Protein AF-A0AAN2TU15-F1 (afdb_monomer_lite)

Foldseek 3Di:
DDDDPDPDPDFPDDLLRVLVLLQQLLVCVVVVDDSLVSLVVVLVVDDPVCNVLSVVLSVCVVVVHDNLVSCVVSVHDNLLSVLQVVCSVVVNNSQSSNLSSVLSNVVVVLVVVVVVLVVVVVVLVVVLLVVLLCCLPPPLVVLVVVCVVVVDPDDPLNVVSVVCSVVNVCVVVVVVVVVVVVVCCCVPPLVPDQLLVSLVVQLPDPPRNVLQQLVLLLVCLSQLLSSVSSVDDNLVSLVVQLPDPVCRNSVVLSVVVNVCVVVVDAPLVSVCPRPSHDNCVSVLSVVCVVVVNSSVSSNVVSVVSSVVSSVSSVVVCVVVVVVSVVVVLVVVVSSVCSVVVVVVVVVVVVVVVCVVVVPVVPPDDDPDVVVVVVVVVVVVVVPPPDCPPVNVVVVVVSVVVVCVSVVVVVVVVVVVCQVVQQVVVQVLVLVLQVVCCVVVVDGDPWVVSCCVVPSDVDQAGSVGWGWTADPVRHIDTDD

InterPro domains:
  IPR000983 General secretion pathway protein G-type pilin [PR00813] (386-411)
  IPR000983 General secretion pathway protein G-type pilin [PR00813] (422-440)
  IPR003004 GspF/PilC family [PTHR30012] (10-349)
  IPR012902 Prokaryotic N-terminal methylation site [PF07963] (382-406)
  IPR012902 Prokaryotic N-terminal methylation site [PS00409] (385-405)
  IPR012902 Prokaryotic N-terminal methylation site [TIGR02532] (385-406)
  IPR016940 Competence protein ComGC [NF040999] (385-467)
  IPR018076 Type II secretion system protein GspF domain [PF00482] (21-141)
  IPR018076 Type II secretion system protein GspF domain [PF00482] (220-342)
  IPR042094 Type II secretion system GspF domain superfamily [G3DSA:1.20.81.30] (8-121)
  IPR042094 Type II secretion system GspF domain superfamily [G3DSA:1.20.81.30] (204-315)
  IPR045584 Pilin-like [SSF54523] (387-451)
  IPR047692 Competence type IV pilus assembly protein ComGB [NF041012] (16-347)
  IPR060070 Competence protein ComGC, C-terminal domain [PF26697] (408-474)

Secondary structure (DSSP, 8-state):
-------PPPPSS-HHHHHHHHHHHHHHHHTT--HHHHHHHHHTTS-GGGHHHHHHHHHHHHTT--HHHHHHHTT--HHHHHHHHHHHHTT-HHHHHHHHHHHHHHHHHHHHHHHHHHHHHHHHHHHHHHHHHHIIIIIHHHHHHHHHHHTPPPPHHHHHHHHHTTTSTHHHHHHHHHHHHHHHHHHHTGGGS-HHHHHHHHHTSTTHHHHHHHHHHHHHHHHHHHHHHTT--HHHHHHHHHH-TT-HHHHHHHHHHHHHHHTT--HHHHHHH-TTS-TTHHHHHHHHHHTT-HHHHHHHHHHHHHHHHHHHHHHHHHHHHHHHHHHHHHHHHHHHHHHHHHHHHHHHHHHHHHHHHHHHGGGSS--SSHHHHHHHHHHHHTT-----HHHHHHHHHHHHHHHHHHHHHHHHHHHHHHHHHHHHHHHHHHHHHHHHHHHHSS--SSHHHHHHTTS-S-SB-TTSPEEEE-TTS-EEEE-

Sequence (479 aa):
MNGWYTMKPKSKWKVKEQAVFISKLGELLYHGYPLAEALHFLEFQESKKKAEDFTQAIADLRNGYPLHMVLTHLNFHPQLVSYIFYGEQYGDLERSLKEGGLYWKRRIEDMDKVKKLMMYPVFLVFFVSIVFYILQSVLLPKFQTIYFTMDVEQHILLRLMSASTFILPALPFLLLGLLLFLYALKRFWFNGLCPLRQRRILMGIPIFGTFIKLYETYFFASQFSGLLSGGLSINDSIKLFSINQQQPFYQKLCNIIKDDLIEGRSLEMIFRELPYFDGNLPVVAANGQKYGRLDAELLHYSRFILEKIEERMNAILKIIQPLMFSLIGLLIVSIYLAVLLPMFSLLEGFRISFLYSGGENARRSSGIQMLQEHDDMLKKVMNERGFTLIEMLIVLLVISILLIITIPNITKNQSTIQSKGCEAFVKMAQAQVQAYEIDNAKLPGSIDELESQGYLKQTSCPNGDEISLDSKGKITVVE

pLDDT: mean 79.23, std 14.16, range [23.95, 97.56]

Structure (mmCIF, N/CA/C/O backbone):
data_AF-A0AAN2TU15-F1
#
_entry.id   AF-A0AAN2TU15-F1
#
loop_
_atom_site.group_PDB
_atom_site.id
_atom_site.type_symbol
_atom_site.label_atom_id
_atom_site.label_alt_id
_atom_site.label_comp_id
_atom_site.label_asym_id
_atom_site.label_entity_id
_atom_site.label_seq_id
_atom_site.pdbx_PDB_ins_code
_atom_site.Cartn_x
_atom_site.Cartn_y
_atom_site.Cartn_z
_atom_site.occupancy
_atom_site.B_iso_or_equiv
_atom_site.auth_seq_id
_atom_site.auth_comp_id
_atom_site.auth_asym_id
_atom_site.auth_atom_id
_atom_site.pdbx_PDB_model_num
ATOM 1 N N . MET A 1 1 ? 29.436 -17.479 0.627 1.00 28.81 1 MET A N 1
ATOM 2 C CA . MET A 1 1 ? 30.297 -16.691 1.535 1.00 28.81 1 MET A CA 1
ATOM 3 C C . MET A 1 1 ? 29.421 -15.732 2.320 1.00 28.81 1 MET A C 1
ATOM 5 O O . MET A 1 1 ? 28.648 -14.995 1.722 1.00 28.81 1 MET A O 1
ATOM 9 N N . ASN A 1 2 ? 29.488 -15.833 3.648 1.00 34.59 2 ASN A N 1
ATOM 10 C CA . ASN A 1 2 ? 28.757 -15.010 4.611 1.00 34.59 2 ASN A CA 1
ATOM 11 C C . ASN A 1 2 ? 29.274 -13.566 4.565 1.00 34.59 2 ASN A C 1
ATOM 13 O O . ASN A 1 2 ? 30.485 -13.366 4.575 1.00 34.59 2 ASN A O 1
ATOM 17 N N . GLY A 1 3 ? 28.380 -12.575 4.522 1.00 23.95 3 GLY A N 1
ATOM 18 C CA . GLY A 1 3 ? 28.786 -11.200 4.222 1.00 23.95 3 GLY A CA 1
ATOM 19 C C . GLY A 1 3 ? 27.724 -10.135 4.490 1.00 23.95 3 GLY A C 1
ATOM 20 O O . GLY A 1 3 ? 27.368 -9.396 3.589 1.00 23.95 3 GLY A O 1
ATOM 21 N N . TRP A 1 4 ? 27.251 -10.066 5.735 1.00 26.06 4 TRP A N 1
ATOM 22 C CA . TRP A 1 4 ? 26.885 -8.821 6.421 1.00 26.06 4 TRP A CA 1
ATOM 23 C C . TRP A 1 4 ? 25.542 -8.170 6.047 1.00 26.06 4 TRP A C 1
ATOM 25 O O . TRP A 1 4 ? 25.374 -7.474 5.051 1.00 26.06 4 TRP A O 1
ATOM 35 N N . TYR A 1 5 ? 24.614 -8.296 6.998 1.00 35.00 5 TYR A N 1
ATOM 36 C CA . TYR A 1 5 ? 23.562 -7.329 7.297 1.00 35.00 5 TYR A CA 1
ATOM 37 C C . TYR A 1 5 ? 24.175 -5.961 7.653 1.00 35.00 5 TYR A C 1
ATOM 39 O O . TYR A 1 5 ? 24.158 -5.547 8.812 1.00 35.00 5 TYR A O 1
ATOM 47 N N . THR A 1 6 ? 24.726 -5.232 6.685 1.00 29.09 6 THR A N 1
ATOM 48 C CA . THR A 1 6 ? 24.953 -3.802 6.888 1.00 29.09 6 THR A CA 1
ATOM 49 C C . THR A 1 6 ? 23.613 -3.104 6.701 1.00 29.09 6 THR A C 1
ATOM 51 O O . THR A 1 6 ? 23.023 -3.089 5.619 1.00 29.09 6 THR A O 1
ATOM 54 N N . MET A 1 7 ? 23.084 -2.551 7.793 1.00 37.09 7 MET A N 1
ATOM 55 C CA . MET A 1 7 ? 22.101 -1.481 7.699 1.00 37.09 7 MET A CA 1
ATOM 56 C C . MET A 1 7 ? 22.752 -0.381 6.859 1.00 37.09 7 MET A C 1
ATOM 58 O O . MET A 1 7 ? 23.584 0.367 7.370 1.00 37.09 7 MET A O 1
ATOM 62 N N . LYS A 1 8 ? 22.437 -0.336 5.556 1.00 44.38 8 LYS A N 1
ATOM 63 C CA . LYS A 1 8 ? 22.871 0.757 4.686 1.00 44.38 8 LYS A CA 1
ATOM 64 C C . LYS A 1 8 ? 22.485 2.074 5.372 1.00 44.38 8 LYS A C 1
ATOM 66 O O . LYS A 1 8 ? 21.372 2.153 5.910 1.00 44.38 8 LYS A O 1
ATOM 71 N N . PRO A 1 9 ? 23.373 3.081 5.398 1.00 44.75 9 PRO A N 1
ATOM 72 C CA . PRO A 1 9 ? 23.046 4.375 5.981 1.00 44.75 9 PRO A CA 1
ATOM 73 C C . PRO A 1 9 ? 21.740 4.879 5.359 1.00 44.75 9 PRO A C 1
ATOM 75 O O . PRO A 1 9 ? 21.530 4.752 4.151 1.00 44.75 9 PRO A O 1
ATOM 78 N N . LYS A 1 10 ? 20.823 5.393 6.192 1.00 57.72 10 LYS A N 1
ATOM 79 C CA . LYS A 1 10 ? 19.579 5.997 5.696 1.00 57.72 10 LYS A CA 1
ATOM 80 C C . LYS A 1 10 ? 19.967 7.068 4.677 1.00 57.72 10 LYS A C 1
ATOM 82 O O . LYS A 1 10 ? 20.644 8.024 5.043 1.00 57.72 10 LYS A O 1
ATOM 87 N N . SER A 1 11 ? 19.558 6.880 3.422 1.00 67.31 11 SER A N 1
ATOM 88 C CA . SER A 1 11 ? 19.797 7.850 2.352 1.00 67.31 11 SER A CA 1
ATOM 89 C C . SER A 1 11 ? 19.354 9.244 2.800 1.00 67.31 11 SER A C 1
ATOM 91 O O . SER A 1 11 ? 18.306 9.386 3.440 1.00 67.31 11 SER A O 1
ATOM 93 N N . LYS A 1 12 ? 20.133 10.274 2.437 1.00 78.44 12 LYS A N 1
ATOM 94 C CA . LYS A 1 12 ? 19.739 11.684 2.599 1.00 78.44 12 LYS A CA 1
ATOM 95 C C . LYS A 1 12 ? 18.416 11.983 1.872 1.00 78.44 12 LYS A C 1
ATOM 97 O O . LYS A 1 12 ? 17.712 12.920 2.237 1.00 78.44 12 LYS A O 1
ATOM 102 N N . TRP A 1 13 ? 18.072 11.171 0.872 1.00 85.62 13 TRP A N 1
ATOM 103 C CA . TRP A 1 13 ? 16.880 11.292 0.048 1.00 85.62 13 TRP A CA 1
ATOM 104 C C . TRP A 1 13 ? 15.753 10.410 0.576 1.00 85.62 13 TRP A C 1
ATOM 106 O O . TRP A 1 13 ? 15.896 9.189 0.691 1.00 85.62 13 TRP A O 1
ATOM 116 N N . LYS A 1 14 ? 14.578 11.001 0.815 1.00 88.31 14 LYS A N 1
ATOM 117 C CA . LYS A 1 14 ? 13.362 10.202 1.032 1.00 88.31 14 LYS A CA 1
ATOM 118 C C . LYS A 1 14 ? 13.004 9.471 -0.261 1.00 88.31 14 LYS A C 1
ATOM 120 O O . LYS A 1 14 ? 13.164 10.019 -1.343 1.00 88.31 14 LYS A O 1
ATOM 125 N N . VAL A 1 15 ? 12.411 8.281 -0.166 1.00 85.56 15 VAL A N 1
ATOM 126 C CA . VAL A 1 15 ? 12.019 7.478 -1.347 1.00 85.56 15 VAL A CA 1
ATOM 127 C C . VAL A 1 15 ? 11.106 8.260 -2.310 1.00 85.56 15 VAL A C 1
ATOM 129 O O . VAL A 1 15 ? 11.214 8.114 -3.523 1.00 85.56 15 VAL A O 1
ATOM 132 N N . LYS A 1 16 ? 10.259 9.159 -1.784 1.00 87.19 16 LYS A N 1
ATOM 133 C CA . LYS A 1 16 ? 9.423 10.066 -2.593 1.00 87.19 16 LYS A CA 1
ATOM 134 C C . LYS A 1 16 ? 10.246 11.062 -3.403 1.00 87.19 16 LYS A C 1
ATOM 136 O O . LYS A 1 16 ? 9.940 11.301 -4.563 1.00 87.19 16 LYS A O 1
ATOM 141 N N . GLU A 1 17 ? 11.290 11.615 -2.798 1.00 90.12 17 GLU A N 1
ATOM 142 C CA . GLU A 1 17 ? 12.208 12.543 -3.458 1.00 90.12 17 GLU A CA 1
ATOM 143 C C . GLU A 1 17 ? 13.036 11.810 -4.516 1.00 90.12 17 GLU A C 1
ATOM 145 O O . GLU A 1 17 ? 13.168 12.316 -5.621 1.00 90.12 17 GLU A O 1
ATOM 150 N N . GLN A 1 18 ? 13.496 10.584 -4.227 1.00 90.88 18 GLN A N 1
ATOM 151 C CA . GLN A 1 18 ? 14.189 9.734 -5.205 1.00 90.88 18 GLN A CA 1
ATOM 152 C C . GLN A 1 18 ? 13.319 9.480 -6.446 1.00 90.88 18 GLN A C 1
ATOM 154 O O . GLN A 1 18 ? 13.784 9.648 -7.568 1.00 90.88 18 GLN A O 1
ATOM 159 N N . ALA A 1 19 ? 12.045 9.120 -6.257 1.00 90.00 19 ALA A N 1
ATOM 160 C CA . ALA A 1 19 ? 11.115 8.865 -7.358 1.00 90.00 19 ALA A CA 1
ATOM 161 C C . ALA A 1 19 ? 10.870 10.109 -8.229 1.00 90.00 19 ALA A C 1
ATOM 163 O O . ALA A 1 19 ? 10.877 10.021 -9.456 1.00 90.00 19 ALA A O 1
ATOM 164 N N . VAL A 1 20 ? 10.684 11.274 -7.596 1.00 90.69 20 VAL A N 1
ATOM 165 C CA . VAL A 1 20 ? 10.500 12.554 -8.299 1.00 90.69 20 VAL A CA 1
ATOM 166 C C . VAL A 1 20 ? 11.764 12.947 -9.056 1.00 90.69 20 VAL A C 1
ATOM 168 O O . VAL A 1 20 ? 11.670 13.332 -10.216 1.00 90.69 20 VAL A O 1
ATOM 171 N N . PHE A 1 21 ? 12.931 12.814 -8.430 1.00 92.50 21 PHE A N 1
ATOM 172 C CA . PHE A 1 21 ? 14.218 13.089 -9.058 1.00 92.50 21 PHE A CA 1
ATOM 173 C C . PHE A 1 21 ? 14.434 12.226 -10.307 1.00 92.50 21 PHE A C 1
ATOM 175 O O . PHE A 1 21 ? 14.697 12.765 -11.375 1.00 92.50 21 PHE A O 1
ATOM 182 N N . ILE A 1 22 ? 14.233 10.908 -10.201 1.00 92.31 22 ILE A N 1
ATOM 183 C CA . ILE A 1 22 ? 14.363 9.980 -11.333 1.00 92.31 22 ILE A CA 1
ATOM 184 C C . ILE A 1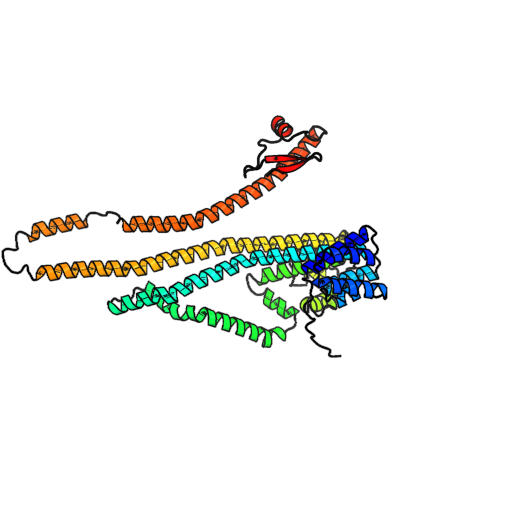 22 ? 13.372 10.310 -12.455 1.00 92.31 22 ILE A C 1
ATOM 186 O O . ILE A 1 22 ? 13.757 10.342 -13.621 1.00 92.31 22 ILE A O 1
ATOM 190 N N . SER A 1 23 ? 12.120 10.621 -12.107 1.00 91.81 23 SER A N 1
ATOM 191 C CA . SER A 1 23 ? 11.104 11.011 -13.089 1.00 91.81 23 SER A CA 1
ATOM 192 C C . SER A 1 23 ? 11.493 12.285 -13.840 1.00 91.81 23 SER A C 1
ATOM 194 O O . SER A 1 23 ? 11.366 12.321 -15.060 1.00 91.81 23 SER A O 1
ATOM 196 N N . LYS A 1 24 ? 11.963 13.319 -13.128 1.00 92.75 24 LYS A N 1
ATOM 197 C CA . LYS A 1 24 ? 12.400 14.583 -13.736 1.00 92.75 24 LYS A CA 1
ATOM 198 C C . LYS A 1 24 ? 13.661 14.402 -14.579 1.00 92.75 24 LYS A C 1
ATOM 200 O O . LYS A 1 24 ? 13.777 15.008 -15.636 1.00 92.75 24 LYS A O 1
ATOM 205 N N . LEU A 1 25 ? 14.593 13.558 -14.133 1.00 94.12 25 LEU A N 1
ATOM 206 C CA . LEU A 1 25 ? 15.793 13.226 -14.898 1.00 94.12 25 LEU A CA 1
ATOM 207 C C . LEU A 1 25 ? 15.424 12.556 -16.226 1.00 94.12 25 LEU A C 1
ATOM 209 O O . LEU A 1 25 ? 15.921 12.966 -17.267 1.00 94.12 25 LEU A O 1
ATOM 213 N N . GLY A 1 26 ? 14.503 11.588 -16.202 1.00 92.69 26 GLY A N 1
ATOM 214 C CA . GLY A 1 26 ? 13.982 10.958 -17.418 1.00 92.69 26 GLY A CA 1
ATOM 215 C C . GLY A 1 26 ? 13.240 11.929 -18.337 1.00 92.69 26 GLY A C 1
ATOM 216 O O . GLY A 1 26 ? 13.368 11.836 -19.550 1.00 92.69 26 GLY A O 1
ATOM 217 N N . GLU A 1 27 ? 12.498 12.887 -17.778 1.00 92.62 27 GLU A N 1
ATOM 218 C CA . GLU A 1 27 ? 11.822 13.940 -18.547 1.00 92.62 27 GLU A CA 1
ATOM 219 C C . GLU A 1 27 ? 12.816 14.869 -19.258 1.00 92.62 27 GLU A C 1
ATOM 221 O O . GLU A 1 27 ? 12.653 15.137 -20.444 1.00 92.62 27 GLU A O 1
ATOM 226 N N . LEU A 1 28 ? 13.884 15.297 -18.579 1.00 94.06 28 LEU A N 1
ATOM 227 C CA . LEU A 1 28 ? 14.947 16.099 -19.194 1.00 94.06 28 LEU A CA 1
ATOM 228 C C . LEU A 1 28 ? 15.671 15.325 -20.300 1.00 94.06 28 LEU A C 1
ATOM 230 O O . LEU A 1 28 ? 15.864 15.858 -21.388 1.00 94.06 28 LEU A O 1
ATOM 234 N N . LEU A 1 29 ? 16.020 14.060 -20.064 1.00 93.38 29 LEU A N 1
ATOM 235 C CA . LEU A 1 29 ? 16.639 13.232 -21.102 1.00 93.38 29 LEU A CA 1
ATOM 236 C C . LEU A 1 29 ? 15.716 13.064 -22.316 1.00 93.38 29 LEU A C 1
ATOM 238 O O . LEU A 1 29 ? 16.160 13.248 -23.440 1.00 93.38 29 LEU A O 1
ATOM 242 N N . TYR A 1 30 ? 14.420 12.828 -22.089 1.00 90.88 30 TYR A N 1
ATOM 243 C CA . TYR A 1 30 ? 13.412 12.745 -23.151 1.00 90.88 30 TYR A CA 1
ATOM 244 C C . TYR A 1 30 ? 13.290 14.048 -23.965 1.00 90.88 30 TYR A C 1
ATOM 246 O O . TYR A 1 30 ? 12.946 14.026 -25.145 1.00 90.88 30 TYR A O 1
ATOM 254 N N . HIS A 1 31 ? 13.578 15.199 -23.351 1.00 92.88 31 HIS A N 1
ATOM 255 C CA . HIS A 1 31 ? 13.661 16.492 -24.037 1.00 92.88 31 HIS A CA 1
ATOM 256 C C . HIS A 1 31 ? 15.006 16.734 -24.747 1.00 92.88 31 HIS A C 1
ATOM 258 O O . HIS A 1 31 ? 15.204 17.805 -25.318 1.00 92.88 31 HIS A O 1
ATOM 264 N N . GLY A 1 32 ? 15.913 15.754 -24.746 1.00 91.19 32 GLY A N 1
ATOM 265 C CA . GLY A 1 32 ? 17.192 15.795 -25.452 1.00 91.19 32 GLY A CA 1
ATOM 266 C C . GLY A 1 32 ? 18.347 16.406 -24.657 1.00 91.19 32 GLY A C 1
ATOM 267 O O . GLY A 1 32 ? 19.414 16.631 -25.227 1.00 91.19 32 GLY A O 1
ATOM 268 N N . TYR A 1 33 ? 18.173 16.681 -23.360 1.00 92.69 33 TYR A N 1
ATOM 269 C CA . TYR A 1 33 ? 19.276 17.165 -22.527 1.00 92.69 33 TYR A CA 1
ATOM 270 C C . TYR A 1 33 ? 20.292 16.037 -22.278 1.00 92.69 33 TYR A C 1
ATOM 272 O O . TYR A 1 33 ? 19.891 14.950 -21.859 1.00 92.69 33 TYR A O 1
ATOM 280 N N . PRO A 1 34 ? 21.607 16.267 -22.439 1.00 91.56 34 PRO A N 1
ATOM 281 C CA . PRO A 1 34 ? 22.630 15.312 -22.020 1.00 91.56 34 PRO A CA 1
ATOM 282 C C . PRO A 1 34 ? 22.548 15.004 -20.517 1.00 91.56 34 PRO A C 1
ATOM 284 O O . PRO A 1 34 ? 22.308 15.897 -19.704 1.00 91.56 34 PRO A O 1
ATOM 287 N N . LEU A 1 35 ? 22.827 13.757 -20.114 1.00 91.06 35 LEU A N 1
ATOM 288 C CA . LEU A 1 35 ? 22.673 13.287 -18.725 1.00 91.06 35 LEU A CA 1
ATOM 289 C C . LEU A 1 35 ? 23.381 14.173 -17.682 1.00 91.06 35 LEU A C 1
ATOM 291 O O . LEU A 1 35 ? 22.813 14.471 -16.631 1.00 91.06 35 LEU A O 1
ATOM 295 N N . ALA A 1 36 ? 24.606 14.617 -17.972 1.00 88.81 36 ALA A N 1
ATOM 296 C CA . ALA A 1 36 ? 25.366 15.482 -17.071 1.00 88.81 36 ALA A CA 1
ATOM 297 C C . ALA A 1 36 ? 24.751 16.890 -16.938 1.00 88.81 36 ALA A C 1
ATOM 299 O O . ALA A 1 36 ? 24.739 17.449 -15.843 1.00 88.81 36 ALA A O 1
ATOM 300 N N . GLU A 1 37 ? 24.211 17.448 -18.026 1.00 89.88 37 GLU A N 1
ATOM 301 C CA . GLU A 1 37 ? 23.526 18.748 -18.017 1.00 89.88 37 GLU A CA 1
ATOM 302 C C . GLU A 1 37 ? 22.181 18.661 -17.297 1.00 89.88 37 GLU A C 1
ATOM 304 O O . GLU A 1 37 ? 21.850 19.532 -16.495 1.00 89.88 37 GLU A O 1
ATOM 309 N N . ALA A 1 38 ? 21.438 17.573 -17.515 1.00 93.12 38 ALA A N 1
ATOM 310 C CA . ALA A 1 38 ? 20.186 17.309 -16.821 1.00 93.12 38 ALA A CA 1
ATOM 311 C C . ALA A 1 38 ? 20.392 17.225 -15.297 1.00 93.12 38 ALA A C 1
ATOM 313 O O . ALA A 1 38 ? 19.620 17.805 -14.534 1.00 93.12 38 ALA A O 1
ATOM 314 N N . LEU A 1 39 ? 21.462 16.568 -14.836 1.00 91.50 39 LEU A N 1
ATOM 315 C CA . LEU A 1 39 ? 21.815 16.536 -13.412 1.00 91.50 39 LEU A CA 1
ATOM 316 C C . LEU A 1 39 ? 22.173 17.914 -12.861 1.00 91.50 39 LEU A C 1
ATOM 318 O O . LEU A 1 39 ? 21.696 18.270 -11.786 1.00 91.50 39 LEU A O 1
ATOM 322 N N . HIS A 1 40 ? 22.951 18.700 -13.602 1.00 89.31 40 HIS A N 1
ATOM 323 C CA . HIS A 1 40 ? 23.288 20.067 -13.209 1.00 89.31 40 HIS A CA 1
ATOM 324 C C . HIS A 1 40 ? 22.034 20.960 -13.129 1.00 89.31 40 HIS A C 1
ATOM 326 O O . HIS A 1 40 ? 21.889 21.761 -12.210 1.00 89.31 40 HIS A O 1
ATOM 332 N N . PHE A 1 41 ? 21.068 20.787 -14.039 1.00 90.50 41 PHE A N 1
ATOM 333 C CA . PHE A 1 41 ? 19.786 21.495 -13.977 1.00 90.50 41 PHE A CA 1
ATOM 334 C C . PHE A 1 41 ? 18.961 21.113 -12.738 1.00 90.50 41 PHE A C 1
ATOM 336 O O . PHE A 1 41 ? 18.356 21.974 -12.094 1.00 90.50 41 PHE A O 1
ATOM 343 N N . LEU A 1 42 ? 18.945 19.827 -12.379 1.00 90.75 42 LEU A N 1
ATOM 344 C CA . LEU A 1 42 ? 18.239 19.339 -11.194 1.00 90.75 42 LEU A CA 1
ATOM 345 C C . LEU A 1 42 ? 18.904 19.766 -9.880 1.00 90.75 42 LEU A C 1
ATOM 347 O O . LEU A 1 42 ? 18.194 19.948 -8.891 1.00 90.75 42 LEU A O 1
ATOM 351 N N . GLU A 1 43 ? 20.221 19.977 -9.868 1.00 89.44 43 GLU A N 1
ATOM 352 C CA . GLU A 1 43 ? 20.957 20.463 -8.696 1.00 89.44 43 GLU A CA 1
ATOM 353 C C . GLU A 1 43 ? 20.401 21.805 -8.195 1.00 89.44 43 GLU A C 1
ATOM 355 O O . GLU A 1 43 ? 20.162 21.968 -6.997 1.00 89.44 43 GLU A O 1
ATOM 360 N N . PHE A 1 44 ? 20.091 22.736 -9.108 1.00 84.00 44 PHE A N 1
ATOM 361 C CA . PHE A 1 44 ? 19.527 24.048 -8.763 1.00 84.00 44 PHE A CA 1
ATOM 362 C C . PHE A 1 44 ? 18.143 23.983 -8.102 1.00 84.00 44 PHE A C 1
ATOM 364 O O . PHE A 1 44 ? 17.747 24.929 -7.420 1.00 84.00 44 PHE A O 1
ATOM 371 N N . GLN A 1 45 ? 17.392 22.896 -8.307 1.00 84.12 45 GLN A N 1
ATOM 372 C CA . GLN A 1 45 ? 16.046 22.722 -7.750 1.00 84.12 45 GLN A CA 1
ATOM 373 C C . GLN A 1 45 ? 16.043 22.058 -6.366 1.00 84.12 45 GLN A C 1
ATOM 375 O O . GLN A 1 45 ? 14.995 21.998 -5.718 1.00 84.12 45 GLN A O 1
ATOM 380 N N . GLU A 1 46 ? 17.180 21.534 -5.910 1.00 84.88 46 GLU A N 1
ATOM 381 C CA . GLU A 1 46 ? 17.287 20.769 -4.671 1.00 84.88 46 GLU A CA 1
ATOM 382 C C . GLU A 1 46 ? 17.928 21.579 -3.532 1.00 84.88 46 GLU A C 1
ATOM 384 O O . GLU A 1 46 ? 18.525 22.640 -3.701 1.00 84.88 46 GLU A O 1
ATOM 389 N N . SER A 1 47 ? 17.779 21.087 -2.300 1.00 79.50 47 SER A N 1
ATOM 390 C CA . SER A 1 47 ? 18.338 21.769 -1.127 1.00 79.50 47 SER A CA 1
ATOM 391 C C . SER A 1 47 ? 19.874 21.723 -1.113 1.00 79.50 47 SER A C 1
ATOM 393 O O . SER A 1 47 ? 20.451 20.683 -1.428 1.00 79.50 47 SER A O 1
ATOM 395 N N . LYS A 1 48 ? 20.537 22.761 -0.572 1.00 80.06 48 LYS A N 1
ATOM 396 C CA . LYS A 1 48 ? 22.011 22.816 -0.406 1.00 80.06 48 LYS A CA 1
ATOM 397 C C . LYS A 1 48 ? 22.630 21.581 0.272 1.00 80.06 48 LYS A C 1
ATOM 399 O O . LYS A 1 48 ? 23.772 21.246 -0.001 1.00 80.06 48 LYS A O 1
ATOM 404 N N . LYS A 1 49 ? 21.875 20.866 1.119 1.00 81.69 49 LYS A N 1
ATOM 405 C CA . LYS A 1 49 ? 22.318 19.623 1.789 1.00 81.69 49 LYS A CA 1
ATOM 406 C C . LYS A 1 49 ? 22.594 18.458 0.826 1.00 81.69 49 LYS A C 1
ATOM 408 O O . LYS A 1 49 ? 23.218 17.481 1.234 1.00 81.69 49 LYS A O 1
ATOM 413 N N . LYS A 1 50 ? 22.075 18.537 -0.402 1.00 84.94 50 LYS A N 1
ATOM 414 C CA . LYS A 1 50 ? 22.185 17.511 -1.445 1.00 84.94 50 LYS A CA 1
ATOM 415 C C . LYS A 1 50 ? 23.148 17.906 -2.568 1.00 84.94 50 LYS A C 1
ATOM 417 O O . LYS A 1 50 ? 23.419 17.067 -3.409 1.00 84.94 50 LYS A O 1
ATOM 422 N N . ALA A 1 51 ? 23.676 19.132 -2.582 1.00 82.31 51 ALA A N 1
ATOM 423 C CA . ALA A 1 51 ? 24.562 19.605 -3.652 1.00 82.31 51 ALA A CA 1
ATOM 424 C C . ALA A 1 51 ? 25.821 18.727 -3.806 1.00 82.31 51 ALA A C 1
ATOM 426 O O . ALA A 1 51 ? 26.205 18.371 -4.914 1.00 82.31 51 ALA A O 1
ATOM 427 N N . GLU A 1 52 ? 26.401 18.272 -2.688 1.00 84.69 52 GLU A N 1
ATOM 428 C CA . GLU A 1 52 ? 27.517 17.311 -2.698 1.00 84.69 52 GLU A CA 1
ATOM 429 C C . GLU A 1 52 ? 27.176 16.006 -3.436 1.00 84.69 52 GLU A C 1
ATOM 431 O O . GLU A 1 52 ? 28.000 15.499 -4.193 1.00 84.69 52 GLU A O 1
ATOM 436 N N . ASP A 1 53 ? 25.953 15.489 -3.258 1.00 87.56 53 ASP A N 1
ATOM 437 C CA . ASP A 1 53 ? 25.490 14.261 -3.913 1.00 87.56 53 ASP A CA 1
ATOM 438 C C . ASP A 1 53 ? 25.420 14.457 -5.443 1.00 87.56 53 ASP A C 1
ATOM 440 O O . ASP A 1 53 ? 25.780 13.555 -6.197 1.00 87.56 53 ASP A O 1
ATOM 444 N N . PHE A 1 54 ? 25.010 15.644 -5.911 1.00 87.38 54 PHE A N 1
ATOM 445 C CA . PHE A 1 54 ? 25.012 16.010 -7.334 1.00 87.38 54 PHE A CA 1
ATOM 446 C C . PHE A 1 54 ? 26.426 16.158 -7.892 1.00 87.38 54 PHE A C 1
ATOM 448 O O . PHE A 1 54 ? 26.727 15.619 -8.957 1.00 87.38 54 PHE A O 1
ATOM 455 N N . THR A 1 55 ? 27.306 16.840 -7.155 1.00 87.06 55 THR A N 1
ATOM 456 C CA . THR A 1 55 ? 28.700 17.049 -7.567 1.00 87.06 55 THR A CA 1
ATOM 457 C C . THR A 1 55 ? 29.415 15.702 -7.717 1.00 87.06 55 THR A C 1
ATOM 459 O O . THR A 1 55 ? 30.086 15.463 -8.722 1.00 87.06 55 THR A O 1
ATOM 462 N N . GLN A 1 56 ? 29.216 14.788 -6.759 1.00 88.75 56 GLN A N 1
ATOM 463 C CA . GLN A 1 56 ? 29.744 13.426 -6.820 1.00 88.75 56 GLN A CA 1
ATOM 464 C C . GLN A 1 56 ? 29.117 12.615 -7.961 1.00 88.75 56 GLN A C 1
ATOM 466 O O . GLN A 1 56 ? 29.841 11.954 -8.699 1.00 88.75 56 GLN A O 1
ATOM 471 N N . ALA A 1 57 ? 27.798 12.694 -8.157 1.00 90.31 57 ALA A N 1
ATOM 472 C CA . ALA A 1 57 ? 27.120 11.979 -9.236 1.00 90.31 57 ALA A CA 1
ATOM 473 C C . ALA A 1 57 ? 27.615 12.396 -10.630 1.00 90.31 57 ALA A C 1
ATOM 475 O O . ALA A 1 57 ? 27.855 11.545 -11.485 1.00 90.31 57 ALA A O 1
ATOM 476 N N . ILE A 1 58 ? 27.813 13.698 -10.855 1.00 90.38 58 ILE A N 1
ATOM 477 C CA . ILE A 1 58 ? 28.358 14.225 -12.112 1.00 90.38 58 ILE A CA 1
ATOM 478 C C . ILE A 1 58 ? 29.814 13.772 -12.298 1.00 90.38 58 ILE A C 1
ATOM 480 O O . ILE A 1 58 ? 30.198 13.412 -13.412 1.00 90.38 58 ILE A O 1
ATOM 484 N N . ALA A 1 59 ? 30.622 13.761 -11.233 1.00 91.19 59 ALA A N 1
ATOM 485 C CA . ALA A 1 59 ? 31.999 13.270 -11.286 1.00 91.19 59 ALA A CA 1
ATOM 486 C C . ALA A 1 59 ? 32.067 11.770 -11.627 1.00 91.19 59 ALA A C 1
ATOM 488 O O . ALA A 1 59 ? 32.828 11.386 -12.513 1.00 91.19 59 ALA A O 1
ATOM 489 N N . ASP A 1 60 ? 31.237 10.936 -10.995 1.00 92.00 60 ASP A N 1
ATOM 490 C CA . ASP A 1 60 ? 31.172 9.496 -11.268 1.00 92.00 60 ASP A CA 1
ATOM 491 C C . ASP A 1 60 ? 30.758 9.223 -12.727 1.00 92.00 60 ASP A C 1
ATOM 493 O O . ASP A 1 60 ? 31.396 8.423 -13.413 1.00 92.00 60 ASP A O 1
ATOM 497 N N . LEU A 1 61 ? 29.762 9.941 -13.256 1.00 90.75 61 LEU A N 1
ATOM 498 C CA . LEU A 1 61 ? 29.370 9.807 -14.666 1.00 90.75 61 LEU A CA 1
ATOM 499 C C . LEU A 1 61 ? 30.485 10.228 -15.631 1.00 90.75 61 LEU A C 1
ATOM 501 O O . LEU A 1 61 ? 30.715 9.556 -16.634 1.00 90.75 61 LEU A O 1
ATOM 505 N N . ARG A 1 62 ? 31.214 11.311 -15.327 1.00 89.69 62 ARG A N 1
ATOM 506 C CA . ARG A 1 62 ? 32.376 11.747 -16.127 1.00 89.69 62 ARG A CA 1
ATOM 507 C C . ARG A 1 62 ? 33.509 10.722 -16.120 1.00 89.69 62 ARG A C 1
ATOM 509 O O . ARG A 1 62 ? 34.231 10.620 -17.105 1.00 89.69 62 ARG A O 1
ATOM 516 N N . ASN A 1 63 ? 33.635 9.950 -15.041 1.00 91.81 63 ASN A N 1
ATOM 517 C CA . ASN A 1 63 ? 34.585 8.843 -14.924 1.00 91.81 63 ASN A CA 1
ATOM 518 C C . ASN A 1 63 ? 34.115 7.560 -15.640 1.00 91.81 63 ASN A C 1
ATOM 520 O O . ASN A 1 63 ? 34.815 6.551 -15.597 1.00 91.81 63 ASN A O 1
ATOM 524 N N . GLY A 1 64 ? 32.948 7.581 -16.294 1.00 89.50 64 GLY A N 1
ATOM 525 C CA . GLY A 1 64 ? 32.414 6.451 -17.054 1.00 89.50 64 GLY A CA 1
ATOM 526 C C . GLY A 1 64 ? 31.657 5.423 -16.213 1.00 89.50 64 GLY A C 1
ATOM 527 O O . GLY A 1 64 ? 31.364 4.337 -16.712 1.00 89.50 64 GLY A O 1
ATOM 528 N N . TYR A 1 65 ? 31.323 5.732 -14.954 1.00 92.00 65 TYR A N 1
ATOM 529 C CA . TYR A 1 65 ? 30.429 4.867 -14.191 1.00 92.00 65 TYR A CA 1
ATOM 530 C C . TYR A 1 65 ? 29.014 4.924 -14.779 1.00 92.00 65 TYR A C 1
ATOM 532 O O . TYR A 1 65 ? 28.520 6.013 -15.073 1.00 92.00 65 TYR A O 1
ATOM 540 N N . PRO A 1 66 ? 28.328 3.778 -14.914 1.00 91.50 66 PRO A N 1
ATOM 541 C CA . PRO A 1 66 ? 26.949 3.756 -15.376 1.00 91.50 66 PRO A CA 1
ATOM 542 C C . PRO A 1 66 ? 26.006 4.334 -14.311 1.00 91.50 66 PRO A C 1
ATOM 544 O O . PRO A 1 66 ? 26.257 4.235 -13.102 1.00 91.50 66 PRO A O 1
ATOM 547 N N . LEU A 1 67 ? 24.889 4.916 -14.747 1.00 93.25 67 LEU A N 1
ATOM 548 C CA . LEU A 1 67 ? 23.968 5.668 -13.895 1.00 93.25 67 LEU A CA 1
ATOM 549 C C . LEU A 1 67 ? 23.426 4.819 -12.739 1.00 93.25 67 LEU A C 1
ATOM 551 O O . LEU A 1 67 ? 23.320 5.307 -11.612 1.00 93.25 67 LEU A O 1
ATOM 555 N N . HIS A 1 68 ? 23.122 3.539 -12.963 1.00 90.19 68 HIS A N 1
ATOM 556 C CA . HIS A 1 68 ? 22.648 2.666 -11.883 1.00 90.19 68 HIS A CA 1
ATOM 557 C C . HIS A 1 68 ? 23.665 2.513 -10.732 1.00 90.19 68 HIS A C 1
ATOM 559 O O . HIS A 1 68 ? 23.264 2.403 -9.567 1.00 90.19 68 HIS A O 1
ATOM 565 N N . MET A 1 69 ? 24.975 2.534 -11.014 1.00 89.44 69 MET A N 1
ATOM 566 C CA . MET A 1 69 ? 26.006 2.497 -9.968 1.00 89.44 69 MET A CA 1
ATOM 567 C C . MET A 1 69 ? 26.048 3.812 -9.196 1.00 89.44 69 MET A C 1
ATOM 569 O O . MET A 1 69 ? 26.053 3.791 -7.965 1.00 89.44 69 MET A O 1
ATOM 573 N N . VAL A 1 70 ? 25.960 4.943 -9.901 1.00 92.69 70 VAL A N 1
ATOM 574 C CA . VAL A 1 70 ? 25.903 6.278 -9.287 1.00 92.69 70 VAL A CA 1
ATOM 575 C C . VAL A 1 70 ? 24.734 6.376 -8.306 1.00 92.69 70 VAL A C 1
ATOM 577 O O . VAL A 1 70 ? 24.903 6.729 -7.140 1.00 92.69 70 VAL A O 1
ATOM 580 N N . LEU A 1 71 ? 23.541 5.952 -8.723 1.00 91.12 71 LEU A N 1
ATOM 581 C CA . LEU A 1 71 ? 22.360 5.942 -7.856 1.00 91.12 71 LEU A CA 1
ATOM 582 C C . LEU A 1 71 ? 22.504 4.972 -6.674 1.00 91.12 71 LEU A C 1
ATOM 584 O O . LEU A 1 71 ? 21.996 5.233 -5.579 1.00 91.12 71 LEU A O 1
ATOM 588 N N . THR A 1 72 ? 23.225 3.864 -6.863 1.00 89.12 72 THR A N 1
ATOM 589 C CA . THR A 1 72 ? 23.556 2.940 -5.770 1.00 89.12 72 THR A CA 1
ATOM 590 C C . THR A 1 72 ? 24.460 3.605 -4.732 1.00 89.12 72 THR A C 1
ATOM 592 O O . THR A 1 72 ? 24.201 3.444 -3.535 1.00 89.12 72 THR A O 1
ATOM 595 N N . HIS A 1 73 ? 25.469 4.375 -5.157 1.00 88.50 73 HIS A N 1
ATOM 596 C CA . HIS A 1 73 ? 26.341 5.150 -4.266 1.00 88.50 73 HIS A CA 1
ATOM 597 C C . HIS A 1 73 ? 25.557 6.205 -3.472 1.00 88.50 73 HIS A C 1
ATOM 599 O O . HIS A 1 73 ? 25.777 6.365 -2.271 1.00 88.50 73 HIS A O 1
ATOM 605 N N . LEU A 1 74 ? 24.544 6.826 -4.087 1.00 87.12 74 LEU A N 1
ATOM 606 C CA . LEU A 1 74 ? 23.612 7.751 -3.420 1.00 87.12 74 LEU A CA 1
ATOM 607 C C . LEU A 1 74 ? 22.604 7.064 -2.472 1.00 87.12 74 LEU A C 1
ATOM 609 O O . LEU A 1 74 ? 21.729 7.709 -1.882 1.00 87.12 74 LEU A O 1
ATOM 613 N N . ASN A 1 75 ? 22.719 5.745 -2.287 1.00 87.62 75 ASN A N 1
ATOM 614 C CA . ASN A 1 75 ? 21.828 4.928 -1.465 1.00 87.62 75 ASN A CA 1
ATOM 615 C C . ASN A 1 75 ? 20.358 4.992 -1.913 1.00 87.62 75 ASN A C 1
ATOM 617 O O . ASN A 1 75 ? 19.441 4.967 -1.084 1.00 87.62 75 ASN A O 1
ATOM 621 N N . PHE A 1 76 ? 20.111 5.068 -3.222 1.00 88.25 76 PHE A N 1
ATOM 622 C CA . PHE A 1 76 ? 18.752 4.991 -3.750 1.00 88.25 76 PHE A CA 1
ATOM 623 C C . PHE A 1 76 ? 18.146 3.609 -3.493 1.00 88.25 76 PHE A C 1
ATOM 625 O O . PHE A 1 76 ? 18.845 2.610 -3.286 1.00 88.25 76 PHE A O 1
ATOM 632 N N . HIS A 1 77 ? 16.815 3.548 -3.471 1.00 84.44 77 HIS A N 1
ATOM 633 C CA . HIS A 1 77 ? 16.101 2.315 -3.183 1.00 84.44 77 HIS A CA 1
ATOM 634 C C . HIS A 1 77 ? 16.495 1.212 -4.194 1.00 84.44 77 HIS A C 1
ATOM 636 O O . HIS A 1 77 ? 16.322 1.421 -5.395 1.00 84.44 77 HIS A O 1
ATOM 642 N N . PRO A 1 78 ? 16.948 0.013 -3.764 1.00 77.12 78 PRO A N 1
ATOM 643 C CA . PRO A 1 78 ? 17.528 -0.991 -4.668 1.00 77.12 78 PRO A CA 1
ATOM 644 C C . PRO A 1 78 ? 16.638 -1.370 -5.856 1.00 77.12 78 PRO A C 1
ATOM 646 O O . PRO A 1 78 ? 17.107 -1.470 -6.976 1.00 77.12 78 PRO A O 1
ATOM 649 N N . GLN A 1 79 ? 15.335 -1.520 -5.622 1.00 74.19 79 GLN A N 1
ATOM 650 C CA . GLN A 1 79 ? 14.349 -1.835 -6.665 1.00 74.19 79 GLN A CA 1
ATOM 651 C C . GLN A 1 79 ? 14.162 -0.706 -7.702 1.00 74.19 79 GLN A C 1
ATOM 653 O O . GLN A 1 79 ? 13.917 -0.998 -8.866 1.00 74.19 79 GLN A O 1
ATOM 658 N N . LEU A 1 80 ? 14.270 0.567 -7.296 1.00 80.06 80 LEU A N 1
ATOM 659 C CA . LEU A 1 80 ? 14.239 1.713 -8.217 1.00 80.06 80 LEU A CA 1
ATOM 660 C C . LEU A 1 80 ? 15.497 1.699 -9.094 1.00 80.06 80 LEU A C 1
ATOM 662 O O . LEU A 1 80 ? 15.409 1.862 -10.303 1.00 80.06 80 LEU A O 1
ATOM 666 N N . VAL A 1 81 ? 16.657 1.430 -8.488 1.00 85.19 81 VAL A N 1
ATOM 667 C CA . VAL A 1 81 ? 17.932 1.318 -9.208 1.00 85.19 81 VAL A CA 1
ATOM 668 C C . VAL A 1 81 ? 17.932 0.140 -10.181 1.00 85.19 81 VAL A C 1
ATOM 670 O O . VAL A 1 81 ? 18.390 0.290 -11.307 1.00 85.19 81 VAL A O 1
ATOM 673 N N . SER A 1 82 ? 17.386 -1.015 -9.787 1.00 76.81 82 SER A N 1
ATOM 674 C CA . SER A 1 82 ? 17.272 -2.178 -10.673 1.00 76.81 82 SER A CA 1
ATOM 675 C C . SER A 1 82 ? 16.491 -1.860 -11.944 1.00 76.81 82 SER A C 1
ATOM 677 O O . SER A 1 82 ? 16.879 -2.311 -13.011 1.00 76.81 82 SER A O 1
ATOM 679 N N . TYR A 1 83 ? 15.429 -1.058 -11.848 1.00 76.62 83 TYR A N 1
ATOM 680 C CA . TYR A 1 83 ? 14.665 -0.623 -13.017 1.00 76.62 83 TYR A CA 1
ATOM 681 C C . TYR A 1 83 ? 15.538 0.148 -14.016 1.00 76.62 83 TYR A C 1
ATOM 683 O O . TYR A 1 83 ? 15.514 -0.105 -15.216 1.00 76.62 83 TYR A O 1
ATOM 691 N N . ILE A 1 84 ? 16.365 1.052 -13.493 1.00 86.69 84 ILE A N 1
ATOM 692 C CA . ILE A 1 84 ? 17.266 1.897 -14.281 1.00 86.69 84 ILE A CA 1
ATOM 693 C C . ILE A 1 84 ? 18.402 1.068 -14.878 1.00 86.69 84 ILE A C 1
ATOM 695 O O . ILE A 1 84 ? 18.740 1.270 -16.035 1.00 86.69 84 ILE A O 1
ATOM 699 N N . PHE A 1 85 ? 18.936 0.099 -14.129 1.00 85.19 85 PHE A N 1
ATOM 700 C CA . PHE A 1 85 ? 19.950 -0.838 -14.617 1.00 85.19 85 PHE A CA 1
ATOM 701 C C . PHE A 1 85 ? 19.510 -1.546 -15.905 1.00 85.19 85 PHE A C 1
ATOM 703 O O . PHE A 1 85 ? 20.283 -1.603 -16.855 1.00 85.19 85 PHE A O 1
ATOM 710 N N . TYR A 1 86 ? 18.271 -2.047 -15.969 1.00 77.00 86 TYR A N 1
ATOM 711 C CA . TYR A 1 86 ? 17.778 -2.702 -17.184 1.00 77.00 86 TYR A CA 1
ATOM 712 C C . TYR A 1 86 ? 17.543 -1.719 -18.326 1.00 77.00 86 TYR A C 1
ATOM 714 O O . TYR A 1 86 ? 17.904 -2.022 -19.459 1.00 77.00 86 TYR A O 1
ATOM 722 N N . GLY A 1 87 ? 17.008 -0.532 -18.034 1.00 81.94 87 GLY A N 1
ATOM 723 C CA . GLY A 1 87 ? 16.892 0.530 -19.033 1.00 81.94 87 GLY A CA 1
ATOM 724 C C . GLY A 1 87 ? 18.236 0.909 -19.647 1.00 81.94 87 GLY A C 1
ATOM 725 O O . GLY A 1 87 ? 18.359 1.046 -20.858 1.00 81.94 87 GLY A O 1
ATOM 726 N N . GLU A 1 88 ? 19.264 1.010 -18.810 1.00 86.31 88 GLU A N 1
ATOM 727 C CA . GLU A 1 88 ? 20.634 1.291 -19.223 1.00 86.31 88 GLU A CA 1
ATOM 728 C C . GLU A 1 88 ? 21.249 0.130 -20.019 1.00 86.31 88 GLU A C 1
ATOM 730 O O . GLU A 1 88 ? 21.889 0.359 -21.040 1.00 86.31 88 GLU A O 1
ATOM 735 N N . GLN A 1 89 ? 21.007 -1.118 -19.606 1.00 81.50 89 GLN A N 1
ATOM 736 C CA . GLN A 1 89 ? 21.516 -2.312 -20.286 1.00 81.50 89 GLN A CA 1
ATOM 737 C C . GLN A 1 89 ? 20.903 -2.515 -21.682 1.00 81.50 89 GLN A C 1
ATOM 739 O O . GLN A 1 89 ? 21.590 -2.997 -22.582 1.00 81.50 89 GLN A O 1
ATOM 744 N N . TYR A 1 90 ? 19.629 -2.157 -21.861 1.00 80.31 90 TYR A N 1
ATOM 745 C CA . TYR A 1 90 ? 18.896 -2.325 -23.120 1.00 80.31 90 TYR A CA 1
ATOM 746 C C . TYR A 1 90 ? 18.811 -1.047 -23.969 1.00 80.31 90 TYR A C 1
ATOM 748 O O . TYR A 1 90 ? 18.177 -1.061 -25.021 1.00 80.31 90 TYR A O 1
ATOM 756 N N . GLY A 1 91 ? 19.462 0.043 -23.547 1.00 82.69 91 GLY A N 1
ATOM 757 C CA . GLY A 1 91 ? 19.532 1.289 -24.317 1.00 82.69 91 GLY A CA 1
ATOM 758 C C . GLY A 1 91 ? 18.246 2.123 -24.326 1.00 82.69 91 GLY A C 1
ATOM 759 O O . GLY A 1 91 ? 18.119 3.016 -25.155 1.00 82.69 91 GLY A O 1
ATOM 760 N N . ASP A 1 92 ? 17.314 1.873 -23.403 1.00 84.44 92 ASP A N 1
ATOM 761 C CA . ASP A 1 92 ? 16.056 2.619 -23.242 1.00 84.44 92 ASP A CA 1
ATOM 762 C C . ASP A 1 92 ? 16.033 3.373 -21.898 1.00 84.44 92 ASP A C 1
ATOM 764 O O . ASP A 1 92 ? 15.116 3.267 -21.072 1.00 84.44 92 ASP A O 1
ATOM 768 N N . LEU A 1 93 ? 17.128 4.090 -21.627 1.00 87.94 93 LEU A N 1
ATOM 769 C CA . LEU A 1 93 ? 17.373 4.755 -20.348 1.00 87.94 93 LEU A CA 1
ATOM 770 C C . LEU A 1 93 ? 16.354 5.869 -20.071 1.00 87.94 93 LEU A C 1
ATOM 772 O O . LEU A 1 93 ? 15.873 5.997 -18.945 1.00 87.94 93 LEU A O 1
ATOM 776 N N . GLU A 1 94 ? 16.002 6.653 -21.090 1.00 88.62 94 GLU A N 1
ATOM 777 C CA . GLU A 1 94 ? 15.110 7.814 -20.975 1.00 88.62 94 GLU A CA 1
ATOM 778 C C . GLU A 1 94 ? 13.712 7.395 -20.513 1.00 88.62 94 GLU A C 1
ATOM 780 O O . GLU A 1 94 ? 13.203 7.877 -19.491 1.00 88.62 94 GLU A O 1
ATOM 785 N N . ARG A 1 95 ? 13.117 6.422 -21.216 1.00 84.00 95 ARG A N 1
ATOM 786 C CA . ARG A 1 95 ? 11.822 5.846 -20.852 1.00 84.00 95 ARG A CA 1
ATOM 787 C C . ARG A 1 95 ? 11.897 5.170 -19.493 1.00 84.00 95 ARG A C 1
ATOM 789 O O . ARG A 1 95 ? 10.983 5.335 -18.687 1.00 84.00 95 ARG A O 1
ATOM 796 N N . SER A 1 96 ? 12.977 4.445 -19.210 1.00 85.38 96 SER A N 1
ATOM 797 C CA . SER A 1 96 ? 13.122 3.725 -17.945 1.00 85.38 96 SER A CA 1
ATOM 798 C C . SER A 1 96 ? 13.215 4.669 -16.742 1.00 85.38 96 SER A C 1
ATOM 800 O O . SER A 1 96 ? 12.614 4.426 -15.696 1.00 85.38 96 SER A O 1
ATOM 802 N N . LEU A 1 97 ? 13.899 5.803 -16.875 1.00 89.31 97 LEU A N 1
ATOM 803 C CA . LEU A 1 97 ? 13.922 6.826 -15.831 1.00 89.31 97 LEU A CA 1
ATOM 804 C C . LEU A 1 97 ? 12.542 7.469 -15.654 1.00 89.31 97 LEU A C 1
ATOM 806 O O . LEU A 1 97 ? 12.033 7.547 -14.533 1.00 89.31 97 LEU A O 1
ATOM 810 N N . LYS A 1 98 ? 11.892 7.864 -16.752 1.00 87.38 98 LYS A N 1
ATOM 811 C CA . LYS A 1 98 ? 10.575 8.510 -16.707 1.00 87.38 98 LYS A CA 1
ATOM 812 C C . LYS A 1 98 ? 9.503 7.585 -16.122 1.00 87.38 98 LYS A C 1
ATOM 814 O O . LYS A 1 98 ? 8.885 7.918 -15.110 1.00 87.38 98 LYS A O 1
ATOM 819 N N . GLU A 1 99 ? 9.313 6.402 -16.702 1.00 82.75 99 GLU A N 1
ATOM 820 C CA . GLU A 1 99 ? 8.291 5.444 -16.266 1.00 82.75 99 GLU A CA 1
ATOM 821 C C . GLU A 1 99 ? 8.607 4.848 -14.893 1.00 82.75 99 GLU A C 1
ATOM 823 O O . GLU A 1 99 ? 7.708 4.723 -14.059 1.00 82.75 99 GLU A O 1
ATOM 828 N N . GLY A 1 100 ? 9.880 4.558 -14.601 1.00 82.56 100 GLY A N 1
ATOM 829 C CA . GLY A 1 100 ? 10.305 4.046 -13.298 1.00 82.56 100 GLY A CA 1
ATOM 830 C C . GLY A 1 100 ? 10.070 5.054 -12.172 1.00 82.56 100 GLY A C 1
ATOM 831 O O . GLY A 1 100 ? 9.552 4.699 -11.107 1.00 82.56 100 GLY A O 1
ATOM 832 N N . GLY A 1 101 ? 10.380 6.330 -12.417 1.00 86.06 101 GLY A N 1
ATOM 833 C CA . GLY A 1 101 ? 10.108 7.426 -11.488 1.00 86.06 101 GLY A CA 1
ATOM 834 C C . GLY A 1 101 ? 8.610 7.653 -11.270 1.00 86.06 101 GLY A C 1
ATOM 835 O O . GLY A 1 101 ? 8.154 7.708 -10.123 1.00 86.06 101 GLY A O 1
ATOM 836 N N . LEU A 1 102 ? 7.819 7.705 -12.349 1.00 84.81 102 LEU A N 1
ATOM 837 C CA . LEU A 1 102 ? 6.358 7.839 -12.282 1.00 84.81 102 LEU A CA 1
ATOM 838 C C . LEU A 1 102 ? 5.695 6.652 -11.576 1.00 84.81 102 LEU A C 1
ATOM 840 O O . LEU A 1 102 ? 4.764 6.833 -10.788 1.00 84.81 102 LEU A O 1
ATOM 844 N N . TYR A 1 103 ? 6.161 5.432 -11.835 1.00 83.56 103 TYR A N 1
ATOM 845 C CA . TYR A 1 103 ? 5.721 4.225 -11.143 1.00 83.56 103 TYR A CA 1
ATOM 846 C C . TYR A 1 103 ? 5.939 4.339 -9.629 1.00 83.56 103 TYR A C 1
ATOM 848 O O . TYR A 1 103 ? 4.996 4.195 -8.847 1.00 83.56 103 TYR A O 1
ATOM 856 N N . TRP A 1 104 ? 7.163 4.663 -9.205 1.00 84.19 104 TRP A N 1
ATOM 857 C CA . TRP A 1 104 ? 7.483 4.796 -7.785 1.00 84.19 104 TRP A CA 1
ATOM 858 C C . TRP A 1 104 ? 6.744 5.951 -7.113 1.00 84.19 104 TRP A C 1
ATOM 860 O O . TRP A 1 104 ? 6.305 5.803 -5.973 1.00 84.19 104 TRP A O 1
ATOM 870 N N . LYS A 1 105 ? 6.552 7.073 -7.814 1.00 86.44 105 LYS A N 1
ATOM 871 C CA . LYS A 1 105 ? 5.757 8.203 -7.322 1.00 86.44 105 LYS A CA 1
ATOM 872 C C . LYS A 1 105 ? 4.317 7.772 -7.029 1.00 86.44 105 LYS A C 1
ATOM 874 O O . LYS A 1 105 ? 3.858 7.956 -5.902 1.00 86.44 105 LYS A O 1
ATOM 879 N N . ARG A 1 106 ? 3.651 7.130 -7.997 1.00 84.69 106 ARG A N 1
ATOM 880 C CA . ARG A 1 106 ? 2.281 6.601 -7.849 1.00 84.69 106 ARG A CA 1
ATOM 881 C C . ARG A 1 106 ? 2.183 5.606 -6.697 1.00 84.69 106 ARG A C 1
ATOM 883 O O . ARG A 1 106 ? 1.345 5.758 -5.818 1.00 84.69 106 ARG A O 1
ATOM 890 N N . ARG A 1 107 ? 3.117 4.655 -6.621 1.00 82.06 107 ARG A N 1
ATOM 891 C CA . ARG A 1 107 ? 3.167 3.667 -5.536 1.00 82.06 107 ARG A CA 1
ATOM 892 C C . ARG A 1 107 ? 3.233 4.318 -4.152 1.00 82.06 107 ARG A C 1
ATOM 894 O O . ARG A 1 107 ? 2.617 3.824 -3.211 1.00 82.06 107 ARG A O 1
ATOM 901 N N . ILE A 1 108 ? 4.007 5.391 -4.001 1.00 84.31 108 ILE A N 1
ATOM 902 C CA . ILE A 1 108 ? 4.114 6.117 -2.730 1.00 84.31 108 ILE A CA 1
ATOM 903 C C . ILE A 1 108 ? 2.803 6.832 -2.405 1.00 84.31 108 ILE A C 1
ATOM 905 O O . ILE A 1 108 ? 2.376 6.800 -1.255 1.00 84.31 108 ILE A O 1
ATOM 909 N N . GLU A 1 109 ? 2.153 7.432 -3.401 1.00 85.94 109 GLU A N 1
ATOM 910 C CA . GLU A 1 109 ? 0.835 8.057 -3.244 1.00 85.94 109 GLU A CA 1
ATOM 911 C C . GLU A 1 109 ? -0.226 7.030 -2.823 1.00 85.94 109 GLU A C 1
ATOM 913 O O . GLU A 1 109 ? -0.987 7.289 -1.891 1.00 85.94 109 GLU A O 1
ATOM 918 N N . ASP A 1 110 ? -0.220 5.837 -3.418 1.00 83.75 110 ASP A N 1
ATOM 919 C CA . ASP A 1 110 ? -1.122 4.742 -3.052 1.00 83.75 110 ASP A CA 1
ATOM 920 C C . ASP A 1 110 ? -0.869 4.246 -1.619 1.00 83.75 110 ASP A C 1
ATOM 922 O O . ASP A 1 110 ? -1.803 4.036 -0.844 1.00 83.75 110 ASP A O 1
ATOM 926 N N . MET A 1 111 ? 0.396 4.124 -1.204 1.00 78.75 111 MET A N 1
ATOM 927 C CA . MET A 1 111 ? 0.734 3.787 0.186 1.00 78.75 111 MET A CA 1
ATOM 928 C C . MET A 1 111 ? 0.348 4.890 1.173 1.00 78.75 111 MET A C 1
ATOM 930 O O . MET A 1 111 ? -0.097 4.585 2.282 1.00 78.75 111 MET A O 1
ATOM 934 N N . ASP A 1 112 ? 0.464 6.159 0.783 1.00 84.44 112 ASP A N 1
ATOM 935 C CA . ASP A 1 112 ? -0.010 7.281 1.590 1.00 84.44 112 ASP A CA 1
ATOM 936 C C . ASP A 1 112 ? -1.537 7.246 1.748 1.00 84.44 112 ASP A C 1
ATOM 938 O O . ASP A 1 112 ? -2.030 7.513 2.847 1.00 84.44 112 ASP A O 1
ATOM 942 N N . LYS A 1 113 ? -2.293 6.868 0.707 1.00 81.62 113 LYS A N 1
ATOM 943 C CA . LYS A 1 113 ? -3.748 6.653 0.808 1.00 81.62 113 LYS A CA 1
ATOM 944 C C . LYS A 1 113 ? -4.074 5.547 1.807 1.00 81.62 113 LYS A C 1
ATOM 946 O O . LYS A 1 113 ? -4.793 5.803 2.772 1.00 81.62 113 LYS A O 1
ATOM 951 N N . VAL A 1 114 ? -3.470 4.364 1.662 1.00 79.62 114 VAL A N 1
ATOM 952 C CA . VAL A 1 114 ? -3.672 3.236 2.595 1.00 79.62 114 VAL A CA 1
ATOM 953 C C . VAL A 1 114 ? -3.329 3.637 4.035 1.00 79.62 114 VAL A C 1
ATOM 955 O O . VAL A 1 114 ? -4.080 3.346 4.969 1.00 79.62 114 VAL A O 1
ATOM 958 N N . LYS A 1 115 ? -2.225 4.367 4.237 1.00 79.50 115 LYS A N 1
ATOM 959 C CA . LYS A 1 115 ? -1.819 4.861 5.559 1.00 79.50 115 LYS A CA 1
ATOM 960 C C . LYS A 1 115 ? -2.836 5.838 6.149 1.00 79.50 115 LYS A C 1
ATOM 962 O O . LYS A 1 115 ? -3.159 5.731 7.331 1.00 79.50 115 LYS A O 1
ATOM 967 N N . LYS A 1 116 ? -3.336 6.789 5.354 1.00 82.81 116 LYS A N 1
ATOM 968 C CA . LYS A 1 116 ? -4.358 7.754 5.790 1.00 82.81 116 LYS A CA 1
ATOM 969 C C . LYS A 1 116 ? -5.650 7.048 6.196 1.00 82.81 116 LYS A C 1
ATOM 971 O O . LYS A 1 116 ? -6.203 7.371 7.243 1.00 82.81 116 LYS A O 1
ATOM 976 N N . LEU A 1 117 ? -6.071 6.040 5.433 1.00 79.00 117 LEU A N 1
ATOM 977 C CA . LEU A 1 117 ? -7.256 5.240 5.745 1.00 79.00 117 LEU A CA 1
ATOM 978 C C . LEU A 1 117 ? -7.108 4.467 7.069 1.00 79.00 117 LEU A C 1
ATOM 980 O O . LEU A 1 117 ? -8.075 4.344 7.815 1.00 79.00 117 LEU A O 1
ATOM 984 N N . MET A 1 118 ? -5.902 3.987 7.398 1.00 75.12 118 MET A N 1
ATOM 985 C CA . MET A 1 118 ? -5.623 3.285 8.664 1.00 75.12 118 MET A CA 1
ATOM 986 C C . MET A 1 118 ? -5.499 4.224 9.871 1.00 75.12 118 MET A C 1
ATOM 988 O O . MET A 1 118 ? -5.709 3.805 11.008 1.00 75.12 118 MET A O 1
ATOM 992 N N . MET A 1 119 ? -5.154 5.492 9.648 1.00 80.69 119 MET A N 1
ATOM 993 C CA . MET A 1 119 ? -4.883 6.446 10.724 1.00 80.69 119 MET A CA 1
ATOM 994 C C . MET A 1 119 ? -6.124 6.745 11.569 1.00 80.69 119 MET A C 1
ATOM 996 O O . MET A 1 119 ? -6.029 6.798 12.793 1.00 80.69 119 MET A O 1
ATOM 1000 N N . TYR A 1 120 ? -7.287 6.897 10.929 1.00 77.19 120 TYR A N 1
ATOM 1001 C CA . TYR A 1 120 ? -8.543 7.202 11.617 1.00 77.19 120 TYR A CA 1
ATOM 1002 C C . TYR A 1 120 ? -8.983 6.109 12.614 1.00 77.19 120 TYR A C 1
ATOM 1004 O O . TYR A 1 120 ? -9.189 6.447 13.780 1.00 77.19 120 TYR A O 1
ATOM 1012 N N . PRO A 1 121 ? -9.081 4.812 12.243 1.00 75.06 121 PRO A N 1
ATOM 1013 C CA . PRO A 1 121 ? -9.455 3.773 13.202 1.00 75.06 121 PRO A CA 1
ATOM 1014 C C . PRO A 1 121 ? -8.456 3.641 14.360 1.00 75.06 121 PRO A C 1
ATOM 1016 O O . PRO A 1 121 ? -8.872 3.465 15.503 1.00 75.06 121 PRO A O 1
ATOM 1019 N N . VAL A 1 122 ? -7.152 3.790 14.098 1.00 79.06 122 VAL A N 1
ATOM 1020 C CA . VAL A 1 122 ? -6.128 3.775 15.158 1.00 79.06 122 VAL A CA 1
ATOM 1021 C C . VAL A 1 122 ? -6.320 4.944 16.126 1.00 79.06 122 VAL A C 1
ATOM 1023 O O . VAL A 1 122 ? -6.293 4.744 17.339 1.00 79.06 122 VAL A O 1
ATOM 1026 N N . PHE A 1 123 ? -6.559 6.149 15.604 1.00 81.44 123 PHE A N 1
ATOM 1027 C CA . PHE A 1 123 ? -6.820 7.335 16.417 1.00 81.44 123 PHE A CA 1
ATOM 1028 C C . PHE A 1 123 ? -8.089 7.188 17.267 1.00 81.44 123 PHE A C 1
ATOM 1030 O O . PHE A 1 123 ? -8.061 7.495 18.456 1.00 81.44 123 PHE A O 1
ATOM 1037 N N . LEU A 1 124 ? -9.182 6.679 16.690 1.00 74.38 124 LEU A N 1
ATOM 1038 C CA . LEU A 1 124 ? -10.451 6.489 17.396 1.00 74.38 124 LEU A CA 1
ATOM 1039 C C . LEU A 1 124 ? -10.310 5.503 18.563 1.00 74.38 124 LEU A C 1
ATOM 1041 O O . LEU A 1 124 ? -10.727 5.809 19.678 1.00 74.38 124 LEU A O 1
ATOM 1045 N N . VAL A 1 125 ? -9.680 4.346 18.330 1.00 74.38 125 VAL A N 1
ATOM 1046 C CA . VAL A 1 125 ? -9.437 3.338 19.377 1.00 74.38 125 VAL A CA 1
ATOM 1047 C C . VAL A 1 125 ? -8.547 3.904 20.483 1.00 74.38 125 VAL A C 1
ATOM 1049 O O . VAL A 1 125 ? -8.832 3.714 21.666 1.00 74.38 125 VAL A O 1
ATOM 1052 N N . PHE A 1 126 ? -7.496 4.638 20.115 1.00 79.25 126 PHE A N 1
ATOM 1053 C CA . PHE A 1 126 ? -6.620 5.312 21.071 1.00 79.25 126 PHE A CA 1
ATOM 1054 C C . PHE A 1 126 ? -7.377 6.344 21.922 1.00 79.25 126 PHE A C 1
ATOM 1056 O O . PHE A 1 126 ? -7.267 6.327 23.146 1.00 79.25 126 PHE A O 1
ATOM 1063 N N . PHE A 1 127 ? -8.197 7.192 21.296 1.00 78.12 127 PHE A N 1
ATOM 1064 C CA . PHE A 1 127 ? -8.986 8.212 21.985 1.00 78.12 127 PHE A CA 1
ATOM 1065 C C . PHE A 1 127 ? -10.002 7.604 22.962 1.00 78.12 127 PHE A C 1
ATOM 1067 O O . PHE A 1 127 ? -10.042 7.996 24.128 1.00 78.12 127 PHE A O 1
ATOM 1074 N N . VAL A 1 128 ? -10.768 6.596 22.525 1.00 74.12 128 VAL A N 1
ATOM 1075 C CA . VAL A 1 128 ? -11.717 5.862 23.386 1.00 74.12 128 VAL A CA 1
ATOM 1076 C C . VAL A 1 128 ? -10.993 5.230 24.576 1.00 74.12 128 VAL A C 1
ATOM 1078 O O . VAL A 1 128 ? -11.472 5.319 25.705 1.00 74.12 128 VAL A O 1
ATOM 1081 N N . SER A 1 129 ? -9.814 4.647 24.345 1.00 74.62 129 SER A N 1
ATOM 1082 C CA . SER A 1 129 ? -9.004 4.038 25.406 1.00 74.62 129 SER A CA 1
ATOM 1083 C C . SER A 1 129 ? -8.564 5.062 26.458 1.00 74.62 129 SER A C 1
ATOM 1085 O O . SER A 1 129 ? -8.604 4.760 27.648 1.00 74.62 129 SER A O 1
ATOM 1087 N N . ILE A 1 130 ? -8.198 6.283 26.050 1.00 77.44 130 ILE A N 1
ATOM 1088 C CA . ILE A 1 130 ? -7.844 7.372 26.977 1.00 77.44 130 ILE A CA 1
ATOM 1089 C C . ILE A 1 130 ? -9.049 7.816 27.802 1.00 77.44 130 ILE A C 1
ATOM 1091 O O . ILE A 1 130 ? -8.944 7.912 29.024 1.00 77.44 130 ILE A O 1
ATOM 1095 N N . VAL A 1 131 ? -10.189 8.087 27.157 1.00 75.00 131 VAL A N 1
ATOM 1096 C CA . VAL A 1 131 ? -11.415 8.506 27.860 1.00 75.00 131 VAL A CA 1
ATOM 1097 C C . VAL A 1 131 ? -11.799 7.460 28.903 1.00 75.00 131 VAL A C 1
ATOM 1099 O O . VAL A 1 131 ? -12.097 7.794 30.050 1.00 75.00 131 VAL A O 1
ATOM 1102 N N . PHE A 1 132 ? -11.718 6.183 28.528 1.00 73.81 132 PHE A N 1
ATOM 1103 C CA . PHE A 1 132 ? -12.029 5.081 29.423 1.00 73.81 132 PHE A CA 1
ATOM 1104 C C . PHE A 1 132 ? -11.020 4.934 30.573 1.00 73.81 132 PHE A C 1
ATOM 1106 O O . PHE A 1 132 ? -11.419 4.660 31.704 1.00 73.81 132 PHE A O 1
ATOM 1113 N N . TYR A 1 133 ? -9.732 5.180 30.318 1.00 75.81 133 TYR A N 1
ATOM 1114 C CA . TYR A 1 133 ? -8.696 5.210 31.352 1.00 75.81 133 TYR A CA 1
ATOM 1115 C C . TYR A 1 133 ? -8.945 6.319 32.384 1.00 75.81 133 TYR A C 1
ATOM 1117 O O . TYR A 1 133 ? -8.998 6.039 33.579 1.00 75.81 133 TYR A O 1
ATOM 1125 N N . ILE A 1 134 ? -9.166 7.563 31.934 1.00 74.81 134 ILE A N 1
ATOM 1126 C CA . ILE A 1 134 ? -9.443 8.708 32.823 1.00 74.81 134 ILE A CA 1
ATOM 1127 C C . ILE A 1 134 ? -10.661 8.421 33.698 1.00 74.81 134 ILE A C 1
ATOM 1129 O O . ILE A 1 134 ? -10.648 8.695 34.901 1.00 74.81 134 ILE A O 1
ATOM 1133 N N . LEU A 1 135 ? -11.696 7.827 33.103 1.00 71.50 135 LEU A N 1
ATOM 1134 C CA . LEU A 1 135 ? -12.904 7.475 33.822 1.00 71.50 135 LEU A CA 1
ATOM 1135 C C . LEU A 1 135 ? -12.629 6.551 35.010 1.00 71.50 135 LEU A C 1
ATOM 1137 O O . LEU A 1 135 ? -13.071 6.811 36.128 1.00 71.50 135 LEU A O 1
ATOM 1141 N N . GLN A 1 136 ? -11.902 5.468 34.767 1.00 71.69 136 GLN A N 1
ATOM 1142 C CA . GLN A 1 136 ? -11.610 4.480 35.798 1.00 71.69 136 GLN A CA 1
ATOM 1143 C C . GLN A 1 136 ? -10.661 5.031 36.856 1.00 71.69 136 GLN A C 1
ATOM 1145 O O . GLN A 1 136 ? -10.885 4.818 38.042 1.00 71.69 136 GLN A O 1
ATOM 1150 N N . SER A 1 137 ? -9.612 5.747 36.447 1.00 71.88 137 SER A N 1
ATOM 1151 C CA . SER A 1 137 ? -8.564 6.196 37.367 1.00 71.88 137 SER A CA 1
ATOM 1152 C C . SER A 1 137 ? -8.986 7.359 38.259 1.00 71.88 137 SER A C 1
ATOM 1154 O O . SER A 1 137 ? -8.485 7.473 39.374 1.00 71.88 137 SER A O 1
ATOM 1156 N N . VAL A 1 138 ? -9.871 8.240 37.786 1.00 72.50 138 VAL A N 1
ATOM 1157 C CA . VAL A 1 138 ? -10.249 9.456 38.525 1.00 72.50 138 VAL A CA 1
ATOM 1158 C C . VAL A 1 138 ? -11.679 9.380 39.030 1.00 72.50 138 VAL A C 1
ATOM 1160 O O . VAL A 1 138 ? -11.936 9.681 40.194 1.00 72.50 138 VAL A O 1
ATOM 1163 N N . LEU A 1 139 ? -12.614 9.003 38.161 1.00 73.19 139 LEU A N 1
ATOM 1164 C CA . LEU A 1 139 ? -14.035 9.176 38.426 1.00 73.19 139 LEU A CA 1
ATOM 1165 C C . LEU A 1 139 ? -14.561 8.059 39.333 1.00 73.19 139 LEU A C 1
ATOM 1167 O O . LEU A 1 139 ? -15.131 8.338 40.383 1.00 73.19 139 LEU A O 1
ATOM 1171 N N . LEU A 1 140 ? -14.291 6.798 38.991 1.00 72.19 140 LEU A N 1
ATOM 1172 C CA . LEU A 1 140 ? -14.759 5.647 39.763 1.00 72.19 140 LEU A CA 1
ATOM 1173 C C . LEU A 1 140 ? -14.296 5.593 41.240 1.00 72.19 140 LEU A C 1
ATOM 1175 O O . LEU A 1 140 ? -15.149 5.352 42.098 1.00 72.19 140 LEU A O 1
ATOM 1179 N N . PRO A 1 141 ? -13.016 5.839 41.598 1.00 72.38 141 PRO A N 1
ATOM 1180 C CA . PRO A 1 141 ? -12.582 5.771 42.995 1.00 72.38 141 PRO A CA 1
ATOM 1181 C C . PRO A 1 141 ? -13.273 6.811 43.878 1.00 72.38 141 PRO A C 1
ATOM 1183 O O . PRO A 1 141 ? -13.573 6.520 45.033 1.00 72.38 141 PRO A O 1
ATOM 1186 N N . LYS A 1 142 ? -13.606 7.993 43.337 1.00 73.94 142 LYS A N 1
ATOM 1187 C CA . LYS A 1 142 ? -14.374 9.010 44.072 1.00 73.94 142 LYS A CA 1
ATOM 1188 C C . LYS A 1 142 ? -15.754 8.487 44.472 1.00 73.94 142 LYS A C 1
ATOM 1190 O O . LYS A 1 142 ? -16.176 8.718 45.601 1.00 73.94 142 LYS A O 1
ATOM 1195 N N . PHE A 1 143 ? -16.414 7.728 43.597 1.00 68.06 143 PHE A N 1
ATOM 1196 C CA . PHE A 1 143 ? -17.689 7.088 43.927 1.00 68.06 143 PHE A CA 1
ATOM 1197 C C . PHE A 1 143 ? -17.525 5.970 44.948 1.00 68.06 143 PHE A C 1
ATOM 1199 O O . PHE A 1 143 ? -18.303 5.904 45.893 1.00 68.06 143 PHE A O 1
ATOM 1206 N N . GLN A 1 144 ? -16.496 5.130 44.823 1.00 68.00 144 GLN A N 1
ATOM 1207 C CA . GLN A 1 144 ? -16.243 4.076 45.811 1.00 68.00 144 GLN A CA 1
ATOM 1208 C C . GLN A 1 144 ? -16.048 4.639 47.225 1.00 68.00 144 GLN A C 1
ATOM 1210 O O . GLN A 1 144 ? -16.587 4.072 48.171 1.00 68.00 144 GLN A O 1
ATOM 1215 N N . THR A 1 145 ? -15.339 5.766 47.372 1.00 72.06 145 THR A N 1
ATOM 1216 C CA . THR A 1 145 ? -15.181 6.433 48.675 1.00 72.06 145 THR A CA 1
ATOM 1217 C C . THR A 1 145 ? -16.528 6.876 49.249 1.00 72.06 145 THR A C 1
ATOM 1219 O O . THR A 1 145 ? -16.790 6.627 50.420 1.00 72.06 145 THR A O 1
ATOM 1222 N N . ILE A 1 146 ? -17.404 7.463 48.427 1.00 68.69 146 ILE A N 1
ATOM 1223 C CA . ILE A 1 146 ? -18.738 7.923 48.850 1.00 68.69 146 ILE A CA 1
ATOM 1224 C C . ILE A 1 146 ? -19.617 6.740 49.290 1.00 68.69 146 ILE A C 1
ATOM 1226 O O . ILE A 1 146 ? -20.210 6.785 50.365 1.00 68.69 146 ILE A O 1
ATOM 1230 N N . TYR A 1 147 ? -19.650 5.651 48.514 1.00 66.31 147 TYR A N 1
ATOM 1231 C CA . TYR A 1 147 ? -20.422 4.451 48.867 1.00 66.31 147 TYR A CA 1
ATOM 1232 C C . TYR A 1 147 ? -19.910 3.780 50.148 1.00 66.31 147 TYR A C 1
ATOM 1234 O O . TYR A 1 147 ? -20.716 3.381 50.983 1.00 66.31 147 TYR A O 1
ATOM 1242 N N . PHE A 1 148 ? -18.587 3.697 50.337 1.00 68.06 148 PHE A N 1
ATOM 1243 C CA . PHE A 1 148 ? -18.001 3.124 51.553 1.00 68.06 148 PHE A CA 1
ATOM 1244 C C . PHE A 1 148 ? -18.349 3.944 52.803 1.00 68.06 148 PHE A C 1
ATOM 1246 O O . PHE A 1 148 ? -18.570 3.378 53.865 1.00 68.06 148 PHE A O 1
ATOM 1253 N N . THR A 1 149 ? -18.450 5.273 52.684 1.00 69.88 149 THR A N 1
ATOM 1254 C CA . THR A 1 149 ? -18.838 6.138 53.812 1.00 69.88 149 THR A CA 1
ATOM 1255 C C . THR A 1 149 ? -20.323 6.084 54.169 1.00 69.88 149 THR A C 1
ATOM 1257 O O . THR A 1 149 ? -20.689 6.530 55.251 1.00 69.88 149 THR A O 1
ATOM 1260 N N . MET A 1 150 ? -21.176 5.574 53.276 1.00 63.56 150 MET A N 1
ATOM 1261 C CA . MET A 1 150 ? -22.635 5.572 53.451 1.00 63.56 150 MET A CA 1
ATOM 1262 C C . MET A 1 150 ? -23.207 4.203 53.845 1.00 63.56 150 MET A C 1
ATOM 1264 O O . MET A 1 150 ? -24.402 4.123 54.101 1.00 63.56 150 MET A O 1
ATOM 1268 N N . ASP A 1 151 ? -22.383 3.149 53.895 1.00 62.44 151 ASP A N 1
ATOM 1269 C CA . ASP A 1 151 ? -22.776 1.763 54.229 1.00 62.44 151 ASP A CA 1
ATOM 1270 C C . ASP A 1 151 ? -23.968 1.227 53.400 1.00 62.44 151 ASP A C 1
ATOM 1272 O O . ASP A 1 151 ? -24.749 0.382 53.830 1.00 62.44 151 ASP A O 1
ATOM 1276 N N . VAL A 1 152 ? -24.123 1.741 52.175 1.00 62.62 152 VAL A N 1
ATOM 1277 C CA . VAL A 1 152 ? -25.158 1.321 51.222 1.00 62.62 152 VAL A CA 1
ATOM 1278 C C . VAL A 1 152 ? -24.600 0.201 50.349 1.00 62.62 152 VAL A C 1
ATOM 1280 O O . VAL A 1 152 ? -23.511 0.331 49.779 1.00 62.62 152 VAL A O 1
ATOM 1283 N N . GLU A 1 153 ? -25.356 -0.889 50.187 1.00 61.56 153 GLU A N 1
ATOM 1284 C CA . GLU A 1 153 ? -24.976 -1.972 49.280 1.00 61.56 153 GLU A CA 1
ATOM 1285 C C . GLU A 1 153 ? -24.732 -1.437 47.860 1.00 61.56 153 GLU A C 1
ATOM 1287 O O . GLU A 1 153 ? -25.565 -0.761 47.252 1.00 61.56 153 GLU A O 1
ATOM 1292 N N . GLN A 1 154 ? -23.553 -1.735 47.313 1.00 59.56 154 GLN A N 1
ATOM 1293 C CA . GLN A 1 154 ? -23.181 -1.273 45.979 1.00 59.56 154 GLN A CA 1
ATOM 1294 C C . GLN A 1 154 ? -24.131 -1.849 44.921 1.00 59.56 154 GLN A C 1
ATOM 1296 O O . GLN A 1 154 ? -24.217 -3.069 44.752 1.00 59.56 154 GLN A O 1
ATOM 1301 N N . HIS A 1 155 ? -24.767 -0.970 44.140 1.00 67.69 155 HIS A N 1
ATOM 1302 C CA . HIS A 1 155 ? -25.539 -1.374 42.966 1.00 67.69 155 HIS A CA 1
ATOM 1303 C C . HIS A 1 155 ? -24.679 -2.173 41.974 1.00 67.69 155 HIS A C 1
ATOM 1305 O O . HIS A 1 155 ? -23.480 -1.929 41.803 1.00 67.69 155 HIS A O 1
ATOM 1311 N N . ILE A 1 156 ? -25.322 -3.097 41.253 1.00 68.81 156 ILE A N 1
ATOM 1312 C CA . ILE A 1 156 ? -24.666 -4.043 40.335 1.00 68.81 156 ILE A CA 1
ATOM 1313 C C . ILE A 1 156 ? -23.802 -3.349 39.270 1.00 68.81 156 ILE A C 1
ATOM 1315 O O . ILE A 1 156 ? -22.737 -3.850 38.916 1.00 68.81 156 ILE A O 1
ATOM 1319 N N . LEU A 1 157 ? -24.225 -2.162 38.819 1.00 60.56 157 LEU A N 1
ATOM 1320 C CA . LEU A 1 157 ? -23.506 -1.321 37.862 1.00 60.56 157 LEU A CA 1
ATOM 1321 C C . LEU A 1 157 ? -22.141 -0.888 38.421 1.00 60.56 157 LEU A C 1
ATOM 1323 O O . LEU A 1 157 ? -21.120 -1.047 37.757 1.00 60.56 157 LEU A O 1
ATOM 1327 N N . LEU A 1 158 ? -22.104 -0.428 39.676 1.00 65.31 158 LEU A N 1
ATOM 1328 C CA . LEU A 1 158 ? -20.872 -0.017 40.350 1.00 65.31 158 LEU A CA 1
ATOM 1329 C C . LEU A 1 158 ? -19.938 -1.208 40.599 1.00 65.31 158 LEU A C 1
ATOM 1331 O O . LEU A 1 158 ? -18.724 -1.055 40.512 1.00 65.31 158 LEU A O 1
ATOM 1335 N N . ARG A 1 159 ? -20.498 -2.399 40.858 1.00 68.62 159 ARG A N 1
ATOM 1336 C CA . ARG A 1 159 ? -19.738 -3.648 41.039 1.00 68.62 159 ARG A CA 1
ATOM 1337 C C . ARG A 1 159 ? -19.110 -4.149 39.729 1.00 68.62 159 ARG A C 1
ATOM 1339 O O . ARG A 1 159 ? -17.978 -4.622 39.728 1.00 68.62 159 ARG A O 1
ATOM 1346 N N . LEU A 1 160 ? -19.810 -4.015 38.602 1.00 65.25 160 LEU A N 1
ATOM 1347 C CA . LEU A 1 160 ? -19.266 -4.329 37.273 1.00 65.25 160 LEU A CA 1
ATOM 1348 C C . LEU A 1 160 ? -18.172 -3.334 36.866 1.00 65.25 160 LEU A C 1
ATOM 1350 O O . LEU A 1 160 ? -17.115 -3.730 36.372 1.00 65.25 160 LEU A O 1
ATOM 1354 N N . MET A 1 161 ? -18.398 -2.043 37.118 1.00 63.22 161 MET A N 1
ATOM 1355 C CA . MET A 1 161 ? -17.396 -1.016 36.850 1.00 63.22 161 MET A CA 1
ATOM 1356 C C . MET A 1 161 ? -16.186 -1.144 37.796 1.00 63.22 161 MET A C 1
ATOM 1358 O O . MET A 1 161 ? -15.055 -0.981 37.342 1.00 63.22 161 MET A O 1
ATOM 1362 N N . SER A 1 162 ? -16.366 -1.540 39.060 1.00 66.12 162 SER A N 1
ATOM 1363 C CA . SER A 1 162 ? -15.248 -1.805 39.975 1.00 66.12 162 SER A CA 1
ATOM 1364 C C . SER A 1 162 ? -14.459 -3.059 39.596 1.00 66.12 162 SER A C 1
ATOM 1366 O O . SER A 1 162 ? -13.234 -3.029 39.655 1.00 66.12 162 SER A O 1
ATOM 1368 N N . ALA A 1 163 ? -15.095 -4.120 39.093 1.00 65.44 163 ALA A N 1
ATOM 1369 C CA . ALA A 1 163 ? -14.381 -5.282 38.553 1.00 65.44 163 ALA A CA 1
ATOM 1370 C C . ALA A 1 163 ? -13.488 -4.909 37.350 1.00 65.44 163 ALA A C 1
ATOM 1372 O O . ALA A 1 163 ? -12.398 -5.456 37.176 1.00 65.44 163 ALA A O 1
ATOM 1373 N N . SER A 1 164 ? -13.902 -3.918 36.551 1.00 62.69 164 SER A N 1
ATOM 1374 C CA . SER A 1 164 ? -13.112 -3.425 35.415 1.00 62.69 164 SER A CA 1
ATOM 1375 C C . SER A 1 164 ? -11.886 -2.576 35.803 1.00 62.69 164 SER A C 1
ATOM 1377 O O . SER A 1 164 ? -10.987 -2.406 34.974 1.00 62.69 164 SER A O 1
ATOM 1379 N N . THR A 1 165 ? -11.776 -2.129 37.064 1.00 66.56 165 THR A N 1
ATOM 1380 C CA . THR A 1 165 ? -10.594 -1.392 37.571 1.00 66.56 165 THR A CA 1
ATOM 1381 C C . THR A 1 165 ? -9.312 -2.220 37.572 1.00 66.56 165 THR A C 1
ATOM 1383 O O . THR A 1 165 ? -8.233 -1.644 37.518 1.00 66.56 165 THR A O 1
ATOM 1386 N N . PHE A 1 166 ? -9.400 -3.554 37.581 1.00 63.00 166 PHE A N 1
ATOM 1387 C CA . PHE A 1 166 ? -8.228 -4.430 37.469 1.00 63.00 166 PHE A CA 1
ATOM 1388 C C . PHE A 1 166 ? -7.765 -4.619 36.019 1.00 63.00 166 PHE A C 1
ATOM 1390 O O . PHE A 1 166 ? -6.573 -4.752 35.759 1.00 63.00 166 PHE A O 1
ATOM 1397 N N . ILE A 1 167 ? -8.695 -4.622 35.061 1.00 64.56 167 ILE A N 1
ATOM 1398 C CA . ILE A 1 167 ? -8.417 -4.957 33.655 1.00 64.56 167 ILE A CA 1
ATOM 1399 C C . ILE A 1 167 ? -7.828 -3.756 32.904 1.00 64.56 167 ILE A C 1
ATOM 1401 O O . ILE A 1 167 ? -6.967 -3.920 32.042 1.00 64.56 167 ILE A O 1
ATOM 1405 N N . LEU A 1 168 ? -8.278 -2.540 33.222 1.00 63.84 168 LEU A N 1
ATOM 1406 C CA . LEU A 1 168 ? -8.007 -1.346 32.416 1.00 63.84 168 LEU A CA 1
ATOM 1407 C C . LEU A 1 168 ? -6.660 -0.660 32.658 1.00 63.84 168 LEU A C 1
ATOM 1409 O O . LEU A 1 168 ? -5.978 -0.371 31.676 1.00 63.84 168 LEU A O 1
ATOM 1413 N N . PRO A 1 169 ? -6.201 -0.458 33.904 1.00 68.62 169 PRO A N 1
ATOM 1414 C CA . PRO A 1 169 ? -4.821 -0.064 34.179 1.00 68.62 169 PRO A CA 1
ATOM 1415 C C . PRO A 1 169 ? -3.833 -1.146 33.747 1.00 68.62 169 PRO A C 1
ATOM 1417 O O . PRO A 1 169 ? -2.699 -0.836 33.397 1.00 68.62 169 PRO A O 1
ATOM 1420 N N . ALA A 1 170 ? -4.272 -2.410 33.726 1.00 67.81 170 ALA A N 1
ATOM 1421 C CA . ALA A 1 170 ? -3.508 -3.516 33.174 1.00 67.81 170 ALA A CA 1
ATOM 1422 C C . ALA A 1 170 ? -3.501 -3.520 31.639 1.00 67.81 170 ALA A C 1
ATOM 1424 O O . ALA A 1 170 ? -2.628 -4.158 31.074 1.00 67.81 170 ALA A O 1
ATOM 1425 N N . LEU A 1 171 ? -4.396 -2.804 30.945 1.00 70.81 171 LEU A N 1
ATOM 1426 C CA . LEU A 1 171 ? -4.542 -2.846 29.484 1.00 70.81 171 LEU A CA 1
ATOM 1427 C C . LEU A 1 171 ? -3.291 -2.341 28.736 1.00 70.81 171 LEU A C 1
ATOM 1429 O O . LEU A 1 171 ? -2.872 -3.023 27.803 1.00 70.81 171 LEU A O 1
ATOM 1433 N N . PRO A 1 172 ? -2.610 -1.250 29.147 1.00 69.25 172 PRO A N 1
ATOM 1434 C CA . PRO A 1 172 ? -1.295 -0.890 28.614 1.00 69.25 172 PRO A CA 1
ATOM 1435 C C . PRO A 1 172 ? -0.229 -1.969 28.851 1.00 69.25 172 PRO A C 1
ATOM 1437 O O . PRO A 1 172 ? 0.548 -2.262 27.945 1.00 69.25 172 PRO A O 1
ATOM 1440 N N . PHE A 1 173 ? -0.206 -2.601 30.030 1.00 76.25 173 PHE A N 1
ATOM 1441 C CA . PHE A 1 173 ? 0.734 -3.686 30.347 1.00 76.25 173 PHE A CA 1
ATOM 1442 C C . PHE A 1 173 ? 0.392 -4.992 29.614 1.00 76.25 173 PHE A C 1
ATOM 1444 O O . PHE A 1 173 ? 1.297 -5.716 29.218 1.00 76.25 173 PHE A O 1
ATOM 1451 N N . LEU A 1 174 ? -0.889 -5.268 29.367 1.00 78.31 174 LEU A N 1
ATOM 1452 C CA . LEU A 1 174 ? -1.400 -6.374 28.559 1.00 78.31 174 LEU A CA 1
ATOM 1453 C C . LEU A 1 174 ? -1.097 -6.145 27.085 1.00 78.31 174 LEU A C 1
ATOM 1455 O O . LEU A 1 174 ? -0.678 -7.077 26.417 1.00 78.31 174 LEU A O 1
ATOM 1459 N N . LEU A 1 175 ? -1.255 -4.921 26.577 1.00 76.88 175 LEU A N 1
ATOM 1460 C CA . LEU A 1 175 ? -0.840 -4.544 25.228 1.00 76.88 175 LEU A CA 1
ATOM 1461 C C . LEU A 1 175 ? 0.672 -4.665 25.080 1.00 76.88 175 LEU A C 1
ATOM 1463 O O . LEU A 1 175 ? 1.137 -5.233 24.099 1.00 76.88 175 LEU A O 1
ATOM 1467 N N . LEU A 1 176 ? 1.446 -4.188 26.055 1.00 80.31 176 LEU A N 1
ATOM 1468 C CA . LEU A 1 176 ? 2.898 -4.334 26.061 1.00 80.31 176 LEU A CA 1
ATOM 1469 C C . LEU A 1 176 ? 3.306 -5.811 26.141 1.00 80.31 176 LEU A C 1
ATOM 1471 O O . LEU A 1 176 ? 4.154 -6.249 25.372 1.00 80.31 176 LEU A O 1
ATOM 1475 N N . GLY A 1 177 ? 2.669 -6.593 27.012 1.00 88.00 177 GLY A N 1
ATOM 1476 C CA . GLY A 1 177 ? 2.874 -8.032 27.156 1.00 88.00 177 GLY A CA 1
ATOM 1477 C C . GLY A 1 177 ? 2.480 -8.805 25.900 1.00 88.00 177 GLY A C 1
ATOM 1478 O O . GLY A 1 177 ? 3.225 -9.675 25.470 1.00 88.00 177 GLY A O 1
ATOM 1479 N N . LEU A 1 178 ? 1.376 -8.437 25.249 1.00 86.31 178 LEU A N 1
ATOM 1480 C CA . LEU A 1 178 ? 0.945 -8.965 23.957 1.00 86.31 178 LEU A CA 1
ATOM 1481 C C . LEU A 1 178 ? 1.942 -8.589 22.861 1.00 86.31 178 LEU A C 1
ATOM 1483 O O . LEU A 1 178 ? 2.299 -9.441 22.062 1.00 86.31 178 LEU A O 1
ATOM 1487 N N . LEU A 1 179 ? 2.428 -7.349 22.818 1.00 84.88 179 LEU A N 1
ATOM 1488 C CA . LEU A 1 179 ? 3.442 -6.917 21.855 1.00 84.88 179 LEU A CA 1
ATOM 1489 C C . LEU A 1 179 ? 4.761 -7.665 22.064 1.00 84.88 179 LEU A C 1
ATOM 1491 O O . LEU A 1 179 ? 5.359 -8.113 21.088 1.00 84.88 179 LEU A O 1
ATOM 1495 N N . LEU A 1 180 ? 5.190 -7.850 23.314 1.00 86.56 180 LEU A N 1
ATOM 1496 C CA . LEU A 1 180 ? 6.367 -8.641 23.675 1.00 86.56 180 LEU A CA 1
ATOM 1497 C C . LEU A 1 180 ? 6.167 -10.123 23.355 1.00 86.56 180 LEU A C 1
ATOM 1499 O O . LEU A 1 180 ? 7.075 -10.746 22.816 1.00 86.56 180 LEU A O 1
ATOM 1503 N N . PHE A 1 181 ? 4.981 -10.675 23.611 1.00 90.06 181 PHE A N 1
ATOM 1504 C CA . PHE A 1 181 ? 4.615 -12.044 23.264 1.00 90.06 181 PHE A CA 1
ATOM 1505 C C . PHE A 1 181 ? 4.591 -12.242 21.751 1.00 90.06 181 PHE A C 1
ATOM 1507 O O . PHE A 1 181 ? 5.215 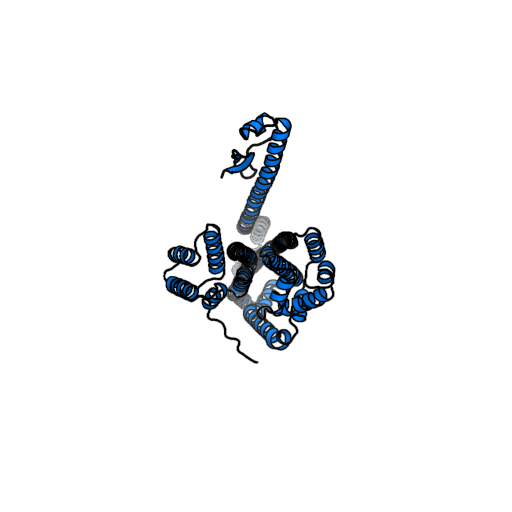-13.168 21.256 1.00 90.06 181 PHE A O 1
ATOM 1514 N N . LEU A 1 182 ? 3.955 -11.350 20.992 1.00 87.06 182 LEU A N 1
ATOM 1515 C CA . LEU A 1 182 ? 3.955 -11.368 19.530 1.00 87.06 182 LEU A CA 1
ATOM 1516 C C . LEU A 1 182 ? 5.369 -11.177 18.975 1.00 87.06 182 LEU A C 1
ATOM 1518 O O . LEU A 1 182 ? 5.727 -11.823 17.994 1.00 87.06 182 LEU A O 1
ATOM 1522 N N . TYR A 1 183 ? 6.196 -10.339 19.603 1.00 84.69 183 TYR A N 1
ATOM 1523 C CA . TYR A 1 183 ? 7.604 -10.178 19.248 1.00 84.69 183 TYR A CA 1
ATOM 1524 C C . TYR A 1 183 ? 8.409 -11.450 19.537 1.00 84.69 183 TYR A C 1
ATOM 1526 O O . TYR A 1 183 ? 9.179 -11.877 18.680 1.00 84.69 183 TYR A O 1
ATOM 1534 N N . ALA A 1 184 ? 8.205 -12.094 20.687 1.00 86.00 184 ALA A N 1
ATOM 1535 C CA . ALA A 1 184 ? 8.843 -13.353 21.053 1.00 86.00 184 ALA A CA 1
ATOM 1536 C C . ALA A 1 184 ? 8.378 -14.497 20.143 1.00 86.00 184 ALA A C 1
ATOM 1538 O O . ALA A 1 184 ? 9.209 -15.211 19.596 1.00 86.00 184 ALA A O 1
ATOM 1539 N N . LEU A 1 185 ? 7.077 -14.614 19.883 1.00 86.62 185 LEU A N 1
ATOM 1540 C CA . LEU A 1 185 ? 6.482 -15.570 18.951 1.00 86.62 185 LEU A CA 1
ATOM 1541 C C . LEU A 1 185 ? 7.011 -15.342 17.531 1.00 86.62 185 LEU A C 1
ATOM 1543 O O . LEU A 1 185 ? 7.369 -16.294 16.837 1.00 86.62 185 LEU A O 1
ATOM 1547 N N . LYS A 1 186 ? 7.160 -14.074 17.124 1.00 85.06 186 LYS A N 1
ATOM 1548 C CA . LYS A 1 186 ? 7.806 -13.704 15.864 1.00 85.06 186 LYS A CA 1
ATOM 1549 C C . LYS A 1 186 ? 9.270 -14.147 15.840 1.00 85.06 186 LYS A C 1
ATOM 1551 O O . LYS A 1 186 ? 9.707 -14.763 14.875 1.00 85.06 186 LYS A O 1
ATOM 1556 N N . ARG A 1 187 ? 10.029 -13.838 16.892 1.00 83.62 187 ARG A N 1
ATOM 1557 C CA . ARG A 1 187 ? 11.472 -14.089 17.000 1.00 83.62 187 ARG A CA 1
ATOM 1558 C C . ARG A 1 187 ? 11.799 -15.582 17.064 1.00 83.62 187 ARG A C 1
ATOM 1560 O O . ARG A 1 187 ? 12.675 -16.019 16.328 1.00 83.62 187 ARG A O 1
ATOM 1567 N N . PHE A 1 188 ? 11.124 -16.328 17.933 1.00 83.25 188 PHE A N 1
ATOM 1568 C CA . PHE A 1 188 ? 11.442 -17.719 18.258 1.00 83.25 188 PHE A CA 1
ATOM 1569 C C . PHE A 1 188 ? 10.765 -18.725 17.335 1.00 83.25 188 PHE A C 1
ATOM 1571 O O . PHE A 1 188 ? 11.390 -19.710 16.961 1.00 83.25 188 PHE A O 1
ATOM 1578 N N . TRP A 1 189 ? 9.510 -18.489 16.952 1.00 84.38 189 TRP A N 1
ATOM 1579 C CA . TRP A 1 189 ? 8.753 -19.459 16.163 1.00 84.38 189 TRP A CA 1
ATOM 1580 C C . TRP A 1 189 ? 8.605 -19.015 14.708 1.00 84.38 189 TRP A C 1
ATOM 1582 O O . TRP A 1 189 ? 8.985 -19.732 13.787 1.00 84.38 189 TRP A O 1
ATOM 1592 N N . PHE A 1 190 ? 8.113 -17.797 14.480 1.00 81.56 190 PHE A N 1
ATOM 1593 C CA . PHE A 1 190 ? 7.736 -17.341 13.144 1.00 81.56 190 PHE A CA 1
ATOM 1594 C C . PHE A 1 190 ? 8.938 -17.128 12.214 1.00 81.56 190 PHE A C 1
ATOM 1596 O O . PHE A 1 190 ? 8.900 -17.565 11.067 1.00 81.56 190 PHE A O 1
ATOM 1603 N N . ASN A 1 191 ? 10.021 -16.508 12.693 1.00 79.69 191 ASN A N 1
ATOM 1604 C CA . ASN A 1 191 ? 11.226 -16.234 11.902 1.00 79.69 191 ASN A CA 1
ATOM 1605 C C . ASN A 1 191 ? 11.957 -17.514 11.458 1.00 79.69 191 ASN A C 1
ATOM 1607 O O . ASN A 1 191 ? 12.672 -17.471 10.460 1.00 79.69 191 ASN A O 1
ATOM 1611 N N . GLY A 1 192 ? 11.764 -18.637 12.160 1.00 77.25 192 GLY A N 1
ATOM 1612 C CA . GLY A 1 192 ? 12.300 -19.945 11.764 1.00 77.25 192 GLY A CA 1
ATOM 1613 C C . GLY A 1 192 ? 11.494 -20.637 10.657 1.00 77.25 192 GLY A C 1
ATOM 1614 O O . GLY A 1 192 ? 11.976 -21.581 10.035 1.00 77.25 192 GLY A O 1
ATOM 1615 N N . LEU A 1 193 ? 10.268 -20.180 10.379 1.00 84.62 193 LEU A N 1
ATOM 1616 C CA . LEU A 1 193 ? 9.422 -20.758 9.337 1.00 84.62 193 LEU A CA 1
ATOM 1617 C C . LEU A 1 193 ? 9.808 -20.257 7.945 1.00 84.62 193 LEU A C 1
ATOM 1619 O O . LEU A 1 193 ? 10.257 -19.129 7.750 1.00 84.62 193 LEU A O 1
ATOM 1623 N N . CYS A 1 194 ? 9.519 -21.079 6.936 1.00 87.25 194 CYS A N 1
ATOM 1624 C CA . CYS A 1 194 ? 9.604 -20.656 5.544 1.00 87.25 194 CYS A CA 1
ATOM 1625 C C . CYS A 1 194 ? 8.714 -19.410 5.298 1.00 87.25 194 CYS A C 1
ATOM 1627 O O . CYS A 1 194 ? 7.537 -19.444 5.673 1.00 87.25 194 CYS A O 1
ATOM 1629 N N . PRO A 1 195 ? 9.208 -18.356 4.613 1.00 88.06 195 PRO A N 1
ATOM 1630 C CA . PRO A 1 195 ? 8.436 -17.148 4.286 1.00 88.06 195 PRO A CA 1
ATOM 1631 C C . PRO A 1 195 ? 7.065 -17.406 3.633 1.00 88.06 195 PRO A C 1
ATOM 1633 O O . PRO A 1 195 ? 6.096 -16.695 3.894 1.00 88.06 195 PRO A O 1
ATOM 1636 N N . LEU A 1 196 ? 6.942 -18.466 2.828 1.00 89.81 196 LEU A N 1
ATOM 1637 C CA . LEU A 1 196 ? 5.671 -18.872 2.216 1.00 89.81 196 LEU A CA 1
ATOM 1638 C C . LEU A 1 196 ? 4.655 -19.393 3.247 1.00 89.81 196 LEU A C 1
ATOM 1640 O O . LEU A 1 196 ? 3.453 -19.145 3.132 1.00 89.81 196 LEU A O 1
ATOM 1644 N N . ARG A 1 197 ? 5.134 -20.103 4.277 1.00 89.81 197 ARG A N 1
ATOM 1645 C CA . ARG A 1 197 ? 4.307 -20.606 5.384 1.00 89.81 197 ARG A CA 1
ATOM 1646 C C . ARG A 1 197 ? 3.931 -19.480 6.340 1.00 89.81 197 ARG A C 1
ATOM 1648 O O . ARG A 1 197 ? 2.783 -19.419 6.765 1.00 89.81 197 ARG A O 1
ATOM 1655 N N . GLN A 1 198 ? 4.862 -18.563 6.604 1.00 89.44 198 GLN A N 1
ATOM 1656 C CA . GLN A 1 198 ? 4.603 -17.327 7.340 1.00 89.44 198 GLN A CA 1
ATOM 1657 C C . GLN A 1 198 ? 3.404 -16.579 6.743 1.00 89.44 198 GLN A C 1
ATOM 1659 O O . GLN A 1 198 ? 2.424 -16.327 7.442 1.00 89.44 198 GLN A O 1
ATOM 1664 N N . ARG A 1 199 ? 3.431 -16.289 5.433 1.00 90.06 199 ARG A N 1
ATOM 1665 C CA . ARG A 1 199 ? 2.331 -15.565 4.779 1.00 90.06 199 ARG A CA 1
ATOM 1666 C C . ARG A 1 199 ? 1.015 -16.344 4.806 1.00 90.06 199 ARG A C 1
ATOM 1668 O O . ARG A 1 199 ? -0.026 -15.742 5.043 1.00 90.06 199 ARG A O 1
ATOM 1675 N N . ARG A 1 200 ? 1.061 -17.674 4.654 1.00 90.00 200 ARG A N 1
ATOM 1676 C CA . ARG A 1 200 ? -0.128 -18.540 4.738 1.00 90.00 200 ARG A CA 1
ATOM 1677 C C . ARG A 1 200 ? -0.803 -18.481 6.113 1.00 90.00 200 ARG A C 1
ATOM 1679 O O . ARG A 1 200 ? -2.022 -18.389 6.170 1.00 90.00 200 ARG A O 1
ATOM 1686 N N . ILE A 1 201 ? -0.028 -18.482 7.200 1.00 88.88 201 ILE A N 1
ATOM 1687 C CA . ILE A 1 201 ? -0.566 -18.344 8.566 1.00 88.88 201 ILE A CA 1
ATOM 1688 C C . ILE A 1 201 ? -1.238 -16.978 8.737 1.00 88.88 201 ILE A C 1
ATOM 1690 O O . ILE A 1 201 ? -2.362 -16.902 9.221 1.00 88.88 201 ILE A O 1
ATOM 1694 N N . LEU A 1 202 ? -0.586 -15.908 8.275 1.00 88.50 202 LEU A N 1
ATOM 1695 C CA . LEU A 1 202 ? -1.142 -14.552 8.315 1.00 88.50 202 LEU A CA 1
ATOM 1696 C C . LEU A 1 202 ? -2.453 -14.430 7.526 1.00 88.50 202 LEU A C 1
ATOM 1698 O O . LEU A 1 202 ? -3.387 -13.771 7.976 1.00 88.50 202 LEU A O 1
ATOM 1702 N N . MET A 1 203 ? -2.537 -15.082 6.367 1.00 90.38 203 MET A N 1
ATOM 1703 C CA . MET A 1 203 ? -3.746 -15.121 5.539 1.00 90.38 203 MET A CA 1
ATOM 1704 C C . MET A 1 203 ? -4.889 -15.940 6.155 1.00 90.38 203 MET A C 1
ATOM 1706 O O . MET A 1 203 ? -6.031 -15.771 5.740 1.00 90.38 203 MET A O 1
ATOM 1710 N N . GLY A 1 204 ? -4.607 -16.796 7.141 1.00 87.44 204 GLY A N 1
ATOM 1711 C CA . GLY A 1 204 ? -5.623 -17.557 7.872 1.00 87.44 204 GLY A CA 1
ATOM 1712 C C . GLY A 1 204 ? -6.350 -16.756 8.956 1.00 87.44 204 GLY A C 1
ATOM 1713 O O . GLY A 1 204 ? -7.361 -17.219 9.475 1.00 87.44 204 GLY A O 1
ATOM 1714 N N . ILE A 1 205 ? -5.864 -15.560 9.307 1.00 88.69 205 ILE A N 1
ATOM 1715 C CA . ILE A 1 205 ? -6.495 -14.712 10.324 1.00 8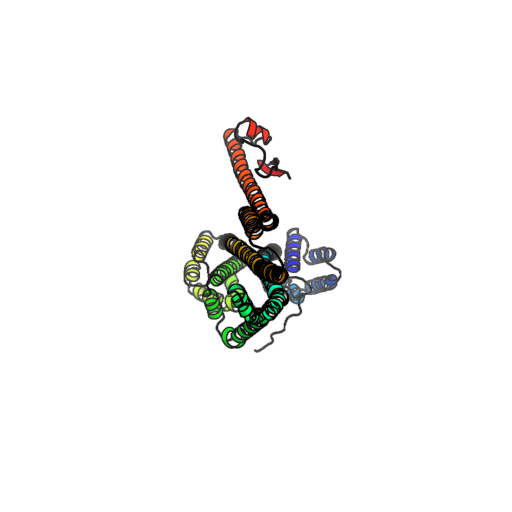8.69 205 ILE A CA 1
ATOM 1716 C C . ILE A 1 205 ? -7.788 -14.113 9.737 1.00 88.69 205 ILE A C 1
ATOM 1718 O O . ILE A 1 205 ? -7.728 -13.494 8.670 1.00 88.69 205 ILE A O 1
ATOM 1722 N N . PRO A 1 206 ? -8.957 -14.239 10.394 1.00 79.81 206 PRO A N 1
ATOM 1723 C CA . PRO A 1 206 ? -10.199 -13.656 9.890 1.00 79.81 206 PRO A CA 1
ATOM 1724 C C . PRO A 1 206 ? -10.080 -12.130 9.778 1.00 79.81 206 PRO A C 1
ATOM 1726 O O . PRO A 1 206 ? -9.376 -11.493 10.562 1.00 79.81 206 PRO A O 1
ATOM 1729 N N . ILE A 1 207 ? -10.764 -11.538 8.792 1.00 81.44 207 ILE A N 1
ATOM 1730 C CA . ILE A 1 207 ? -10.693 -10.107 8.428 1.00 81.44 207 ILE A CA 1
ATOM 1731 C C . ILE A 1 207 ? -9.308 -9.712 7.873 1.00 81.44 207 ILE A C 1
ATOM 1733 O O . ILE A 1 207 ? -9.194 -9.408 6.684 1.00 81.44 207 ILE A O 1
ATOM 1737 N N . PHE A 1 208 ? -8.243 -9.778 8.680 1.00 84.62 208 PHE A N 1
ATOM 1738 C CA . PHE A 1 208 ? -6.875 -9.397 8.295 1.00 84.62 208 PHE A CA 1
ATOM 1739 C C . PHE A 1 208 ? -6.319 -10.224 7.138 1.00 84.62 208 PHE A C 1
ATOM 1741 O O . PHE A 1 208 ? -5.681 -9.679 6.240 1.00 84.62 208 PHE A O 1
ATOM 1748 N N . GLY A 1 209 ? -6.587 -11.527 7.112 1.00 88.81 209 GLY A N 1
ATOM 1749 C CA . GLY A 1 209 ? -6.084 -12.420 6.078 1.00 88.81 209 GLY A CA 1
ATOM 1750 C C . GLY A 1 209 ? -6.602 -12.070 4.686 1.00 88.81 209 GLY A C 1
ATOM 1751 O O . GLY A 1 209 ? -5.861 -12.161 3.706 1.00 88.81 209 GLY A O 1
ATOM 1752 N N . THR A 1 210 ? -7.835 -11.554 4.600 1.00 89.69 210 THR A N 1
ATOM 1753 C CA . THR A 1 210 ? -8.372 -11.062 3.327 1.00 89.69 210 THR A CA 1
ATOM 1754 C C . THR A 1 210 ? -7.666 -9.785 2.876 1.00 89.69 210 THR A C 1
ATOM 1756 O O . THR A 1 210 ? -7.299 -9.685 1.709 1.00 89.69 210 THR A O 1
ATOM 1759 N N . PHE A 1 211 ? -7.399 -8.840 3.786 1.00 90.31 211 PHE A N 1
ATOM 1760 C CA . PHE A 1 211 ? -6.599 -7.651 3.462 1.00 90.31 211 PHE A CA 1
ATOM 1761 C C . PHE A 1 211 ? -5.187 -8.011 3.020 1.00 90.31 211 PHE A C 1
ATOM 1763 O O . PHE A 1 211 ? -4.668 -7.412 2.086 1.00 90.31 211 PHE A O 1
ATOM 1770 N N . ILE A 1 212 ? -4.579 -9.014 3.653 1.00 91.44 212 ILE A N 1
ATOM 1771 C CA . ILE A 1 212 ? -3.249 -9.487 3.284 1.00 91.44 212 ILE A CA 1
ATOM 1772 C C . ILE A 1 212 ? -3.261 -10.066 1.869 1.00 91.44 212 ILE A C 1
ATOM 1774 O O . ILE A 1 212 ? -2.404 -9.692 1.078 1.00 91.44 212 ILE A O 1
ATOM 1778 N N . LYS A 1 213 ? -4.239 -10.908 1.517 1.00 94.12 213 LYS A N 1
ATOM 1779 C CA . LYS A 1 213 ? -4.389 -11.436 0.150 1.00 94.12 213 LYS A CA 1
ATOM 1780 C C . LYS A 1 213 ? -4.601 -10.327 -0.889 1.00 94.12 213 LYS A C 1
ATOM 1782 O O . LYS A 1 213 ? -3.953 -10.341 -1.936 1.00 94.12 213 LYS A O 1
ATOM 1787 N N . LEU A 1 214 ? -5.464 -9.351 -0.600 1.00 93.75 214 LEU A N 1
ATOM 1788 C CA . LEU A 1 214 ? -5.678 -8.204 -1.488 1.00 93.75 214 LEU A CA 1
ATOM 1789 C C . LEU A 1 214 ? -4.393 -7.380 -1.642 1.00 93.75 214 LEU A C 1
ATOM 1791 O O . LEU A 1 214 ? -3.986 -7.093 -2.760 1.00 93.75 214 LEU A O 1
ATOM 1795 N N . TYR A 1 215 ? -3.698 -7.079 -0.545 1.00 91.69 215 TYR A N 1
ATOM 1796 C CA . TYR A 1 215 ? -2.439 -6.336 -0.581 1.00 91.69 215 TYR A CA 1
ATOM 1797 C C . TYR A 1 215 ? -1.345 -7.068 -1.369 1.00 91.69 215 TYR A C 1
ATOM 1799 O O . TYR A 1 215 ? -0.661 -6.440 -2.170 1.00 91.69 215 TYR A O 1
ATOM 1807 N N . GLU A 1 216 ? -1.191 -8.384 -1.183 1.00 92.88 216 GLU A N 1
ATOM 1808 C CA . GLU A 1 216 ? -0.228 -9.188 -1.952 1.00 92.88 216 GLU A CA 1
ATOM 1809 C C . GLU A 1 216 ? -0.542 -9.183 -3.449 1.00 92.88 216 GLU A C 1
ATOM 1811 O O . GLU A 1 216 ? 0.361 -9.049 -4.270 1.00 92.88 216 GLU A O 1
ATOM 1816 N N . THR A 1 217 ? -1.825 -9.271 -3.803 1.00 96.06 217 THR A N 1
ATOM 1817 C CA . THR A 1 217 ? -2.279 -9.199 -5.198 1.00 96.06 217 THR A CA 1
ATOM 1818 C C . THR A 1 217 ? -1.989 -7.830 -5.801 1.00 96.06 217 THR A C 1
ATOM 1820 O O . THR A 1 217 ? -1.391 -7.752 -6.870 1.00 96.06 217 THR A O 1
ATOM 1823 N N . TYR A 1 218 ? -2.367 -6.756 -5.102 1.00 94.06 218 TYR A N 1
ATOM 1824 C CA . TYR A 1 218 ? -2.082 -5.379 -5.503 1.00 94.06 218 TYR A CA 1
ATOM 1825 C C . TYR A 1 218 ? -0.583 -5.164 -5.708 1.00 94.06 218 TYR A C 1
ATOM 1827 O O . TYR A 1 218 ? -0.167 -4.687 -6.761 1.00 94.06 218 TYR A O 1
ATOM 1835 N N . PHE A 1 219 ? 0.229 -5.537 -4.716 1.00 90.12 219 PHE A N 1
ATOM 1836 C CA . PHE A 1 219 ? 1.667 -5.322 -4.756 1.00 90.12 219 PHE A CA 1
ATOM 1837 C C . PHE A 1 219 ? 2.291 -6.085 -5.919 1.00 90.12 219 PHE A C 1
ATOM 1839 O O . PHE A 1 219 ? 3.030 -5.488 -6.697 1.00 90.12 219 PHE A O 1
ATOM 1846 N N . PHE A 1 220 ? 1.991 -7.380 -6.057 1.00 93.62 220 PHE A N 1
ATOM 1847 C CA . PHE A 1 220 ? 2.551 -8.194 -7.127 1.00 93.62 220 PHE A CA 1
ATOM 1848 C C . PHE A 1 220 ? 2.133 -7.669 -8.502 1.00 93.62 220 PHE A C 1
ATOM 1850 O O . PHE A 1 220 ? 3.002 -7.401 -9.323 1.00 93.62 220 PHE A O 1
ATOM 1857 N N . ALA A 1 221 ? 0.833 -7.447 -8.734 1.00 94.81 221 ALA A N 1
ATOM 1858 C CA . ALA A 1 221 ? 0.326 -6.958 -10.015 1.00 94.81 221 ALA A CA 1
ATOM 1859 C C . ALA A 1 221 ? 0.896 -5.577 -10.372 1.00 94.81 221 ALA A C 1
ATOM 1861 O O . ALA A 1 221 ? 1.357 -5.382 -11.491 1.00 94.81 221 ALA A O 1
ATOM 1862 N N . SER A 1 222 ? 0.946 -4.647 -9.413 1.00 89.75 222 SER A N 1
ATOM 1863 C CA . SER A 1 222 ? 1.518 -3.310 -9.608 1.00 89.75 222 SER A CA 1
ATOM 1864 C C . SER A 1 222 ? 3.011 -3.371 -9.946 1.00 89.75 222 SER A C 1
ATOM 1866 O O . SER A 1 222 ? 3.457 -2.725 -10.889 1.00 89.75 222 SER A O 1
ATOM 1868 N N . GLN A 1 223 ? 3.800 -4.148 -9.198 1.00 86.19 223 GLN A N 1
ATOM 1869 C CA . GLN A 1 223 ? 5.240 -4.278 -9.449 1.00 86.19 223 GLN A CA 1
ATOM 1870 C C . GLN A 1 223 ? 5.532 -4.975 -10.771 1.00 86.19 223 GLN A C 1
ATOM 1872 O O . GLN A 1 223 ? 6.375 -4.517 -11.536 1.00 86.19 223 GLN A O 1
ATOM 1877 N N . PHE A 1 224 ? 4.841 -6.080 -11.033 1.00 90.94 224 PHE A N 1
ATOM 1878 C CA . PHE A 1 224 ? 5.044 -6.865 -12.238 1.00 90.94 224 PHE A CA 1
ATOM 1879 C C . PHE A 1 224 ? 4.637 -6.064 -13.478 1.00 90.94 224 PHE A C 1
ATOM 1881 O O . PHE A 1 224 ? 5.406 -5.995 -14.427 1.00 90.94 224 PHE A O 1
ATOM 1888 N N . SER A 1 225 ? 3.509 -5.347 -13.416 1.00 90.44 225 SER A N 1
ATOM 1889 C CA . SER A 1 225 ? 3.115 -4.359 -14.426 1.00 90.44 225 SER A CA 1
ATOM 1890 C C . SER A 1 225 ? 4.203 -3.315 -14.675 1.00 90.44 225 SER A C 1
ATOM 1892 O O . SER A 1 225 ? 4.600 -3.124 -15.819 1.00 90.44 225 SER A O 1
ATOM 1894 N N . GLY A 1 226 ? 4.726 -2.686 -13.614 1.00 80.06 226 GLY A N 1
ATOM 1895 C CA . GLY A 1 226 ? 5.773 -1.674 -13.738 1.00 80.06 226 GLY A CA 1
ATOM 1896 C C . GLY A 1 226 ? 6.995 -2.201 -14.489 1.00 80.06 226 GLY A C 1
ATOM 1897 O O . GLY A 1 226 ? 7.434 -1.571 -15.445 1.00 80.06 226 GLY A O 1
ATOM 1898 N N . LEU A 1 227 ? 7.502 -3.379 -14.107 1.00 81.88 227 LEU A N 1
ATOM 1899 C CA . LEU A 1 227 ? 8.647 -4.016 -14.771 1.00 81.88 227 LEU A CA 1
ATOM 1900 C C . LEU A 1 227 ? 8.376 -4.309 -16.255 1.00 81.88 227 LEU A C 1
ATOM 1902 O O . LEU A 1 227 ? 9.224 -4.012 -17.093 1.00 81.88 227 LEU A O 1
ATOM 1906 N N . LEU A 1 228 ? 7.191 -4.829 -16.585 1.00 86.69 228 LEU A N 1
ATOM 1907 C CA . LEU A 1 228 ? 6.808 -5.126 -17.967 1.00 86.69 228 LEU A CA 1
ATOM 1908 C C . LEU A 1 228 ? 6.641 -3.848 -18.811 1.00 86.69 228 LEU A C 1
ATOM 1910 O O . LEU A 1 228 ? 7.129 -3.793 -19.937 1.00 86.69 228 LEU A O 1
ATOM 1914 N N . SER A 1 229 ? 6.026 -2.789 -18.269 1.00 80.56 229 SER A N 1
ATOM 1915 C CA . SER A 1 229 ? 5.917 -1.488 -18.953 1.00 80.56 229 SER A CA 1
ATOM 1916 C C . SER A 1 229 ? 7.281 -0.815 -19.164 1.00 80.56 229 SER A C 1
ATOM 1918 O O . SER A 1 229 ? 7.432 -0.016 -20.096 1.00 80.56 229 SER A O 1
ATOM 1920 N N . GLY A 1 230 ? 8.269 -1.162 -18.331 1.00 73.56 230 GLY A N 1
ATOM 1921 C CA . GLY A 1 230 ? 9.686 -0.820 -18.480 1.00 73.56 230 GLY A CA 1
ATOM 1922 C C . GLY A 1 230 ? 10.442 -1.631 -19.529 1.00 73.56 230 GLY A C 1
ATOM 1923 O O . GLY A 1 230 ? 11.648 -1.464 -19.658 1.00 73.56 230 GLY A O 1
ATOM 1924 N N . GLY A 1 231 ? 9.756 -2.508 -20.265 1.00 74.88 231 GLY A N 1
ATOM 1925 C CA . GLY A 1 231 ? 10.329 -3.273 -21.370 1.00 74.88 231 GLY A CA 1
ATOM 1926 C C . GLY A 1 231 ? 10.952 -4.609 -20.970 1.00 74.88 231 GLY A C 1
ATOM 1927 O O . GLY A 1 231 ? 11.475 -5.307 -21.836 1.00 74.88 231 GLY A O 1
ATOM 1928 N N . LEU A 1 232 ? 10.893 -5.010 -19.694 1.00 81.12 232 LEU A N 1
ATOM 1929 C CA . LEU A 1 232 ? 11.400 -6.320 -19.287 1.00 81.12 232 LEU A CA 1
ATOM 1930 C C . LEU A 1 232 ? 10.472 -7.437 -19.774 1.00 81.12 232 LEU A C 1
ATOM 1932 O O . LEU A 1 232 ? 9.248 -7.317 -19.755 1.00 81.12 232 LEU A O 1
ATOM 1936 N N . SER A 1 233 ? 11.061 -8.582 -20.125 1.00 88.00 233 SER A N 1
ATOM 1937 C CA . SER A 1 233 ? 10.296 -9.800 -20.384 1.00 88.00 233 SER A CA 1
ATOM 1938 C C . SER A 1 233 ? 9.652 -10.342 -19.095 1.00 88.00 233 SER A C 1
ATOM 1940 O O . SER A 1 233 ? 10.066 -10.012 -17.977 1.00 88.00 233 SER A O 1
ATOM 1942 N N . ILE A 1 234 ? 8.661 -11.231 -19.234 1.00 92.12 234 ILE A N 1
ATOM 1943 C CA . ILE A 1 234 ? 8.063 -11.978 -18.109 1.00 92.12 234 ILE A CA 1
ATOM 1944 C C . ILE A 1 234 ? 9.160 -12.690 -17.299 1.00 92.12 234 ILE A C 1
ATOM 1946 O O . ILE A 1 234 ? 9.188 -12.589 -16.072 1.00 92.12 234 ILE A O 1
ATOM 1950 N N . ASN A 1 235 ? 10.101 -13.350 -17.980 1.00 90.81 235 ASN A N 1
ATOM 1951 C CA . ASN A 1 235 ? 11.174 -14.115 -17.343 1.00 90.81 235 ASN A CA 1
ATOM 1952 C C . ASN A 1 235 ? 12.157 -13.217 -16.581 1.00 90.81 235 ASN A C 1
ATOM 1954 O O . ASN A 1 235 ? 12.496 -13.523 -15.437 1.00 90.81 235 ASN A O 1
ATOM 1958 N N . ASP A 1 236 ? 12.572 -12.089 -17.165 1.00 86.12 236 ASP A N 1
ATOM 1959 C CA . ASP A 1 236 ? 13.473 -11.138 -16.498 1.00 86.12 236 ASP A CA 1
ATOM 1960 C C . ASP A 1 236 ? 12.806 -10.486 -15.287 1.00 86.12 236 ASP A C 1
ATOM 1962 O O . ASP A 1 236 ? 13.414 -10.353 -14.221 1.00 86.12 236 ASP A O 1
ATOM 1966 N N . SER A 1 237 ? 11.521 -10.160 -15.422 1.00 88.25 237 SER A N 1
ATOM 1967 C CA . SER A 1 237 ? 10.716 -9.597 -14.342 1.00 88.25 237 SER A CA 1
ATOM 1968 C C . SER A 1 237 ? 10.597 -10.571 -13.162 1.00 88.25 237 SER A C 1
ATOM 1970 O O . SER A 1 237 ? 10.819 -10.182 -12.016 1.00 88.25 237 SER A O 1
ATOM 1972 N N . ILE A 1 238 ? 10.329 -11.859 -13.408 1.00 91.88 238 ILE A N 1
ATOM 1973 C CA . ILE A 1 238 ? 10.303 -12.895 -12.358 1.00 91.88 238 ILE A CA 1
ATOM 1974 C C . ILE A 1 238 ? 11.700 -13.121 -11.759 1.00 91.88 238 ILE A C 1
ATOM 1976 O O . ILE A 1 238 ? 11.845 -13.232 -10.534 1.00 91.88 238 ILE A O 1
ATOM 1980 N N . LYS A 1 239 ? 12.750 -13.133 -12.593 1.00 86.88 239 LYS A N 1
ATOM 1981 C CA . LYS A 1 239 ? 14.142 -13.273 -12.144 1.00 86.88 239 LYS A CA 1
ATOM 1982 C C . LYS A 1 239 ? 14.515 -12.169 -11.158 1.00 86.88 239 LYS A C 1
ATOM 1984 O O . LYS A 1 239 ? 15.116 -12.471 -10.125 1.00 86.88 239 LYS A O 1
ATOM 1989 N N . LEU A 1 240 ? 14.090 -10.933 -11.409 1.00 83.00 240 LEU A N 1
ATOM 1990 C CA . LEU A 1 240 ? 14.298 -9.805 -10.504 1.00 83.00 240 LEU A CA 1
ATOM 1991 C C . LEU A 1 240 ? 13.728 -10.030 -9.100 1.00 83.00 240 LEU A C 1
ATOM 1993 O O . LEU A 1 240 ? 14.402 -9.752 -8.105 1.00 83.00 240 LEU A O 1
ATOM 1997 N N . PHE A 1 241 ? 12.516 -10.575 -8.989 1.00 84.75 241 PHE A N 1
ATOM 1998 C CA . PHE A 1 241 ? 11.962 -10.944 -7.686 1.00 84.75 241 PHE A CA 1
ATOM 1999 C C . PHE A 1 241 ? 12.731 -12.103 -7.045 1.00 84.75 241 PHE A C 1
ATOM 2001 O O . PHE A 1 241 ? 12.969 -12.084 -5.838 1.00 84.75 241 PHE A O 1
ATOM 2008 N N . SER A 1 242 ? 13.159 -13.085 -7.845 1.00 85.75 242 SER A N 1
ATOM 2009 C CA . SER A 1 242 ? 13.849 -14.294 -7.372 1.00 85.75 242 SER A CA 1
ATOM 2010 C C . SER A 1 242 ? 15.233 -14.037 -6.753 1.00 85.75 242 SER A C 1
ATOM 2012 O O . SER A 1 242 ? 15.680 -14.801 -5.895 1.00 85.75 242 SER A O 1
ATOM 2014 N N . ILE A 1 243 ? 15.900 -12.943 -7.141 1.00 80.06 243 ILE A N 1
ATOM 2015 C CA . ILE A 1 243 ? 17.207 -12.538 -6.596 1.00 80.06 243 ILE A CA 1
ATOM 2016 C C . ILE A 1 243 ? 17.093 -11.493 -5.475 1.00 80.06 243 ILE A C 1
ATOM 2018 O O . ILE A 1 243 ? 18.079 -11.201 -4.796 1.00 80.06 243 ILE A O 1
ATOM 2022 N N . ASN A 1 244 ? 15.900 -10.937 -5.240 1.00 74.50 244 ASN A N 1
ATOM 2023 C CA . ASN A 1 244 ? 15.704 -9.862 -4.274 1.00 74.50 244 ASN A CA 1
ATOM 2024 C C . ASN A 1 244 ? 15.620 -10.372 -2.824 1.00 74.50 244 ASN A C 1
ATOM 2026 O O . ASN A 1 244 ? 14.545 -10.680 -2.306 1.00 74.50 244 ASN A O 1
ATOM 2030 N N . GLN A 1 245 ? 16.758 -10.379 -2.128 1.00 72.44 245 GLN A N 1
ATOM 2031 C CA . GLN A 1 245 ? 16.862 -10.838 -0.735 1.00 72.44 245 GLN A CA 1
ATOM 2032 C C . GLN A 1 245 ? 16.092 -9.969 0.276 1.00 72.44 245 GLN A C 1
ATOM 2034 O O . GLN A 1 245 ? 15.766 -10.436 1.366 1.00 72.44 245 GLN A O 1
ATOM 2039 N N . GLN A 1 246 ? 15.763 -8.716 -0.067 1.00 68.56 246 GLN A N 1
ATOM 2040 C CA . GLN A 1 246 ? 15.007 -7.818 0.822 1.00 68.56 246 GLN A CA 1
ATOM 2041 C C . GLN A 1 246 ? 13.529 -8.214 0.939 1.00 68.56 246 GLN A C 1
ATOM 2043 O O . GLN A 1 246 ? 12.821 -7.724 1.817 1.00 68.56 246 GLN A O 1
ATOM 2048 N N . GLN A 1 247 ? 13.050 -9.096 0.058 1.00 78.69 247 GLN A N 1
ATOM 2049 C CA . GLN A 1 247 ? 11.669 -9.566 0.032 1.00 78.69 247 GLN A CA 1
ATOM 2050 C C . GLN A 1 247 ? 11.617 -11.106 -0.002 1.00 78.69 247 GLN A C 1
ATOM 2052 O O . GLN A 1 247 ? 11.241 -11.685 -1.022 1.00 78.69 247 GLN A O 1
ATOM 2057 N N . PRO A 1 248 ? 11.943 -11.800 1.111 1.00 86.25 248 PRO A N 1
ATOM 2058 C CA . PRO A 1 248 ? 12.087 -13.263 1.136 1.00 86.25 248 PRO A CA 1
ATOM 2059 C C . PRO A 1 248 ? 10.836 -14.041 0.705 1.00 86.25 248 PRO A C 1
ATOM 2061 O O . PRO A 1 248 ? 10.938 -15.157 0.197 1.00 86.25 248 PRO A O 1
ATOM 2064 N N . PHE A 1 249 ? 9.647 -13.467 0.917 1.00 90.75 249 PHE A N 1
ATOM 2065 C CA . PHE A 1 249 ? 8.386 -14.039 0.443 1.00 90.75 249 PHE A CA 1
ATOM 2066 C C . PHE A 1 249 ? 8.346 -14.097 -1.089 1.00 90.75 249 PHE A C 1
ATOM 2068 O O . PHE A 1 249 ? 8.233 -15.187 -1.650 1.00 90.75 249 PHE A O 1
ATOM 2075 N N . TYR A 1 250 ? 8.514 -12.950 -1.755 1.00 90.81 250 TYR A N 1
ATOM 2076 C CA . TYR A 1 250 ? 8.535 -12.863 -3.216 1.00 90.81 250 TYR A CA 1
ATOM 2077 C C . TYR A 1 250 ? 9.712 -13.614 -3.823 1.00 90.81 250 TYR A C 1
ATOM 2079 O O . TYR A 1 250 ? 9.550 -14.233 -4.867 1.00 90.81 250 TYR A O 1
ATOM 2087 N N . GLN A 1 251 ? 10.856 -13.635 -3.141 1.00 90.25 251 GLN A N 1
ATOM 2088 C CA . GLN A 1 251 ? 12.020 -14.402 -3.560 1.00 90.25 251 GLN A CA 1
ATOM 2089 C C . GLN A 1 251 ? 11.690 -15.890 -3.727 1.00 90.25 251 GLN A C 1
ATOM 2091 O O . GLN A 1 251 ? 11.958 -16.479 -4.772 1.00 90.25 251 GLN A O 1
ATOM 2096 N N . LYS A 1 252 ? 11.080 -16.514 -2.711 1.00 92.38 252 LYS A N 1
ATOM 2097 C CA . LYS A 1 252 ? 10.688 -17.929 -2.785 1.00 92.38 252 LYS A CA 1
ATOM 2098 C C . LYS A 1 252 ? 9.526 -18.156 -3.743 1.00 92.38 252 LYS A C 1
ATOM 2100 O O . LYS A 1 252 ? 9.567 -19.111 -4.507 1.00 92.38 252 LYS A O 1
ATOM 2105 N N . LEU A 1 253 ? 8.523 -17.278 -3.717 1.00 94.44 253 LEU A N 1
ATOM 2106 C CA . LEU A 1 253 ? 7.355 -17.376 -4.590 1.00 94.44 253 LEU A CA 1
ATOM 2107 C C . LEU A 1 253 ? 7.752 -17.317 -6.070 1.00 94.44 253 LEU A C 1
ATOM 2109 O O . LEU A 1 253 ? 7.314 -18.140 -6.859 1.00 94.44 253 LEU A O 1
ATOM 2113 N N . CYS A 1 254 ? 8.623 -16.378 -6.433 1.00 94.44 254 CYS A N 1
ATOM 2114 C CA . CYS A 1 254 ? 9.051 -16.186 -7.813 1.00 94.44 254 CYS A CA 1
ATOM 2115 C C . CYS A 1 254 ? 10.080 -17.219 -8.267 1.00 94.44 254 CYS A C 1
ATOM 2117 O O . CYS A 1 254 ? 10.192 -17.444 -9.462 1.00 94.44 254 CYS A O 1
ATOM 2119 N N . ASN A 1 255 ? 10.797 -17.885 -7.353 1.00 94.12 255 ASN A N 1
ATOM 2120 C CA . ASN A 1 255 ? 11.560 -19.079 -7.725 1.00 94.12 255 ASN A CA 1
ATOM 2121 C C . ASN A 1 255 ? 10.634 -20.216 -8.175 1.00 94.12 255 ASN A C 1
ATOM 2123 O O . ASN A 1 255 ? 10.902 -20.797 -9.213 1.00 94.12 255 ASN A O 1
ATOM 2127 N N . ILE A 1 256 ? 9.517 -20.446 -7.474 1.00 94.19 256 ILE A N 1
ATOM 2128 C CA . ILE A 1 256 ? 8.506 -21.433 -7.894 1.00 94.19 256 ILE A CA 1
ATOM 2129 C C . ILE A 1 256 ? 7.926 -21.047 -9.262 1.00 94.19 256 ILE A C 1
ATOM 2131 O O . ILE A 1 256 ? 7.978 -21.840 -10.191 1.00 94.19 256 ILE A O 1
ATOM 2135 N N . ILE A 1 257 ? 7.476 -19.793 -9.415 1.00 95.56 257 ILE A N 1
ATOM 2136 C CA . ILE A 1 257 ? 6.922 -19.297 -10.690 1.00 95.56 257 ILE A CA 1
ATOM 2137 C C . ILE A 1 257 ? 7.936 -19.441 -11.834 1.00 95.56 257 ILE A C 1
ATOM 2139 O O . ILE A 1 257 ? 7.564 -19.794 -12.946 1.00 95.56 257 ILE A O 1
ATOM 2143 N N . LYS A 1 258 ? 9.217 -19.149 -11.582 1.00 94.44 258 LYS A N 1
ATOM 2144 C CA . LYS A 1 258 ? 10.289 -19.278 -12.575 1.00 94.44 258 LYS A CA 1
ATOM 2145 C C . LYS A 1 258 ? 10.452 -20.726 -13.031 1.00 94.44 258 LYS A C 1
ATOM 2147 O O . LYS A 1 258 ? 10.573 -20.951 -14.229 1.00 94.44 258 LYS A O 1
ATOM 2152 N N . ASP A 1 259 ? 10.466 -21.672 -12.096 1.00 93.94 259 ASP A N 1
ATOM 2153 C CA . ASP A 1 259 ? 10.633 -23.091 -12.411 1.00 93.94 259 ASP A CA 1
ATOM 2154 C C . ASP A 1 259 ? 9.426 -23.600 -13.231 1.00 93.94 259 ASP A C 1
ATOM 2156 O O . ASP A 1 259 ? 9.619 -24.207 -14.281 1.00 93.94 259 ASP A O 1
ATOM 2160 N N . ASP A 1 260 ? 8.197 -23.211 -12.866 1.00 94.50 260 ASP A N 1
ATOM 2161 C CA . ASP A 1 260 ? 6.979 -23.540 -13.629 1.00 94.50 260 ASP A CA 1
ATOM 2162 C C . ASP A 1 260 ? 6.954 -22.915 -15.042 1.00 94.50 260 ASP A C 1
ATOM 2164 O O . ASP A 1 260 ? 6.472 -23.526 -15.999 1.00 94.50 260 ASP A O 1
ATOM 2168 N N . LEU A 1 261 ? 7.473 -21.690 -15.198 1.00 93.44 261 LEU A N 1
ATOM 2169 C CA . LEU A 1 261 ? 7.590 -21.032 -16.505 1.00 93.44 261 LEU A CA 1
ATOM 2170 C C . LEU A 1 261 ? 8.619 -21.726 -17.407 1.00 93.44 261 LEU A C 1
ATOM 2172 O O . LEU A 1 261 ? 8.401 -21.814 -18.615 1.00 93.44 261 LEU A O 1
ATOM 2176 N N . ILE A 1 262 ? 9.720 -22.232 -16.840 1.00 92.25 262 ILE A N 1
ATOM 2177 C CA . ILE A 1 262 ? 10.727 -23.018 -17.576 1.00 92.25 262 ILE A CA 1
ATOM 2178 C C . ILE A 1 262 ? 10.123 -24.340 -18.069 1.00 92.25 262 ILE A C 1
ATOM 2180 O O . ILE A 1 262 ? 10.439 -24.779 -19.172 1.00 92.25 262 ILE A O 1
ATOM 2184 N N . GLU A 1 263 ? 9.206 -24.933 -17.301 1.00 93.62 263 GLU A N 1
ATOM 2185 C CA . GLU A 1 263 ? 8.416 -26.102 -17.714 1.00 93.62 263 GLU A CA 1
ATOM 2186 C C . GLU A 1 263 ? 7.363 -25.786 -18.798 1.00 93.62 263 GLU A C 1
ATOM 2188 O O . GLU A 1 263 ? 6.679 -26.690 -19.278 1.00 93.62 263 GLU A O 1
ATOM 2193 N N . GLY A 1 264 ? 7.218 -24.521 -19.207 1.00 92.06 264 GLY A N 1
ATOM 2194 C CA . GLY A 1 264 ? 6.285 -24.096 -20.252 1.00 92.06 264 GLY A CA 1
ATOM 2195 C C . GLY A 1 264 ? 4.842 -23.916 -19.778 1.00 92.06 264 GLY A C 1
ATOM 2196 O O . GLY A 1 264 ? 3.936 -23.795 -20.606 1.00 92.06 264 GLY A O 1
ATOM 2197 N N . ARG A 1 265 ? 4.595 -23.881 -18.461 1.00 94.12 265 ARG A N 1
ATOM 2198 C CA . ARG A 1 265 ? 3.254 -23.622 -17.921 1.00 94.12 265 ARG A CA 1
ATOM 2199 C C . ARG A 1 265 ? 2.846 -22.166 -18.151 1.00 94.12 265 ARG A C 1
ATOM 2201 O O . ARG A 1 265 ? 3.666 -21.251 -18.098 1.00 94.12 265 ARG A O 1
ATOM 2208 N N . SER A 1 266 ? 1.554 -21.930 -18.383 1.00 93.75 266 SER A N 1
ATOM 2209 C CA . SER A 1 266 ? 1.019 -20.573 -18.548 1.00 93.75 266 SER A CA 1
ATOM 2210 C C . SER A 1 266 ? 0.905 -19.841 -17.205 1.00 93.75 266 SER A C 1
ATOM 2212 O O . SER A 1 266 ? 0.672 -20.461 -16.165 1.00 93.75 266 SER A O 1
ATOM 2214 N N . LEU A 1 267 ? 0.992 -18.502 -17.217 1.00 93.81 267 LEU A N 1
ATOM 2215 C CA . LEU A 1 267 ? 0.818 -17.697 -15.997 1.00 93.81 267 LEU A CA 1
ATOM 2216 C C . LEU A 1 267 ? -0.568 -17.890 -15.370 1.00 93.81 267 LEU A C 1
ATOM 2218 O O . LEU A 1 267 ? -0.699 -17.842 -14.149 1.00 93.81 267 LEU A O 1
ATOM 2222 N N . GLU A 1 268 ? -1.591 -18.139 -16.189 1.00 95.88 268 GLU A N 1
ATOM 2223 C CA . GLU A 1 268 ? -2.937 -18.466 -15.715 1.00 95.88 268 GLU A CA 1
ATOM 2224 C C . GLU A 1 268 ? -2.932 -19.709 -14.816 1.00 95.88 268 GLU A C 1
ATOM 2226 O O . GLU A 1 268 ? -3.483 -19.672 -13.714 1.00 95.88 268 GLU A O 1
ATOM 2231 N N . MET A 1 269 ? -2.299 -20.798 -15.263 1.00 95.06 269 MET A N 1
ATOM 2232 C CA . MET A 1 269 ? -2.231 -22.046 -14.502 1.00 95.06 269 MET A CA 1
ATOM 2233 C C . MET A 1 269 ? -1.444 -21.845 -13.204 1.00 95.06 269 MET A C 1
ATOM 2235 O O . MET A 1 269 ? -1.935 -22.185 -12.129 1.00 95.06 269 MET A O 1
ATOM 2239 N N . ILE A 1 270 ? -0.284 -21.188 -13.290 1.00 95.94 270 ILE A N 1
ATOM 2240 C CA . ILE A 1 270 ? 0.580 -20.916 -12.135 1.00 95.94 270 ILE A CA 1
ATOM 2241 C C . ILE A 1 270 ? -0.162 -20.075 -11.085 1.00 95.94 270 ILE A C 1
ATOM 2243 O O . ILE A 1 270 ? -0.224 -20.436 -9.910 1.00 95.94 270 ILE A O 1
ATOM 2247 N N . PHE A 1 271 ? -0.782 -18.959 -11.481 1.00 96.06 271 PHE A N 1
ATOM 2248 C CA . PHE A 1 271 ? -1.499 -18.099 -10.536 1.00 96.06 271 PHE A CA 1
ATOM 2249 C C . PHE A 1 271 ? -2.749 -18.756 -9.949 1.00 96.06 271 PHE A C 1
ATOM 2251 O O . PHE A 1 271 ? -3.144 -18.392 -8.841 1.00 96.06 271 PHE A O 1
ATOM 2258 N N . ARG A 1 272 ? -3.364 -19.719 -10.648 1.00 95.69 272 ARG A N 1
ATOM 2259 C CA . ARG A 1 272 ? -4.528 -20.460 -10.145 1.00 95.69 272 ARG A CA 1
ATOM 2260 C C . ARG A 1 272 ? -4.163 -21.392 -8.989 1.00 95.69 272 ARG A C 1
ATOM 2262 O O . ARG A 1 272 ? -4.965 -21.557 -8.073 1.00 95.69 272 ARG A O 1
ATOM 2269 N N . GLU A 1 273 ? -2.964 -21.967 -9.006 1.00 94.44 273 GLU A N 1
ATOM 2270 C CA . GLU A 1 273 ? -2.483 -22.889 -7.968 1.00 94.44 273 GLU A CA 1
ATOM 2271 C C . GLU A 1 273 ? -1.931 -22.165 -6.728 1.00 94.44 273 GLU A C 1
ATOM 2273 O O . GLU A 1 273 ? -1.887 -22.726 -5.628 1.00 94.44 273 GLU A O 1
ATOM 2278 N N . LEU A 1 274 ? -1.541 -20.895 -6.865 1.00 93.62 274 LEU A N 1
ATOM 2279 C CA . LEU A 1 274 ? -0.975 -20.107 -5.774 1.00 93.62 274 LEU A CA 1
ATOM 2280 C C . LEU A 1 274 ? -2.068 -19.552 -4.836 1.00 93.62 274 LEU A C 1
ATOM 2282 O O . LEU A 1 274 ? -2.819 -18.650 -5.206 1.00 93.62 274 LEU A O 1
ATOM 2286 N N . PRO A 1 275 ? -2.113 -19.955 -3.549 1.00 92.81 275 PRO A N 1
ATOM 2287 C CA . PRO A 1 275 ? -3.178 -19.535 -2.631 1.00 92.81 275 PRO A CA 1
ATOM 2288 C C . PRO A 1 275 ? -3.040 -18.086 -2.134 1.00 92.81 275 PRO A C 1
ATOM 2290 O O . PRO A 1 275 ? -3.878 -17.616 -1.359 1.00 92.81 275 PRO A O 1
ATOM 2293 N N . TYR A 1 276 ? -1.974 -17.390 -2.535 1.00 94.50 276 TYR A N 1
ATOM 2294 C CA . TYR A 1 276 ? -1.560 -16.090 -2.004 1.00 94.50 276 TYR A CA 1
ATOM 2295 C C . TYR A 1 276 ? -2.248 -14.896 -2.673 1.00 94.50 276 TYR A C 1
ATOM 2297 O O . TYR A 1 276 ? -2.234 -13.802 -2.109 1.00 94.50 276 TYR A O 1
ATOM 2305 N N . PHE A 1 277 ? -2.872 -15.112 -3.831 1.00 95.50 277 PHE A N 1
ATOM 2306 C CA . PHE A 1 277 ? -3.481 -14.062 -4.643 1.00 95.50 277 PHE A CA 1
ATOM 2307 C C . PHE A 1 277 ? -5.018 -14.119 -4.636 1.00 95.50 277 PHE A C 1
ATOM 2309 O O . PHE A 1 277 ? -5.631 -15.110 -4.216 1.00 95.50 277 PHE A O 1
ATOM 2316 N N . ASP A 1 278 ? -5.646 -13.014 -5.041 1.00 95.75 278 ASP A N 1
ATOM 2317 C CA . ASP A 1 278 ? -7.076 -12.936 -5.352 1.00 95.75 278 ASP A CA 1
ATOM 2318 C C . ASP A 1 278 ? -7.402 -13.864 -6.532 1.00 95.75 278 ASP A C 1
ATOM 2320 O O . ASP A 1 278 ? -6.616 -13.993 -7.473 1.00 95.75 278 ASP A O 1
ATOM 2324 N N . GLY A 1 279 ? -8.566 -14.516 -6.467 1.00 94.38 279 GLY A N 1
ATOM 2325 C CA . GLY A 1 279 ? -8.965 -15.562 -7.409 1.00 94.38 279 GLY A CA 1
ATOM 2326 C C . GLY A 1 279 ? -9.145 -15.094 -8.854 1.00 94.38 279 GLY A C 1
ATOM 2327 O O . GLY A 1 279 ? -9.157 -15.938 -9.743 1.00 94.38 279 GLY A O 1
ATOM 2328 N N . ASN A 1 280 ? -9.240 -13.784 -9.107 1.00 96.25 280 ASN A N 1
ATOM 2329 C CA . ASN A 1 280 ? -9.374 -13.254 -10.466 1.00 96.25 280 ASN A CA 1
ATOM 2330 C C . ASN A 1 280 ? -8.026 -12.965 -11.151 1.00 96.25 280 ASN A C 1
ATOM 2332 O O . ASN A 1 280 ? -7.998 -12.773 -12.366 1.00 96.25 280 ASN A O 1
ATOM 2336 N N . LEU A 1 281 ? -6.902 -12.978 -10.418 1.00 97.56 281 LEU A N 1
ATOM 2337 C CA . LEU A 1 281 ? -5.574 -12.730 -10.999 1.00 97.56 281 LEU A CA 1
ATOM 2338 C C . LEU A 1 281 ? -5.223 -13.668 -12.179 1.00 97.56 281 LEU A C 1
ATOM 2340 O O . LEU A 1 281 ? -4.679 -13.168 -13.165 1.00 97.56 281 LEU A O 1
ATOM 2344 N N . PRO A 1 282 ? -5.545 -14.981 -12.151 1.00 97.50 282 PRO A N 1
ATOM 2345 C CA . PRO A 1 282 ? -5.297 -15.881 -13.280 1.00 97.50 282 PRO A CA 1
ATOM 2346 C C . PRO A 1 282 ? -5.953 -15.417 -14.583 1.00 97.50 282 PRO A C 1
ATOM 2348 O O . PRO A 1 282 ? -5.317 -15.439 -15.632 1.00 97.50 282 PRO A O 1
ATOM 2351 N N . VAL A 1 283 ? -7.206 -14.955 -14.513 1.00 96.62 283 VAL A N 1
ATOM 2352 C CA . VAL A 1 283 ? -7.984 -14.516 -15.683 1.00 96.62 283 VAL A CA 1
ATOM 2353 C C . VAL A 1 283 ? -7.405 -13.229 -16.267 1.00 96.62 283 VAL A C 1
ATOM 2355 O O . VAL A 1 283 ? -7.272 -13.100 -17.482 1.00 96.62 283 VAL A O 1
ATOM 2358 N N . VAL A 1 284 ? -7.001 -12.297 -15.402 1.00 97.25 284 VAL A N 1
ATOM 2359 C CA . VAL A 1 284 ? -6.327 -11.055 -15.811 1.00 97.25 284 VAL A CA 1
ATOM 2360 C C . VAL A 1 284 ? -5.014 -11.369 -16.523 1.00 97.25 284 VAL A C 1
ATOM 2362 O O . VAL A 1 284 ? -4.742 -10.821 -17.589 1.00 97.25 284 VAL A O 1
ATOM 2365 N N . ALA A 1 285 ? -4.220 -12.293 -15.976 1.00 96.56 285 ALA A N 1
ATOM 2366 C CA . ALA A 1 285 ? -2.971 -12.713 -16.597 1.00 96.56 285 ALA A CA 1
ATOM 2367 C C . ALA A 1 285 ? -3.202 -13.394 -17.956 1.00 96.56 285 ALA A C 1
ATOM 2369 O O . ALA A 1 285 ? -2.509 -13.069 -18.917 1.00 96.56 285 ALA A O 1
ATOM 2370 N N . ALA A 1 286 ? -4.202 -14.276 -18.058 1.00 95.88 286 ALA A N 1
ATOM 2371 C CA . ALA A 1 286 ? -4.563 -14.949 -19.305 1.00 95.88 286 ALA A CA 1
ATOM 2372 C C . ALA A 1 286 ? -4.949 -13.951 -20.408 1.00 95.88 286 ALA A C 1
ATOM 2374 O O . ALA A 1 286 ? -4.413 -14.003 -21.517 1.00 95.88 286 ALA A O 1
ATOM 2375 N N . ASN A 1 287 ? -5.834 -13.001 -20.092 1.00 95.38 287 ASN A N 1
ATOM 2376 C CA . ASN A 1 287 ? -6.273 -11.969 -21.032 1.00 95.38 287 ASN A CA 1
ATOM 2377 C C . ASN A 1 287 ? -5.115 -11.050 -21.436 1.00 95.38 287 ASN A C 1
ATOM 2379 O O . ASN A 1 287 ? -4.910 -10.796 -22.623 1.00 95.38 287 ASN A O 1
ATOM 2383 N N . GLY A 1 288 ? -4.315 -10.614 -20.462 1.00 95.38 288 GLY A N 1
ATOM 2384 C CA . GLY A 1 288 ? -3.139 -9.787 -20.704 1.00 95.38 288 GLY A CA 1
ATOM 2385 C C . GLY A 1 288 ? -2.116 -10.463 -21.615 1.00 95.38 288 GLY A C 1
ATOM 2386 O O . GLY A 1 288 ? -1.603 -9.827 -22.535 1.00 95.38 288 GLY A O 1
ATOM 2387 N N . GLN A 1 289 ? -1.856 -11.759 -21.417 1.00 93.69 289 GLN A N 1
ATOM 2388 C CA . GLN A 1 289 ? -0.982 -12.536 -22.299 1.00 93.69 289 GLN A CA 1
ATOM 2389 C C . GLN A 1 289 ? -1.580 -12.693 -23.702 1.00 93.69 289 GLN A C 1
ATOM 2391 O O . GLN A 1 289 ? -0.881 -12.457 -24.685 1.00 93.69 289 GLN A O 1
ATOM 2396 N N . LYS A 1 290 ? -2.871 -13.036 -23.808 1.00 94.06 290 LYS A N 1
ATOM 2397 C CA . LYS A 1 290 ? -3.560 -13.259 -25.089 1.00 94.06 290 LYS A CA 1
ATOM 2398 C C . LYS A 1 290 ? -3.531 -12.034 -26.006 1.00 94.06 290 LYS A C 1
ATOM 2400 O O . LYS A 1 290 ? -3.383 -12.191 -27.214 1.00 94.06 290 LYS A O 1
ATOM 2405 N N . TYR A 1 291 ? -3.668 -10.834 -25.445 1.00 92.94 291 TYR A N 1
ATOM 2406 C CA . TYR A 1 291 ? -3.680 -9.581 -26.208 1.00 92.94 291 TYR A CA 1
ATOM 2407 C C . TYR A 1 291 ? -2.336 -8.837 -26.201 1.00 92.94 291 TYR A C 1
ATOM 2409 O O . TYR A 1 291 ? -2.267 -7.716 -26.699 1.00 92.94 291 TYR A O 1
ATOM 2417 N N . GLY A 1 292 ? -1.276 -9.424 -25.630 1.00 92.62 292 GLY A N 1
ATOM 2418 C CA . GLY A 1 292 ? 0.050 -8.797 -25.565 1.00 92.62 292 GLY A CA 1
ATOM 2419 C C . GLY A 1 292 ? 0.092 -7.504 -24.739 1.00 92.62 292 GLY A C 1
ATOM 2420 O O . GLY A 1 292 ? 0.919 -6.637 -24.999 1.00 92.62 292 GLY A O 1
ATOM 2421 N N . ARG A 1 293 ? -0.817 -7.354 -23.769 1.00 94.19 293 ARG A N 1
ATOM 2422 C CA . ARG A 1 293 ? -1.008 -6.152 -22.932 1.00 94.19 293 ARG A CA 1
ATOM 2423 C C . ARG A 1 293 ? -1.009 -6.476 -21.437 1.00 94.19 293 ARG A C 1
ATOM 2425 O O . ARG A 1 293 ? -1.751 -5.893 -20.650 1.00 94.19 293 ARG A O 1
ATOM 2432 N N . LEU A 1 294 ? -0.202 -7.460 -21.044 1.00 95.62 294 LEU A N 1
ATOM 2433 C CA . LEU A 1 294 ? -0.132 -7.951 -19.667 1.00 95.62 294 LEU A CA 1
ATOM 2434 C C . LEU A 1 294 ? 0.238 -6.851 -18.666 1.00 95.62 294 LEU A C 1
ATOM 2436 O O . LEU A 1 294 ? -0.284 -6.825 -17.555 1.00 95.62 294 LEU A O 1
ATOM 2440 N N . ASP A 1 295 ? 1.106 -5.931 -19.067 1.00 91.69 295 ASP A N 1
ATOM 2441 C CA . ASP A 1 295 ? 1.525 -4.790 -18.266 1.00 91.69 295 ASP A CA 1
ATOM 2442 C C . ASP A 1 295 ? 0.350 -3.855 -17.929 1.00 91.69 295 ASP A C 1
ATOM 2444 O O . ASP A 1 295 ? 0.122 -3.547 -16.756 1.00 91.69 295 ASP A O 1
ATOM 2448 N N . ALA A 1 296 ? -0.451 -3.472 -18.926 1.00 92.12 296 ALA A N 1
ATOM 2449 C CA . ALA A 1 296 ? -1.611 -2.603 -18.755 1.00 92.12 296 ALA A CA 1
ATOM 2450 C C . ALA A 1 296 ? -2.747 -3.286 -17.972 1.00 92.12 296 ALA A C 1
ATOM 2452 O O . ALA A 1 296 ? -3.323 -2.672 -17.070 1.00 92.12 296 ALA A O 1
ATOM 2453 N N . GLU A 1 297 ? -3.032 -4.559 -18.262 1.00 96.50 297 GLU A N 1
ATOM 2454 C CA . GLU A 1 297 ? -4.070 -5.341 -17.572 1.00 96.50 297 GLU A CA 1
ATOM 2455 C C . GLU A 1 297 ? -3.759 -5.507 -16.078 1.00 96.50 297 GLU A C 1
ATOM 2457 O O . GLU A 1 297 ? -4.614 -5.281 -15.219 1.00 96.50 297 GLU A O 1
ATOM 2462 N N . LEU A 1 298 ? -2.506 -5.819 -15.734 1.00 96.19 298 LEU A N 1
ATOM 2463 C CA . LEU A 1 298 ? -2.079 -5.917 -14.338 1.00 96.19 298 LEU A CA 1
ATOM 2464 C C . LEU A 1 298 ? -2.088 -4.562 -13.628 1.00 96.19 298 LEU A C 1
ATOM 2466 O O . LEU A 1 298 ? -2.425 -4.505 -12.442 1.00 96.19 298 LEU A O 1
ATOM 2470 N N . LEU A 1 299 ? -1.762 -3.469 -14.330 1.00 92.38 299 LEU A N 1
ATOM 2471 C CA . LEU A 1 299 ? -1.861 -2.126 -13.758 1.00 92.38 299 LEU A CA 1
ATOM 2472 C C . LEU A 1 299 ? -3.308 -1.811 -13.400 1.00 92.38 299 LEU A C 1
ATOM 2474 O O . LEU A 1 299 ? -3.584 -1.387 -12.276 1.00 92.38 299 LEU A O 1
ATOM 2478 N N . HIS A 1 300 ? -4.219 -2.023 -14.350 1.00 94.62 300 HIS A N 1
ATOM 2479 C CA . HIS A 1 300 ? -5.642 -1.777 -14.166 1.00 94.62 300 HIS A CA 1
ATOM 2480 C C . HIS A 1 300 ? -6.189 -2.617 -13.010 1.00 94.62 300 HIS A C 1
ATOM 2482 O O . HIS A 1 300 ? -6.792 -2.084 -12.077 1.00 94.62 300 HIS A O 1
ATOM 2488 N N . TYR A 1 301 ? -5.861 -3.908 -12.995 1.00 96.38 301 TYR A N 1
ATOM 2489 C CA . TYR A 1 301 ? -6.278 -4.808 -11.932 1.00 96.38 301 TYR A CA 1
ATOM 2490 C C . TYR A 1 301 ? -5.695 -4.440 -10.563 1.00 96.38 301 TYR A C 1
ATOM 2492 O O . TYR A 1 301 ? -6.389 -4.528 -9.553 1.00 96.38 301 TYR A O 1
ATOM 2500 N N . SER A 1 302 ? -4.449 -3.959 -10.498 1.00 94.88 302 SER A N 1
ATOM 2501 C CA . SER A 1 302 ? -3.873 -3.489 -9.234 1.00 94.88 302 SER A CA 1
ATOM 2502 C C . SER A 1 302 ? -4.679 -2.320 -8.650 1.00 94.88 302 SER A C 1
ATOM 2504 O O . SER A 1 302 ? -4.972 -2.320 -7.456 1.00 94.88 302 SER A O 1
ATOM 2506 N N . ARG A 1 303 ? -5.137 -1.377 -9.485 1.00 92.06 303 ARG A N 1
ATOM 2507 C CA . ARG A 1 303 ? -5.978 -0.249 -9.046 1.00 92.06 303 ARG A CA 1
ATOM 2508 C C . ARG A 1 303 ? -7.346 -0.716 -8.572 1.00 92.06 303 ARG A C 1
ATOM 2510 O O . ARG A 1 303 ? -7.771 -0.310 -7.498 1.00 92.06 303 ARG A O 1
ATOM 2517 N N . PHE A 1 304 ? -7.962 -1.643 -9.298 1.00 95.06 304 PHE A N 1
ATOM 2518 C CA . PHE A 1 304 ? -9.212 -2.270 -8.872 1.00 95.06 304 PHE A CA 1
ATOM 2519 C C . PHE A 1 304 ? -9.079 -2.948 -7.494 1.00 95.06 304 PHE A C 1
ATOM 2521 O O . PHE A 1 304 ? -9.949 -2.823 -6.632 1.00 95.06 304 PHE A O 1
ATOM 2528 N N . ILE A 1 305 ? -7.963 -3.636 -7.228 1.00 95.50 305 ILE A N 1
ATOM 2529 C CA . ILE A 1 305 ? -7.708 -4.229 -5.907 1.00 95.50 305 ILE A CA 1
ATOM 2530 C C . ILE A 1 305 ? -7.481 -3.157 -4.836 1.00 95.50 305 ILE A C 1
ATOM 2532 O O . ILE A 1 305 ? -7.931 -3.343 -3.703 1.00 95.50 305 ILE A O 1
ATOM 2536 N N . LEU A 1 306 ? -6.815 -2.047 -5.168 1.00 91.62 306 LEU A N 1
ATOM 2537 C CA . LEU A 1 306 ? -6.660 -0.918 -4.253 1.00 91.62 306 LEU A CA 1
ATOM 2538 C C . LEU A 1 306 ? -8.030 -0.340 -3.873 1.00 91.62 306 LEU A C 1
ATOM 2540 O O . LEU A 1 306 ? -8.322 -0.252 -2.686 1.00 91.62 306 LEU A O 1
ATOM 2544 N N . GLU A 1 307 ? -8.903 -0.070 -4.843 1.00 92.06 307 GLU A N 1
ATOM 2545 C CA . GLU A 1 307 ? -10.286 0.376 -4.609 1.00 92.06 307 GLU A CA 1
ATOM 2546 C C . GLU A 1 307 ? -11.051 -0.607 -3.710 1.00 92.06 307 GLU A C 1
ATOM 2548 O O . GLU A 1 307 ? -11.652 -0.207 -2.715 1.00 92.06 307 GLU A O 1
ATOM 2553 N N . LYS A 1 308 ? -10.927 -1.917 -3.956 1.00 92.75 308 LYS A N 1
ATOM 2554 C CA . LYS A 1 308 ? -11.522 -2.967 -3.110 1.00 92.75 308 LYS A CA 1
ATOM 2555 C C . LYS A 1 308 ? -10.983 -2.954 -1.672 1.00 92.75 308 LYS A C 1
ATOM 2557 O O . LYS A 1 308 ? -11.718 -3.282 -0.735 1.00 92.75 308 LYS A O 1
ATOM 2562 N N . ILE A 1 309 ? -9.708 -2.607 -1.466 1.00 90.62 309 ILE A N 1
ATOM 2563 C CA . ILE A 1 309 ? -9.137 -2.394 -0.126 1.00 90.62 309 ILE A CA 1
ATOM 2564 C C . ILE A 1 309 ? -9.790 -1.166 0.518 1.00 90.62 309 ILE A C 1
ATOM 2566 O O . ILE A 1 309 ? -10.250 -1.269 1.657 1.00 90.62 309 ILE A O 1
ATOM 2570 N N . GLU A 1 310 ? -9.880 -0.044 -0.198 1.00 88.62 310 GLU A N 1
ATOM 2571 C CA . GLU A 1 310 ? -10.489 1.196 0.300 1.00 88.62 310 GLU A CA 1
ATOM 2572 C C . GLU A 1 310 ? -11.966 1.001 0.675 1.00 88.62 310 GLU A C 1
ATOM 2574 O O . GLU A 1 310 ? -12.388 1.371 1.772 1.00 88.62 310 GLU A O 1
ATOM 2579 N N . GLU A 1 311 ? -12.753 0.349 -0.181 1.00 90.06 311 GLU A N 1
ATOM 2580 C CA . GLU A 1 311 ? -14.159 0.022 0.067 1.00 90.06 311 GLU A CA 1
ATOM 2581 C C . GLU A 1 311 ? -14.342 -0.826 1.324 1.00 90.06 311 GLU A C 1
ATOM 2583 O O . GLU A 1 311 ? -15.194 -0.524 2.163 1.00 90.06 311 GLU A O 1
ATOM 2588 N N . ARG A 1 312 ? -13.519 -1.869 1.495 1.00 88.56 312 ARG A N 1
ATOM 2589 C CA . ARG A 1 312 ? -13.573 -2.729 2.685 1.00 88.56 312 ARG A CA 1
ATOM 2590 C C . ARG A 1 312 ? -13.184 -1.980 3.947 1.00 88.56 312 ARG A C 1
ATOM 2592 O O . ARG A 1 312 ? -13.817 -2.179 4.982 1.00 88.56 312 ARG A O 1
ATOM 2599 N N . MET A 1 313 ? -12.174 -1.118 3.876 1.00 84.81 313 MET A N 1
ATOM 2600 C CA . MET A 1 313 ? -11.815 -0.259 5.001 1.00 84.81 313 MET A CA 1
ATOM 2601 C C . MET A 1 313 ? -12.975 0.669 5.366 1.00 84.81 313 MET A C 1
ATOM 2603 O O . MET A 1 313 ? -13.367 0.726 6.528 1.00 84.81 313 MET A O 1
ATOM 2607 N N . ASN A 1 314 ? -13.594 1.317 4.380 1.00 84.94 314 ASN A N 1
ATOM 2608 C CA . ASN A 1 314 ? -14.749 2.186 4.593 1.00 84.94 314 ASN A CA 1
ATOM 2609 C C . ASN A 1 314 ? -15.963 1.425 5.152 1.00 84.94 314 ASN A C 1
ATOM 2611 O O . ASN A 1 314 ? -16.662 1.941 6.022 1.00 84.94 314 ASN A O 1
ATOM 2615 N N . ALA A 1 315 ? -16.208 0.189 4.710 1.00 87.12 315 ALA A N 1
ATOM 2616 C CA . ALA A 1 315 ? -17.264 -0.664 5.257 1.00 87.12 315 ALA A CA 1
ATOM 2617 C C . ALA A 1 315 ? -17.024 -0.999 6.738 1.00 87.12 315 ALA A C 1
ATOM 2619 O O . ALA A 1 315 ? -17.948 -0.926 7.545 1.00 87.12 315 ALA A O 1
ATOM 2620 N N . ILE A 1 316 ? -15.776 -1.295 7.112 1.00 84.50 316 ILE A N 1
ATOM 2621 C CA . ILE A 1 316 ? -15.395 -1.508 8.513 1.00 84.50 316 ILE A CA 1
ATOM 2622 C C . ILE A 1 316 ? -15.621 -0.231 9.331 1.00 84.50 316 ILE A C 1
ATOM 2624 O O . ILE A 1 316 ? -16.181 -0.297 10.424 1.00 84.50 316 ILE A O 1
ATOM 2628 N N . LEU A 1 317 ? -15.256 0.938 8.796 1.00 80.81 317 LEU A N 1
ATOM 2629 C CA . LEU A 1 317 ? -15.468 2.222 9.470 1.00 80.81 317 LEU A CA 1
ATOM 2630 C C . LEU A 1 317 ? -16.947 2.526 9.721 1.00 80.81 317 LEU A C 1
ATOM 2632 O O . LEU A 1 317 ? -17.292 2.961 10.819 1.00 80.81 317 LEU A O 1
ATOM 2636 N N . LYS A 1 318 ? -17.821 2.227 8.753 1.00 83.50 318 LYS A N 1
ATOM 2637 C CA . LYS A 1 318 ? -19.277 2.395 8.892 1.00 83.50 318 LYS A CA 1
ATOM 2638 C C . LYS A 1 318 ? -19.866 1.608 10.066 1.00 83.50 318 LYS A C 1
ATOM 2640 O O . LYS A 1 318 ? -20.883 2.028 10.601 1.00 83.50 318 LYS A O 1
ATOM 2645 N N . ILE A 1 319 ? -19.243 0.497 10.467 1.00 82.94 319 ILE A N 1
ATOM 2646 C CA . ILE A 1 319 ? -19.690 -0.332 11.598 1.00 82.94 319 ILE A CA 1
ATOM 2647 C C . ILE A 1 319 ? -18.986 0.081 12.897 1.00 82.94 319 ILE A C 1
ATOM 2649 O O . ILE A 1 319 ? -19.632 0.230 13.933 1.00 82.94 319 ILE A O 1
ATOM 2653 N N . ILE A 1 320 ? -17.664 0.290 12.854 1.00 80.50 320 ILE A N 1
ATOM 2654 C CA . ILE A 1 320 ? -16.867 0.638 14.039 1.00 80.50 320 ILE A CA 1
ATOM 2655 C C . ILE A 1 320 ? -17.314 1.977 14.634 1.00 80.50 320 ILE A C 1
ATOM 2657 O O . ILE A 1 320 ? -17.395 2.100 15.853 1.00 80.50 320 ILE A O 1
ATOM 2661 N N . GLN A 1 321 ? -17.614 2.979 13.805 1.00 76.50 321 GLN A N 1
ATOM 2662 C CA . GLN A 1 321 ? -17.904 4.328 14.290 1.00 76.50 321 GLN A CA 1
ATOM 2663 C C . GLN A 1 321 ? -19.203 4.401 15.126 1.00 76.50 321 GLN A C 1
ATOM 2665 O O . GLN A 1 321 ? -19.122 4.875 16.263 1.00 76.50 321 GLN A O 1
ATOM 2670 N N . PRO A 1 322 ? -20.369 3.888 14.672 1.00 81.56 322 PRO A N 1
ATOM 2671 C CA . PRO A 1 322 ? -21.570 3.818 15.509 1.00 81.56 322 PRO A CA 1
ATOM 2672 C C . PRO A 1 322 ? -21.372 2.985 16.776 1.00 81.56 322 PRO A C 1
ATOM 2674 O O . PRO A 1 322 ? -21.836 3.385 17.840 1.00 81.56 322 PRO A O 1
ATOM 2677 N N . LEU A 1 323 ? -20.650 1.862 16.690 1.00 79.75 323 LEU A N 1
ATOM 2678 C CA . LEU A 1 323 ? -20.367 1.013 17.849 1.00 79.75 323 LEU A CA 1
ATOM 2679 C C . LEU A 1 323 ? -19.567 1.773 18.919 1.00 79.75 323 LEU A C 1
ATOM 2681 O O . LEU A 1 323 ? -19.920 1.736 20.095 1.00 79.75 323 LEU A O 1
ATOM 2685 N N . MET A 1 324 ? -18.516 2.493 18.514 1.00 76.81 324 MET A N 1
ATOM 2686 C CA . MET A 1 324 ? -17.694 3.291 19.428 1.00 76.81 324 MET A CA 1
ATOM 2687 C C . MET A 1 324 ? -18.481 4.449 20.048 1.00 76.81 324 MET A C 1
ATOM 2689 O O . MET A 1 324 ? -18.380 4.675 21.251 1.00 76.81 324 MET A O 1
ATOM 2693 N N . PHE A 1 325 ? -19.299 5.164 19.271 1.00 79.19 325 PHE A N 1
ATOM 2694 C CA . PHE A 1 325 ? -20.129 6.245 19.813 1.00 79.19 325 PHE A CA 1
ATOM 2695 C C . PHE A 1 325 ? -21.247 5.738 20.720 1.00 79.19 325 PHE A C 1
ATOM 2697 O O . PHE A 1 325 ? -21.496 6.341 21.760 1.00 79.19 325 PHE A O 1
ATOM 2704 N N . SER A 1 326 ? -21.866 4.606 20.387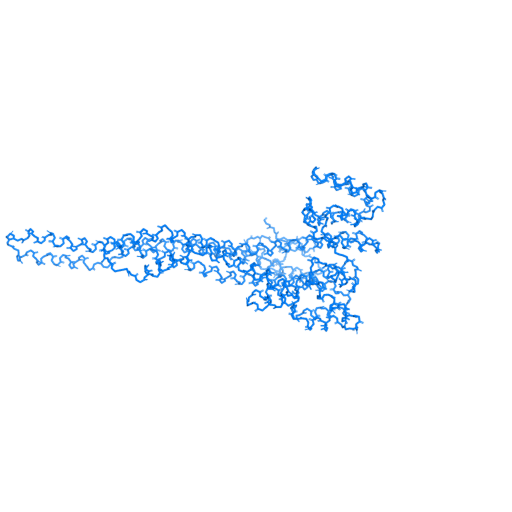 1.00 78.94 326 SER A N 1
ATOM 2705 C CA . SER A 1 326 ? -22.835 3.954 21.266 1.00 78.94 326 SER A CA 1
ATOM 2706 C C . SER A 1 326 ? -22.187 3.524 22.581 1.00 78.94 326 SER A C 1
ATOM 2708 O O . SER A 1 326 ? -22.788 3.700 23.637 1.00 78.94 326 SER A O 1
ATOM 2710 N N . LEU A 1 327 ? -20.960 2.995 22.532 1.00 73.69 327 LEU A N 1
ATOM 2711 C CA . LEU A 1 327 ? -20.199 2.622 23.723 1.00 73.69 327 LEU A CA 1
ATOM 2712 C C . LEU A 1 327 ? -19.897 3.846 24.598 1.00 73.69 327 LEU A C 1
ATOM 2714 O O . LEU A 1 327 ? -20.133 3.799 25.801 1.00 73.69 327 LEU A O 1
ATOM 2718 N N . ILE A 1 328 ? -19.428 4.949 24.001 1.00 76.56 328 ILE A N 1
ATOM 2719 C CA . ILE A 1 328 ? -19.184 6.212 24.717 1.00 76.56 328 ILE A CA 1
ATOM 2720 C C . ILE A 1 328 ? -20.485 6.755 25.326 1.00 76.56 328 ILE A C 1
ATOM 2722 O O . ILE A 1 328 ? -20.498 7.141 26.490 1.00 76.56 328 ILE A O 1
ATOM 2726 N N . GLY A 1 329 ? -21.582 6.780 24.567 1.00 74.25 329 GLY A N 1
ATOM 2727 C CA . GLY A 1 329 ? -22.872 7.286 25.039 1.00 74.25 329 GLY A CA 1
ATOM 2728 C C . GLY A 1 329 ? -23.425 6.473 26.208 1.00 74.25 329 GLY A C 1
ATOM 2729 O O . GLY A 1 329 ? -23.784 7.044 27.237 1.00 74.25 329 GLY A O 1
ATOM 2730 N N . LEU A 1 330 ? -23.417 5.140 26.090 1.00 74.44 330 LEU A N 1
ATOM 2731 C CA . LEU A 1 330 ? -23.810 4.237 27.174 1.00 74.44 330 LEU A CA 1
ATOM 2732 C C . LEU A 1 330 ? -22.956 4.470 28.421 1.00 74.44 330 LEU A C 1
ATOM 2734 O O . LEU A 1 330 ? -23.471 4.512 29.535 1.00 74.44 330 LEU A O 1
ATOM 2738 N N . LEU A 1 331 ? -21.654 4.657 28.226 1.00 69.44 331 LEU A N 1
ATOM 2739 C CA . LEU A 1 331 ? -20.717 4.938 29.297 1.00 69.44 331 LEU A CA 1
ATOM 2740 C C . LEU A 1 331 ? -21.030 6.267 29.997 1.00 69.44 331 LEU A C 1
ATOM 2742 O O . LEU A 1 331 ? -21.079 6.295 31.222 1.00 69.44 331 LEU A O 1
ATOM 2746 N N . ILE A 1 332 ? -21.320 7.337 29.255 1.00 73.56 332 ILE A N 1
ATOM 2747 C CA . ILE A 1 332 ? -21.716 8.636 29.823 1.00 73.56 332 ILE A CA 1
ATOM 2748 C C . ILE A 1 332 ? -23.007 8.514 30.642 1.00 73.56 332 ILE A C 1
ATOM 2750 O O . ILE A 1 332 ? -23.058 8.990 31.774 1.00 73.56 332 ILE A O 1
ATOM 2754 N N . VAL A 1 333 ? -24.032 7.836 30.117 1.00 73.50 333 VAL A N 1
ATOM 2755 C CA . VAL A 1 333 ? -25.300 7.621 30.839 1.00 73.50 333 VAL A CA 1
ATOM 2756 C C . VAL A 1 333 ? -25.089 6.769 32.092 1.00 73.50 333 VAL A C 1
ATOM 2758 O O . VAL A 1 333 ? -25.615 7.091 33.154 1.00 73.50 333 VAL A O 1
ATOM 2761 N N . SER A 1 334 ? -24.282 5.711 31.994 1.00 67.44 334 SER A N 1
ATOM 2762 C CA . SER A 1 334 ? -23.920 4.855 33.127 1.00 67.44 334 SER A CA 1
ATOM 2763 C C . SER A 1 334 ? -23.249 5.654 34.243 1.00 67.44 334 SER A C 1
ATOM 2765 O O . SE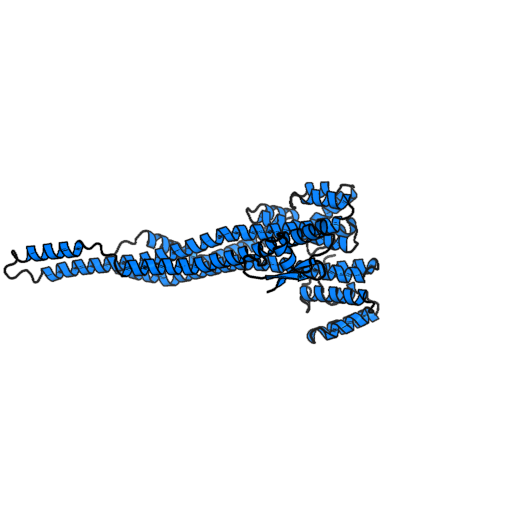R A 1 334 ? -23.572 5.472 35.415 1.00 67.44 334 SER A O 1
ATOM 2767 N N . ILE A 1 335 ? -22.330 6.555 33.890 1.00 65.94 335 ILE A N 1
ATOM 2768 C CA . ILE A 1 335 ? -21.679 7.455 34.848 1.00 65.94 335 ILE A CA 1
ATOM 2769 C C . ILE A 1 335 ? -22.710 8.349 35.507 1.00 65.94 335 ILE A C 1
ATOM 2771 O O . ILE A 1 335 ? -22.735 8.478 36.724 1.00 65.94 335 ILE A O 1
ATOM 2775 N N . TYR A 1 336 ? -23.562 8.956 34.693 1.00 68.44 336 TYR A N 1
ATOM 2776 C CA . TYR A 1 336 ? -24.569 9.880 35.165 1.00 68.44 336 TYR A CA 1
ATOM 2777 C C . TYR A 1 336 ? -25.503 9.235 36.198 1.00 68.44 336 TYR A C 1
ATOM 2779 O O . TYR A 1 336 ? -25.713 9.793 37.274 1.00 68.44 336 TYR A O 1
ATOM 2787 N N . LEU A 1 337 ? -25.978 8.017 35.920 1.00 66.06 337 LEU A N 1
ATOM 2788 C CA . LEU A 1 337 ? -26.772 7.228 36.864 1.00 66.06 337 LEU A CA 1
ATOM 2789 C C . LEU A 1 337 ? -25.997 6.915 38.150 1.00 66.06 337 LEU A C 1
ATOM 2791 O O . LEU A 1 337 ? -26.551 7.039 39.239 1.00 66.06 337 LEU A O 1
ATOM 2795 N N . ALA A 1 338 ? -24.717 6.549 38.033 1.00 65.56 338 ALA A N 1
ATOM 2796 C CA . ALA A 1 338 ? -23.859 6.286 39.187 1.00 65.56 338 ALA A CA 1
ATOM 2797 C C . ALA A 1 338 ? -23.650 7.527 40.074 1.00 65.56 338 ALA A C 1
ATOM 2799 O O . ALA A 1 338 ? -23.450 7.376 41.276 1.00 65.56 338 ALA A O 1
ATOM 2800 N N . VAL A 1 339 ? -23.722 8.738 39.506 1.00 67.38 339 VAL A N 1
ATOM 2801 C CA . VAL A 1 339 ? -23.640 10.000 40.262 1.00 67.38 339 VAL A CA 1
ATOM 2802 C C . VAL A 1 339 ? -24.980 10.369 40.896 1.00 67.38 339 VAL A C 1
ATOM 2804 O O . VAL A 1 339 ? -25.029 10.750 42.064 1.00 67.38 339 VAL A O 1
ATOM 2807 N N . LEU A 1 340 ? -26.068 10.274 40.130 1.00 63.75 340 LEU A N 1
ATOM 2808 C CA . LEU A 1 340 ? -27.387 10.729 40.562 1.00 63.75 340 LEU A CA 1
ATOM 2809 C C . LEU A 1 340 ? -28.042 9.823 41.603 1.00 63.75 340 LEU A C 1
ATOM 2811 O O . LEU A 1 340 ? -28.681 10.330 42.521 1.00 63.75 340 LEU A O 1
ATOM 2815 N N . LEU A 1 341 ? -27.929 8.499 41.453 1.00 64.06 341 LEU A N 1
ATOM 2816 C CA . LEU A 1 341 ? -28.597 7.553 42.352 1.00 64.06 341 LEU A CA 1
ATOM 2817 C C . LEU A 1 341 ? -28.215 7.781 43.830 1.00 64.06 341 LEU A C 1
ATOM 2819 O O . LEU A 1 341 ? -29.128 7.908 44.647 1.00 64.06 341 LEU A O 1
ATOM 2823 N N . PRO A 1 342 ? -26.923 7.943 44.190 1.00 62.03 342 PRO A N 1
ATOM 2824 C CA . PRO A 1 342 ? -26.525 8.352 45.537 1.00 62.03 342 PRO A CA 1
ATOM 2825 C C . PRO A 1 342 ? -27.191 9.649 45.999 1.00 62.03 342 PRO A C 1
ATOM 2827 O O . PRO A 1 342 ? -27.651 9.746 47.134 1.00 62.03 342 PRO A O 1
ATOM 2830 N N . MET A 1 343 ? -27.275 10.649 45.119 1.00 65.31 343 MET A N 1
ATOM 2831 C CA . MET A 1 343 ? -27.868 11.942 45.456 1.00 65.31 343 MET A CA 1
ATOM 2832 C C . MET A 1 343 ? -29.350 11.801 45.829 1.00 65.31 343 MET A C 1
ATOM 2834 O O . MET A 1 343 ? -29.799 12.418 46.794 1.00 65.31 343 MET A O 1
ATOM 2838 N N . PHE A 1 344 ? -30.097 10.954 45.116 1.00 67.00 344 PHE A N 1
ATOM 2839 C CA . PHE A 1 344 ? -31.489 10.661 45.459 1.00 67.00 344 PHE A CA 1
ATOM 2840 C C . PHE A 1 344 ? -31.613 9.903 46.780 1.00 67.00 344 PHE A C 1
ATOM 2842 O O . PHE A 1 344 ? -32.423 10.298 47.616 1.00 67.00 344 PHE A O 1
ATOM 2849 N N . SER A 1 345 ? -30.761 8.901 47.028 1.00 64.94 345 SER A N 1
ATOM 2850 C CA . SER A 1 345 ? -30.759 8.206 48.325 1.00 64.94 345 SER A CA 1
ATOM 2851 C C . SER A 1 345 ? -30.429 9.138 49.497 1.00 64.94 345 SER A C 1
ATOM 2853 O O . SER A 1 345 ? -30.996 9.000 50.578 1.00 64.94 345 SER A O 1
ATOM 2855 N N . LEU A 1 346 ? -29.570 10.141 49.282 1.00 65.38 346 LEU A N 1
ATOM 2856 C CA . LEU A 1 346 ? -29.264 11.151 50.294 1.00 65.38 346 LEU A CA 1
ATOM 2857 C C . LEU A 1 346 ? -30.452 12.072 50.563 1.00 65.38 346 LEU A C 1
ATOM 2859 O O . LEU A 1 346 ? -30.749 12.352 51.721 1.00 65.38 346 LEU A O 1
ATOM 2863 N N . LEU A 1 347 ? -31.147 12.526 49.518 1.00 67.94 347 LEU A N 1
ATOM 2864 C CA . LEU A 1 347 ? -32.352 13.342 49.668 1.00 67.94 347 LEU A CA 1
ATOM 2865 C C . LEU A 1 347 ? -33.465 12.587 50.409 1.00 67.94 347 LEU A C 1
ATOM 2867 O O . LEU A 1 347 ? -34.108 13.164 51.285 1.00 67.94 347 LEU A O 1
ATOM 2871 N N . GLU A 1 348 ? -33.666 11.301 50.113 1.00 63.97 348 GLU A N 1
ATOM 2872 C CA . GLU A 1 348 ? -34.618 10.459 50.847 1.00 63.97 348 GLU A CA 1
ATOM 2873 C C . GLU A 1 348 ? -34.206 10.259 52.312 1.00 63.97 348 GLU A C 1
ATOM 2875 O O . GLU A 1 348 ? -35.040 10.419 53.207 1.00 63.97 348 GLU A O 1
ATOM 2880 N N . GLY A 1 349 ? -32.922 9.999 52.581 1.00 62.59 349 GLY A N 1
ATOM 2881 C CA . GLY A 1 349 ? -32.390 9.897 53.943 1.00 62.59 349 GLY A CA 1
ATOM 2882 C C . GLY A 1 349 ? -32.575 11.184 54.755 1.00 62.59 349 GLY A C 1
ATOM 2883 O O . GLY A 1 349 ? -33.014 11.139 55.906 1.00 62.59 349 GLY A O 1
ATOM 2884 N N . PHE A 1 350 ? -32.337 12.349 54.143 1.00 60.34 350 PHE A N 1
ATOM 2885 C CA . PHE A 1 350 ? -32.629 13.651 54.751 1.00 60.34 350 PHE A CA 1
ATOM 2886 C C . PHE A 1 350 ? -34.125 13.843 55.018 1.00 60.34 350 PHE A C 1
ATOM 2888 O O . PHE A 1 350 ? -34.486 14.364 56.073 1.00 60.34 350 PHE A O 1
ATOM 2895 N N . ARG A 1 351 ? -35.000 13.390 54.110 1.00 54.47 351 ARG A N 1
ATOM 2896 C CA . ARG A 1 351 ? -36.458 13.461 54.292 1.00 54.47 351 ARG A CA 1
ATOM 2897 C C . ARG A 1 351 ? -36.915 12.648 55.505 1.00 54.47 351 ARG A C 1
ATOM 2899 O O . ARG A 1 351 ? -37.724 13.133 56.289 1.00 54.47 351 ARG A O 1
ATOM 2906 N N . ILE A 1 352 ? -36.374 11.444 55.692 1.00 59.50 352 ILE A N 1
ATOM 2907 C CA . ILE A 1 352 ? -36.698 10.574 56.836 1.00 59.50 352 ILE A CA 1
ATOM 2908 C C . ILE A 1 352 ? -36.124 11.143 58.144 1.00 59.50 352 ILE A C 1
ATOM 2910 O O . ILE A 1 352 ? -36.817 11.148 59.160 1.00 59.50 352 ILE A O 1
ATOM 2914 N N . SER A 1 353 ? -34.902 11.685 58.120 1.00 56.34 353 SER A N 1
ATOM 2915 C CA . SER A 1 353 ? -34.286 12.344 59.282 1.00 56.34 353 SER A CA 1
ATOM 2916 C C . SER A 1 353 ? -35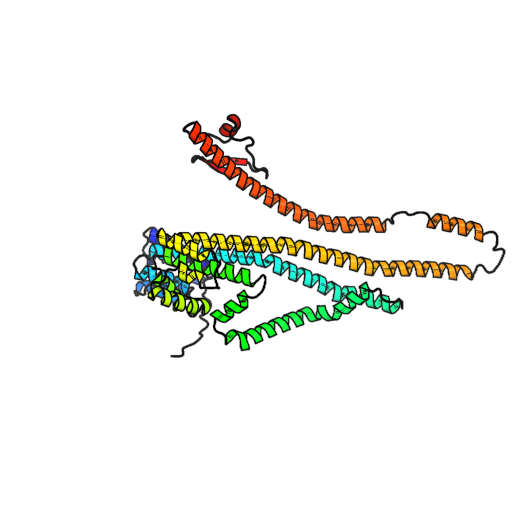.068 13.587 59.733 1.00 56.34 353 SER A C 1
ATOM 2918 O O . SER A 1 353 ? -35.306 13.766 60.926 1.00 56.34 353 SER A O 1
ATOM 2920 N N . PHE A 1 354 ? -35.577 14.396 58.797 1.00 58.41 354 PHE A N 1
ATOM 2921 C CA . PHE A 1 354 ? -36.482 15.508 59.113 1.00 58.41 354 PHE A CA 1
ATOM 2922 C C . PHE A 1 354 ? -37.810 15.037 59.724 1.00 58.41 354 PHE A C 1
ATOM 2924 O O . PHE A 1 354 ? -38.310 15.672 60.651 1.00 58.41 354 PHE A O 1
ATOM 2931 N N . LEU A 1 355 ? -38.365 13.914 59.252 1.00 60.16 355 LEU A N 1
ATOM 2932 C CA . LEU A 1 355 ? -39.585 13.330 59.823 1.00 60.16 355 LEU A CA 1
ATOM 2933 C C . LEU A 1 355 ? -39.366 12.783 61.245 1.00 60.16 355 LEU A C 1
ATOM 2935 O O . LEU A 1 355 ? -40.259 12.899 62.081 1.00 60.16 355 LEU A O 1
ATOM 2939 N N . TYR A 1 356 ? -38.181 12.246 61.552 1.00 55.97 356 TYR A N 1
ATOM 2940 C CA . TYR A 1 356 ? -37.844 11.762 62.896 1.00 55.97 356 TYR A CA 1
ATOM 2941 C C . TYR A 1 356 ? -37.450 12.889 63.863 1.00 55.97 356 TYR A C 1
ATOM 2943 O O . TYR A 1 356 ? -37.917 12.907 65.000 1.00 55.97 356 TYR A O 1
ATOM 2951 N N . SER A 1 357 ? -36.663 13.872 63.415 1.00 52.75 357 SER A N 1
ATOM 2952 C CA . SER A 1 357 ? -36.280 15.033 64.232 1.00 52.75 357 SER A CA 1
ATOM 2953 C C . SER A 1 357 ? -37.457 15.991 64.477 1.00 52.75 357 SER A C 1
ATOM 2955 O O . SER A 1 357 ? -37.555 16.591 65.546 1.00 52.75 357 SER A O 1
ATOM 2957 N N . GLY A 1 358 ? -38.418 16.068 63.549 1.00 48.81 358 GLY A N 1
ATOM 2958 C CA . GLY A 1 358 ? -39.694 16.758 63.764 1.00 48.81 358 GLY A CA 1
ATOM 2959 C C . GLY A 1 358 ? -40.640 16.046 64.746 1.00 48.81 358 GLY A C 1
ATOM 2960 O O . GLY A 1 358 ? -41.559 16.673 65.269 1.00 48.81 358 GLY A O 1
ATOM 2961 N N . GLY A 1 359 ? -40.412 14.758 65.030 1.00 45.66 359 GLY A N 1
ATOM 2962 C CA . GLY A 1 359 ? -41.260 13.938 65.901 1.00 45.66 359 GLY A CA 1
ATOM 2963 C C . GLY A 1 359 ? -40.975 14.073 67.402 1.00 45.66 359 GLY A C 1
ATOM 2964 O O . GLY A 1 359 ? -41.867 13.826 68.213 1.00 45.66 359 GLY A O 1
ATOM 2965 N N . GLU A 1 360 ? -39.775 14.503 67.803 1.00 45.81 360 GLU A N 1
ATOM 2966 C CA . GLU A 1 360 ? -39.412 14.595 69.229 1.00 45.81 360 GLU A CA 1
ATOM 2967 C C . GLU A 1 360 ? -39.980 15.840 69.928 1.00 45.81 360 GLU A C 1
ATOM 2969 O O . GLU A 1 360 ? -40.324 15.781 71.110 1.00 45.81 360 GLU A O 1
ATOM 2974 N N . ASN A 1 361 ? -40.202 16.934 69.194 1.00 42.47 361 ASN A N 1
ATOM 2975 C CA . ASN A 1 361 ? -40.836 18.141 69.741 1.00 42.47 361 ASN A CA 1
ATOM 2976 C C . ASN A 1 361 ? -42.374 18.117 69.692 1.00 42.47 361 ASN A C 1
ATOM 2978 O O . ASN A 1 361 ? -43.018 18.960 70.315 1.00 42.47 361 ASN A O 1
ATOM 2982 N N . ALA A 1 362 ? -42.989 17.132 69.032 1.00 45.19 362 ALA A N 1
ATOM 2983 C CA . ALA A 1 362 ? -44.447 17.010 68.927 1.00 45.19 362 ALA A CA 1
ATOM 2984 C C . ALA A 1 362 ? -45.098 16.271 70.116 1.00 45.19 362 ALA A C 1
ATOM 2986 O O . ALA A 1 362 ? -46.266 15.888 70.057 1.00 45.19 362 ALA A O 1
ATOM 2987 N N . ARG A 1 363 ? -44.366 16.060 71.222 1.00 44.06 363 ARG A N 1
ATOM 2988 C CA . ARG A 1 363 ? -44.868 15.345 72.412 1.00 44.06 363 ARG A CA 1
ATOM 2989 C C . ARG A 1 363 ? -45.452 16.242 73.503 1.00 44.06 363 ARG A C 1
ATOM 2991 O O . ARG A 1 363 ? -45.744 15.756 74.596 1.00 44.06 363 ARG A O 1
ATOM 2998 N N . ARG A 1 364 ? -45.658 17.536 73.235 1.00 48.12 364 ARG A N 1
ATOM 2999 C CA . ARG A 1 364 ? -46.327 18.439 74.181 1.00 48.12 364 ARG A CA 1
ATOM 3000 C C . ARG A 1 364 ? -47.432 19.254 73.510 1.00 48.12 364 ARG A C 1
ATOM 3002 O O . ARG A 1 364 ? -47.192 20.212 72.790 1.00 48.12 364 ARG A O 1
ATOM 3009 N N . SER A 1 365 ? -48.649 18.874 73.884 1.00 46.75 365 SER A N 1
ATOM 3010 C CA . SER A 1 365 ? -49.942 19.510 73.629 1.00 46.75 365 SER A CA 1
ATOM 3011 C C . SER A 1 365 ? -50.617 19.215 72.279 1.00 46.75 365 SER A C 1
ATOM 3013 O O . SER A 1 365 ? -50.147 19.570 71.206 1.00 46.75 365 SER A O 1
ATOM 3015 N N . SER A 1 366 ? -51.782 18.571 72.404 1.00 52.78 366 SER A N 1
ATOM 3016 C CA . SER A 1 366 ? -52.954 18.749 71.538 1.00 52.78 366 SER A CA 1
ATOM 3017 C C . SER A 1 366 ? -52.814 18.353 70.059 1.00 52.78 366 SER A C 1
ATOM 3019 O O . SER A 1 366 ? -53.296 19.051 69.173 1.00 52.78 366 SER A O 1
ATOM 3021 N N . GLY A 1 367 ? -52.194 17.206 69.774 1.00 47.81 367 GLY A N 1
ATOM 3022 C CA . GLY A 1 367 ? -51.932 16.725 68.411 1.00 47.81 367 GLY A CA 1
ATOM 3023 C C . GLY A 1 367 ? -52.865 15.615 67.916 1.00 47.81 367 GLY A C 1
ATOM 3024 O O . GLY A 1 367 ? -52.381 14.530 67.623 1.00 47.81 367 GLY A O 1
ATOM 3025 N N . ILE A 1 368 ? -54.178 15.852 67.809 1.00 45.16 368 ILE A N 1
ATOM 3026 C CA . ILE A 1 368 ? -55.065 14.956 67.024 1.00 45.16 368 ILE A CA 1
ATOM 3027 C C . ILE A 1 368 ? -55.755 15.692 65.863 1.00 45.16 368 ILE A C 1
ATOM 3029 O O . ILE A 1 368 ? -56.103 15.061 64.875 1.00 45.16 368 ILE A O 1
ATOM 3033 N N . GLN A 1 369 ? -55.842 17.027 65.885 1.00 46.00 369 GLN A N 1
ATOM 3034 C CA . GLN A 1 369 ? -56.534 17.778 64.826 1.00 46.00 369 GLN A CA 1
ATOM 3035 C C . GLN A 1 369 ? -55.605 18.369 63.745 1.00 46.00 369 GLN A C 1
ATOM 3037 O O . GLN A 1 369 ? -56.059 18.614 62.636 1.00 46.00 369 GLN A O 1
ATOM 3042 N N . MET A 1 370 ? -54.294 18.505 64.004 1.00 42.41 370 MET A N 1
ATOM 3043 C CA . MET A 1 370 ? -53.310 18.945 62.989 1.00 42.41 370 MET A CA 1
ATOM 3044 C C . MET A 1 370 ? -52.694 17.805 62.161 1.00 42.41 370 MET A C 1
ATOM 3046 O O . MET A 1 370 ? -52.119 18.057 61.104 1.00 42.41 370 MET A O 1
ATOM 3050 N N . LEU A 1 371 ? -52.820 16.549 62.602 1.00 46.78 371 LEU A N 1
ATOM 3051 C CA . LEU A 1 371 ? -52.282 15.402 61.858 1.00 46.78 371 LEU A CA 1
ATOM 3052 C C . LEU A 1 371 ? -53.090 15.090 60.592 1.00 46.78 371 LEU A C 1
ATOM 3054 O O . LEU A 1 371 ? -52.557 14.468 59.684 1.00 46.78 371 LEU A O 1
ATOM 3058 N N . GLN A 1 372 ? -54.340 15.552 60.502 1.00 49.22 372 GLN A N 1
ATOM 3059 C CA . GLN A 1 372 ? -55.204 15.305 59.345 1.00 49.22 372 GLN A CA 1
ATOM 3060 C C . GLN A 1 372 ? -54.999 16.335 58.220 1.00 49.22 372 GLN A C 1
ATOM 3062 O O . GLN A 1 372 ? -54.966 15.955 57.055 1.00 49.22 372 GLN A O 1
ATOM 3067 N N . GLU A 1 373 ? -54.761 17.613 58.542 1.00 50.06 373 GLU A N 1
ATOM 3068 C CA . GLU A 1 373 ? -54.459 18.640 57.526 1.00 50.06 373 GLU A CA 1
ATOM 3069 C C . GLU A 1 373 ? -53.046 18.498 56.936 1.00 50.06 373 GLU A C 1
ATOM 3071 O O . GLU A 1 373 ? -52.823 18.793 55.760 1.00 50.06 373 GLU A O 1
ATOM 3076 N N . HIS A 1 374 ? -52.084 18.005 57.721 1.00 51.12 374 HIS A N 1
ATOM 3077 C CA . HIS A 1 374 ? -50.714 17.805 57.244 1.00 51.12 374 HIS A CA 1
ATOM 3078 C C . HIS A 1 374 ? -50.593 16.604 56.283 1.00 51.12 374 HIS A C 1
ATOM 3080 O O . HIS A 1 374 ? -49.810 16.649 55.332 1.00 51.12 374 HIS A O 1
ATOM 3086 N N . ASP A 1 375 ? -51.406 15.561 56.481 1.00 53.28 375 ASP A N 1
ATOM 3087 C CA . ASP A 1 375 ? -51.413 14.358 55.636 1.00 53.28 375 ASP A CA 1
ATOM 3088 C C . ASP A 1 375 ? -52.099 14.611 54.275 1.00 53.28 375 ASP A C 1
ATOM 3090 O O . ASP A 1 375 ? -51.639 14.131 53.234 1.00 53.28 375 ASP A O 1
ATOM 3094 N N . ASP A 1 376 ? -53.130 15.467 54.247 1.00 52.22 376 ASP A N 1
ATOM 3095 C CA . ASP A 1 376 ? -53.763 15.934 53.004 1.00 52.22 376 ASP A CA 1
ATOM 3096 C C . ASP A 1 376 ? -52.872 16.914 52.215 1.00 52.22 376 ASP A C 1
ATOM 3098 O O . ASP A 1 376 ? -52.847 16.865 50.979 1.00 52.22 376 ASP A O 1
ATOM 3102 N N . MET A 1 377 ? -52.060 17.746 52.884 1.00 47.25 377 MET A N 1
ATOM 3103 C CA . MET A 1 377 ? -51.031 18.551 52.205 1.00 47.25 377 MET A CA 1
ATOM 3104 C C . MET A 1 377 ? -49.923 17.685 51.590 1.00 47.25 377 MET A C 1
ATOM 3106 O O . MET A 1 377 ? -49.523 17.930 50.449 1.00 47.25 377 MET A O 1
ATOM 3110 N N . LEU A 1 378 ? -49.453 16.646 52.289 1.00 52.16 378 LEU A N 1
ATOM 3111 C CA . LEU A 1 378 ? -48.424 15.738 51.768 1.00 52.16 378 LEU A CA 1
ATOM 3112 C C . LEU A 1 378 ? -48.924 14.910 50.578 1.00 52.16 378 LEU A C 1
ATOM 3114 O O . LEU A 1 378 ? -48.196 14.758 49.595 1.00 52.16 378 LEU A O 1
ATOM 3118 N N . LYS A 1 379 ? -50.185 14.460 50.592 1.00 53.81 379 LYS A N 1
ATOM 3119 C CA . LYS A 1 379 ? -50.813 13.820 49.422 1.00 53.81 379 LYS A CA 1
ATOM 3120 C C . LYS A 1 379 ? -50.925 14.754 48.220 1.00 53.81 379 LYS A C 1
ATOM 3122 O O . LYS A 1 379 ? -50.782 14.294 47.089 1.00 53.81 379 LYS A O 1
ATOM 3127 N N . LYS A 1 380 ? -51.140 16.053 48.443 1.00 51.53 380 LYS A N 1
ATOM 3128 C CA . LYS A 1 380 ? -51.215 17.053 47.368 1.00 51.53 380 LYS A CA 1
ATOM 3129 C C . LYS A 1 380 ? -49.843 17.351 46.750 1.00 51.53 380 LYS A C 1
ATOM 3131 O O . LYS A 1 380 ? -49.760 17.518 45.540 1.00 51.53 380 LYS A O 1
ATOM 3136 N N . VAL A 1 381 ? -48.768 17.311 47.544 1.00 54.09 381 VAL A N 1
ATOM 3137 C CA . VAL A 1 381 ? -47.377 17.439 47.059 1.00 54.09 381 VAL A CA 1
ATOM 3138 C C . VAL A 1 381 ? -46.892 16.162 46.356 1.00 54.09 381 VAL A C 1
ATOM 3140 O O . VAL A 1 381 ? -46.131 16.233 45.396 1.00 54.09 381 VAL A O 1
ATOM 3143 N N . MET A 1 382 ? -47.362 14.984 46.775 1.00 52.50 382 MET A N 1
ATOM 3144 C CA . MET A 1 382 ? -46.992 13.697 46.167 1.00 52.50 382 MET A CA 1
ATOM 3145 C C . MET A 1 382 ? -47.763 13.353 44.878 1.00 52.50 382 MET A C 1
ATOM 3147 O O . MET A 1 382 ? -47.475 12.324 44.267 1.00 52.50 382 MET A O 1
ATOM 3151 N N . ASN A 1 383 ? -48.724 14.183 44.453 1.00 46.12 383 ASN A N 1
ATOM 3152 C CA . ASN A 1 383 ? -49.553 13.927 43.269 1.00 46.12 383 ASN A CA 1
ATOM 3153 C C . ASN A 1 383 ? -49.233 14.823 42.059 1.00 46.12 383 ASN A C 1
ATOM 3155 O O . ASN A 1 383 ? -49.876 14.699 41.016 1.00 46.12 383 ASN A O 1
ATOM 3159 N N . GLU A 1 384 ? -48.217 15.682 42.134 1.00 50.72 384 GLU A N 1
ATOM 3160 C CA . GLU A 1 384 ? -47.709 16.337 40.931 1.00 50.72 384 GLU A CA 1
ATOM 3161 C C . GLU A 1 384 ? -46.589 15.497 40.318 1.00 50.72 384 GLU A C 1
ATOM 3163 O O . GLU A 1 384 ? -45.425 15.569 40.704 1.00 50.72 384 GLU A O 1
ATOM 3168 N N . ARG A 1 385 ? -46.950 14.699 39.303 1.00 56.03 385 ARG A N 1
ATOM 3169 C CA . ARG A 1 385 ? -46.012 14.134 38.319 1.00 56.03 385 ARG A CA 1
ATOM 3170 C C . ARG A 1 385 ? -45.462 15.246 37.414 1.00 56.03 385 ARG A C 1
ATOM 3172 O O . ARG A 1 385 ? -45.608 15.200 36.195 1.00 56.03 385 ARG A O 1
ATOM 3179 N N . GLY A 1 386 ? -44.884 16.281 38.014 1.00 51.03 386 GLY A N 1
ATOM 3180 C CA . GLY A 1 386 ? -44.136 17.298 37.297 1.00 51.03 386 GLY A CA 1
ATOM 3181 C C . GLY A 1 386 ? -42.788 16.711 36.909 1.00 51.03 386 GLY A C 1
ATOM 3182 O O . GLY A 1 386 ? -42.005 16.361 37.789 1.00 51.03 386 GLY A O 1
ATOM 3183 N N . PHE A 1 387 ? -42.524 16.592 35.603 1.00 55.69 387 PHE A N 1
ATOM 3184 C CA . PHE A 1 387 ? -41.169 16.376 35.093 1.00 55.69 387 PHE A CA 1
ATOM 3185 C C . PHE A 1 387 ? -40.240 17.350 35.814 1.00 55.69 387 PHE A C 1
ATOM 3187 O O . PHE A 1 387 ? -40.445 18.566 35.755 1.00 55.69 387 PHE A O 1
ATOM 3194 N N . THR A 1 388 ? -39.248 16.832 36.530 1.00 74.19 388 THR A N 1
ATOM 3195 C CA . THR A 1 388 ? -38.333 17.714 37.251 1.00 74.19 388 THR A CA 1
ATOM 3196 C C . THR A 1 388 ? -37.580 18.572 36.227 1.00 74.19 388 THR A C 1
ATOM 3198 O O . THR A 1 388 ? -37.187 18.086 35.163 1.00 74.19 388 THR A O 1
ATOM 3201 N N . LEU A 1 389 ? -37.345 19.860 36.519 1.00 58.75 389 LEU A N 1
ATOM 3202 C CA . LEU A 1 389 ? -36.523 20.734 35.655 1.00 58.75 389 LEU A CA 1
ATOM 3203 C C . LEU A 1 389 ? -35.157 20.100 35.341 1.00 58.75 389 LEU A C 1
ATOM 3205 O O . LEU A 1 389 ? -34.575 20.326 34.283 1.00 58.75 389 LEU A O 1
ATOM 3209 N N . ILE A 1 390 ? -34.686 19.263 36.261 1.00 61.62 390 ILE A N 1
ATOM 3210 C CA . ILE A 1 390 ? -33.461 18.488 36.154 1.00 61.62 390 ILE A CA 1
ATOM 3211 C C . ILE A 1 390 ? -33.600 17.364 35.107 1.00 61.62 390 ILE A C 1
ATOM 3213 O O . ILE A 1 390 ? -32.740 17.285 34.237 1.00 61.62 390 ILE A O 1
ATOM 3217 N N . GLU A 1 391 ? -34.676 16.563 35.086 1.00 62.62 391 GLU A N 1
ATOM 3218 C CA . GLU A 1 391 ? -34.943 15.577 34.010 1.00 62.62 391 GLU A CA 1
ATOM 3219 C C . GLU A 1 391 ? -34.978 16.208 32.621 1.00 62.62 391 GLU A C 1
ATOM 3221 O O . GLU A 1 391 ? -34.337 15.714 31.694 1.00 62.62 391 GLU A O 1
ATOM 3226 N N . MET A 1 392 ? -35.669 17.338 32.492 1.00 73.38 392 MET A N 1
ATOM 3227 C CA . MET A 1 392 ? -35.709 18.119 31.256 1.00 73.38 392 MET A CA 1
ATOM 3228 C C . MET A 1 392 ? -34.307 18.572 30.818 1.00 73.38 392 MET A C 1
ATOM 3230 O O . MET A 1 392 ? -33.942 18.421 29.652 1.00 73.38 392 MET A O 1
ATOM 3234 N N . LEU A 1 393 ? -33.486 19.074 31.746 1.00 70.62 393 LEU A N 1
ATOM 3235 C CA . LEU A 1 393 ? -32.123 19.527 31.456 1.00 70.62 393 LEU A CA 1
ATOM 3236 C C . LEU A 1 393 ? -31.207 18.373 31.017 1.00 70.62 393 LEU A C 1
ATOM 3238 O O . LEU A 1 393 ? -30.368 18.545 30.133 1.00 70.62 393 LEU A O 1
ATOM 3242 N N . ILE A 1 394 ? -31.406 17.179 31.576 1.00 65.38 394 ILE A N 1
ATOM 3243 C CA . ILE A 1 394 ? -30.657 15.967 31.220 1.00 65.38 394 ILE A CA 1
ATOM 3244 C C . ILE A 1 394 ? -31.036 15.477 29.828 1.00 65.38 394 ILE A C 1
ATOM 3246 O O . ILE A 1 394 ? -30.155 15.196 29.016 1.00 65.38 394 ILE A O 1
ATOM 3250 N N . VAL A 1 395 ? -32.336 15.395 29.535 1.00 71.56 395 VAL A N 1
ATOM 3251 C CA . VAL A 1 395 ? -32.831 15.008 28.209 1.00 71.56 395 VAL A CA 1
ATOM 3252 C C . VAL A 1 395 ? -32.285 15.971 27.156 1.00 71.56 395 VAL A C 1
ATOM 3254 O O . VAL A 1 395 ? -31.784 15.529 26.124 1.00 71.56 395 VAL A O 1
ATOM 3257 N N . LEU A 1 396 ? -32.261 17.274 27.447 1.00 69.06 396 LEU A N 1
ATOM 3258 C CA . LEU A 1 396 ? -31.682 18.280 26.557 1.00 69.06 396 LEU A CA 1
ATOM 3259 C C . LEU A 1 396 ? -30.164 18.144 26.393 1.00 69.06 396 LEU A C 1
ATOM 3261 O O . LEU A 1 396 ? -29.674 18.296 25.275 1.00 69.06 396 LEU A O 1
ATOM 3265 N N . LEU A 1 397 ? -29.410 17.825 27.449 1.00 78.81 397 LEU A N 1
ATOM 3266 C CA . LEU A 1 397 ? -27.960 17.612 27.362 1.00 78.81 397 LEU A CA 1
ATOM 3267 C C . LEU A 1 397 ? -27.622 16.361 26.539 1.00 78.81 397 LEU A C 1
ATOM 3269 O O . LEU A 1 397 ? -26.745 16.410 25.677 1.00 78.81 397 LEU A O 1
ATOM 3273 N N . VAL A 1 398 ? -28.351 15.262 26.746 1.00 79.81 398 VAL A N 1
ATOM 3274 C CA . VAL A 1 398 ? -28.179 14.020 25.978 1.00 79.81 398 VAL A CA 1
ATOM 3275 C C . VAL A 1 398 ? -28.556 14.233 24.513 1.00 79.81 398 VAL A C 1
ATOM 3277 O O . VAL A 1 398 ? -27.774 13.870 23.635 1.00 79.81 398 VAL A O 1
ATOM 3280 N N . ILE A 1 399 ? -29.695 14.875 24.231 1.00 79.75 399 ILE A N 1
ATOM 3281 C CA . ILE A 1 399 ? -30.096 15.229 22.861 1.00 79.75 399 ILE A CA 1
ATOM 3282 C C . ILE A 1 399 ? -29.067 16.174 22.228 1.00 79.75 399 ILE A C 1
ATOM 3284 O O . ILE A 1 399 ? -28.715 15.983 21.070 1.00 79.75 399 ILE A O 1
ATOM 3288 N N . SER A 1 400 ? -28.519 17.137 22.973 1.00 74.75 400 SER A N 1
ATOM 3289 C CA . SER A 1 400 ? -27.496 18.062 22.466 1.00 74.75 400 SER A CA 1
ATOM 3290 C C . SER A 1 400 ? -26.195 17.346 22.113 1.00 74.75 400 SER A C 1
ATOM 3292 O O . SER A 1 400 ? -25.647 17.583 21.043 1.00 74.75 400 SER A O 1
ATOM 3294 N N . ILE A 1 401 ? -25.714 16.423 22.953 1.00 79.62 401 ILE A N 1
ATOM 3295 C CA . ILE A 1 401 ? -24.524 15.611 22.648 1.00 79.62 401 ILE A CA 1
ATOM 3296 C C . ILE A 1 401 ? -24.794 14.698 21.448 1.00 79.62 401 ILE A C 1
ATOM 3298 O O . ILE A 1 401 ? -23.963 14.610 20.543 1.00 79.62 401 ILE A O 1
ATOM 3302 N N . LEU A 1 402 ? -25.965 14.055 21.403 1.00 73.19 402 LEU A N 1
ATOM 3303 C CA . LEU A 1 402 ? -26.369 13.230 20.267 1.00 73.19 402 LEU A CA 1
ATOM 3304 C C . LEU A 1 402 ? -26.435 14.057 18.982 1.00 73.19 402 LEU A C 1
ATOM 3306 O O . LEU A 1 402 ? -25.925 13.597 17.967 1.00 73.19 402 LEU A O 1
ATOM 3310 N N . LEU A 1 403 ? -26.973 15.277 19.014 1.00 74.06 403 LEU A N 1
ATOM 3311 C CA . LEU A 1 403 ? -27.006 16.190 17.870 1.00 74.06 403 LEU A CA 1
ATOM 3312 C C . LEU A 1 403 ? -25.603 16.661 17.477 1.00 74.06 403 LEU A C 1
ATOM 3314 O O . LEU A 1 403 ? -25.270 16.606 16.301 1.00 74.06 403 LEU A O 1
ATOM 3318 N N . ILE A 1 404 ? -24.742 17.035 18.424 1.00 75.00 404 ILE A N 1
ATOM 3319 C CA . ILE A 1 404 ? -23.354 17.445 18.146 1.00 75.00 404 ILE A CA 1
ATOM 3320 C C . ILE A 1 404 ? -22.548 16.308 17.506 1.00 75.00 404 ILE A C 1
ATOM 3322 O O . ILE A 1 404 ? -21.676 16.571 16.686 1.00 75.00 404 ILE A O 1
ATOM 3326 N N . ILE A 1 405 ? -22.832 15.047 17.839 1.00 70.12 405 ILE A N 1
ATOM 3327 C CA . ILE A 1 405 ? -22.171 13.884 17.225 1.00 70.12 405 ILE A CA 1
ATOM 3328 C C . ILE A 1 405 ? -22.825 13.512 15.885 1.00 70.12 405 ILE A C 1
ATOM 3330 O O . ILE A 1 405 ? -22.139 13.161 14.921 1.00 70.12 405 ILE A O 1
ATOM 3334 N N . THR A 1 406 ? -24.152 13.589 15.810 1.00 70.31 406 THR A N 1
ATOM 3335 C CA . THR A 1 406 ? -24.939 13.155 14.650 1.00 70.31 406 THR A CA 1
ATOM 3336 C C . THR A 1 406 ? -24.864 14.161 13.508 1.00 70.31 406 THR A C 1
ATOM 3338 O O . THR A 1 406 ? -24.698 13.744 12.365 1.00 70.31 406 THR A O 1
ATOM 3341 N N . ILE A 1 407 ? -24.912 15.465 13.794 1.00 72.19 407 ILE A N 1
ATOM 3342 C CA . ILE A 1 407 ? -24.894 16.527 12.780 1.00 72.19 407 ILE A CA 1
ATOM 3343 C C . ILE A 1 407 ? -23.627 16.434 11.919 1.00 72.19 407 ILE A C 1
ATOM 3345 O O . ILE A 1 407 ? -23.784 16.215 10.725 1.00 72.19 407 ILE A O 1
ATOM 3349 N N . PRO A 1 408 ? -22.385 16.439 12.447 1.00 65.31 408 PRO A N 1
ATOM 3350 C CA . PRO A 1 408 ? -21.186 16.336 11.613 1.00 65.31 408 PRO A CA 1
ATOM 3351 C C . PRO A 1 408 ? -21.133 15.038 10.803 1.00 65.31 408 PRO A C 1
ATOM 3353 O O . PRO A 1 408 ? -20.636 15.031 9.679 1.00 65.31 408 PRO A O 1
ATOM 3356 N N . ASN A 1 409 ? -21.650 13.934 11.356 1.00 57.69 409 ASN A N 1
ATOM 3357 C CA . ASN A 1 409 ? -21.686 12.644 10.670 1.00 57.69 409 ASN A CA 1
ATOM 3358 C C . ASN A 1 409 ? -22.690 12.644 9.501 1.00 57.69 409 ASN A C 1
ATOM 3360 O O . ASN A 1 409 ? -22.393 12.106 8.434 1.00 57.69 409 ASN A O 1
ATOM 3364 N N . ILE A 1 410 ? -23.850 13.284 9.675 1.00 67.31 410 ILE A N 1
ATOM 3365 C CA . ILE A 1 410 ? -24.843 13.487 8.613 1.00 67.31 410 ILE A CA 1
ATOM 3366 C C . ILE A 1 410 ? -24.323 14.488 7.579 1.00 67.31 410 ILE A C 1
ATOM 3368 O O . ILE A 1 410 ? -24.356 14.186 6.389 1.00 67.31 410 ILE A O 1
ATOM 3372 N N . THR A 1 411 ? -23.777 15.630 8.002 1.00 63.53 411 THR A N 1
ATOM 3373 C CA . THR A 1 411 ? -23.271 16.675 7.100 1.00 63.53 411 THR A CA 1
ATOM 3374 C C . THR A 1 411 ? -22.096 16.173 6.256 1.00 63.53 411 THR A C 1
ATOM 3376 O O . THR A 1 411 ? -22.034 16.446 5.060 1.00 63.53 411 THR A O 1
ATOM 3379 N N . LYS A 1 412 ? -21.192 15.360 6.823 1.00 59.09 412 LYS A N 1
ATOM 3380 C CA . LYS A 1 412 ? -20.088 14.739 6.067 1.00 59.09 412 LYS A CA 1
ATOM 3381 C C . LYS A 1 412 ? -20.582 13.721 5.033 1.00 59.09 412 LYS A C 1
ATOM 3383 O O . LYS A 1 412 ? -20.003 13.596 3.953 1.00 59.09 412 LYS A O 1
ATOM 3388 N N . ASN A 1 413 ? -21.658 13.001 5.345 1.00 66.38 413 ASN A N 1
ATOM 3389 C CA . ASN A 1 413 ? -22.297 12.116 4.376 1.00 66.38 413 ASN A CA 1
ATOM 3390 C C . ASN A 1 413 ? -23.051 12.913 3.305 1.00 66.38 413 ASN A C 1
ATOM 3392 O O . ASN A 1 413 ? -22.989 12.525 2.144 1.00 66.38 413 ASN A O 1
ATOM 3396 N N . GLN A 1 414 ? -23.676 14.046 3.644 1.00 66.44 414 GLN A N 1
ATOM 3397 C CA . GLN A 1 414 ? -24.300 14.943 2.668 1.00 66.44 414 GLN A CA 1
ATOM 3398 C C . GLN A 1 414 ? -23.285 15.504 1.674 1.00 66.44 414 GLN A C 1
ATOM 3400 O O . GLN A 1 414 ? -23.516 15.370 0.479 1.00 66.44 414 GLN A O 1
ATOM 3405 N N . SER A 1 415 ? -22.140 16.030 2.119 1.00 67.44 415 SER A N 1
ATOM 3406 C CA . SER A 1 415 ? -21.128 16.559 1.191 1.00 67.44 415 SER A CA 1
ATOM 3407 C C . SER A 1 415 ? -20.534 15.473 0.289 1.00 67.44 415 SER A C 1
ATOM 3409 O O . SER A 1 415 ? -20.279 15.710 -0.888 1.00 67.44 415 SER A O 1
ATOM 3411 N N . THR A 1 416 ? -20.382 14.247 0.805 1.00 67.62 416 THR A N 1
ATOM 3412 C CA . THR A 1 416 ? -19.940 13.091 0.007 1.00 67.62 416 THR A CA 1
ATOM 3413 C C . THR A 1 416 ? -21.008 12.637 -0.997 1.00 67.62 416 THR A C 1
ATOM 3415 O O . THR A 1 416 ? -20.674 12.218 -2.103 1.00 67.62 416 THR A O 1
ATOM 3418 N N . ILE A 1 417 ? -22.294 12.700 -0.634 1.00 70.06 417 ILE A N 1
ATOM 3419 C CA . ILE A 1 417 ? -23.413 12.390 -1.538 1.00 70.06 417 ILE A CA 1
ATOM 3420 C C . ILE A 1 417 ? -23.533 13.465 -2.618 1.00 70.06 417 ILE A C 1
ATOM 3422 O O . ILE A 1 417 ? -23.716 13.131 -3.782 1.00 70.06 417 ILE A O 1
ATOM 3426 N N . GLN A 1 418 ? -23.392 14.735 -2.250 1.00 78.50 418 GLN A N 1
ATOM 3427 C CA . GLN A 1 418 ? -23.478 15.864 -3.165 1.00 78.50 418 GLN A CA 1
ATOM 3428 C C . GLN A 1 418 ? -22.301 15.890 -4.154 1.00 78.50 418 GLN A C 1
ATOM 3430 O O . GLN A 1 418 ? -22.536 16.059 -5.346 1.00 78.50 418 GLN A O 1
ATOM 3435 N N . SER A 1 419 ? -21.065 15.619 -3.712 1.00 79.25 419 SER A N 1
ATOM 3436 C CA . SER A 1 419 ? -19.900 15.551 -4.610 1.00 79.25 419 SER A CA 1
ATOM 3437 C C . SER A 1 419 ? -19.955 14.353 -5.561 1.00 79.25 419 SER A C 1
ATOM 3439 O O . SER A 1 419 ? -19.748 14.508 -6.762 1.00 79.25 419 SER A O 1
ATOM 3441 N N . LYS A 1 420 ? -20.323 13.162 -5.065 1.00 79.75 420 LYS A N 1
ATOM 3442 C CA . LYS A 1 420 ? -20.551 11.989 -5.928 1.00 79.75 420 LYS A CA 1
ATOM 3443 C C . LYS A 1 420 ? -21.753 12.174 -6.853 1.00 79.75 420 LYS A C 1
ATOM 3445 O O . LYS A 1 420 ? -21.735 11.691 -7.982 1.00 79.75 420 LYS A O 1
ATOM 3450 N N . GLY A 1 421 ? -22.782 12.877 -6.386 1.00 80.88 421 GLY A N 1
ATOM 3451 C CA . GLY A 1 421 ? -23.929 13.291 -7.185 1.00 80.88 421 GLY A CA 1
ATOM 3452 C C . GLY A 1 421 ? -23.518 14.226 -8.320 1.00 80.88 421 GLY A C 1
ATOM 3453 O O . GLY A 1 421 ? -23.938 14.007 -9.450 1.00 80.88 421 GLY A O 1
ATOM 3454 N N . CYS A 1 422 ? -22.644 15.200 -8.050 1.00 85.19 422 CYS A N 1
ATOM 3455 C CA . CYS A 1 422 ? -22.100 16.092 -9.072 1.00 85.19 422 CYS A CA 1
ATOM 3456 C C . CYS A 1 422 ? -21.215 15.338 -10.076 1.00 85.19 422 CYS A C 1
ATOM 3458 O O . CYS A 1 422 ? -21.386 15.507 -11.276 1.00 85.19 422 CYS A O 1
ATOM 3460 N N . GLU A 1 423 ? -20.354 14.413 -9.633 1.00 86.12 423 GLU A N 1
ATOM 3461 C CA . GLU A 1 423 ? -19.556 13.585 -10.555 1.00 86.12 423 GLU A CA 1
ATOM 3462 C C . GLU A 1 423 ? -20.445 12.741 -11.490 1.00 86.12 423 GLU A C 1
ATOM 3464 O O . GLU A 1 423 ? -20.192 12.646 -12.694 1.00 86.12 423 GLU A O 1
ATOM 3469 N N . ALA A 1 424 ? -21.508 12.136 -10.950 1.00 84.62 424 ALA A N 1
ATOM 3470 C CA . ALA A 1 424 ? -22.479 11.389 -11.744 1.00 84.62 424 ALA A CA 1
ATOM 3471 C C . ALA A 1 424 ? -23.254 12.301 -12.711 1.00 84.62 424 ALA A C 1
ATOM 3473 O O . ALA A 1 424 ? -23.488 11.917 -13.858 1.00 84.62 424 ALA A O 1
ATOM 3474 N N . PHE A 1 425 ? -23.605 13.512 -12.272 1.00 87.19 425 PHE A N 1
ATOM 3475 C CA . PHE A 1 425 ? -24.268 14.516 -13.097 1.00 87.19 425 PHE A CA 1
ATOM 3476 C C . PHE A 1 425 ? -23.376 14.990 -14.251 1.00 87.19 425 PHE A C 1
ATOM 3478 O O . PHE A 1 425 ? -23.825 14.979 -15.391 1.00 87.19 425 PHE A O 1
ATOM 3485 N N . VAL A 1 426 ? -22.095 15.284 -13.997 1.00 88.06 426 VAL A N 1
ATOM 3486 C CA . VAL A 1 426 ? -21.106 15.642 -15.031 1.00 88.06 426 VAL A CA 1
ATOM 3487 C C . VAL A 1 426 ? -20.974 14.529 -16.071 1.00 88.06 426 VAL A C 1
ATOM 3489 O O . VAL A 1 426 ? -20.967 14.807 -17.266 1.00 88.06 426 VAL A O 1
ATOM 3492 N N . LYS A 1 427 ? -20.929 13.255 -15.653 1.00 88.06 427 LYS A N 1
ATOM 3493 C CA . LYS A 1 427 ? -20.889 12.117 -16.592 1.00 88.06 427 LYS A CA 1
ATOM 3494 C C . LYS A 1 427 ? -22.160 12.006 -17.434 1.00 88.06 427 LYS A C 1
ATOM 3496 O O . LYS A 1 427 ? -22.070 11.740 -18.629 1.00 88.06 427 LYS A O 1
ATOM 3501 N N . MET A 1 428 ? -23.329 12.206 -16.826 1.00 89.56 428 MET A N 1
ATOM 3502 C CA . MET A 1 428 ? -24.607 12.194 -17.540 1.00 89.56 428 MET A CA 1
ATOM 3503 C C . MET A 1 428 ? -24.693 13.352 -18.540 1.00 89.56 428 MET A C 1
ATOM 3505 O O . MET A 1 428 ? -25.001 13.119 -19.705 1.00 89.56 428 MET A O 1
ATOM 3509 N N . ALA A 1 429 ? -24.331 14.565 -18.126 1.00 87.81 429 ALA A N 1
ATOM 3510 C CA . ALA A 1 429 ? -24.317 15.737 -18.989 1.00 87.81 429 ALA A CA 1
ATOM 3511 C C . ALA A 1 429 ? -23.293 15.596 -20.130 1.00 87.81 429 ALA A C 1
ATOM 3513 O O . ALA A 1 429 ? -23.588 15.948 -21.268 1.00 87.81 429 ALA A O 1
ATOM 3514 N N . GLN A 1 430 ? -22.131 14.985 -19.875 1.00 90.62 430 GLN A N 1
ATOM 3515 C CA . GLN A 1 430 ? -21.146 14.682 -20.916 1.00 90.62 430 GLN A CA 1
ATOM 3516 C C . GLN A 1 430 ? -21.711 13.719 -21.971 1.00 90.62 430 GLN A C 1
ATOM 3518 O O . GLN A 1 430 ? -21.415 13.869 -23.155 1.00 90.62 430 GLN A O 1
ATOM 3523 N N . ALA A 1 431 ? -22.536 12.751 -21.563 1.00 88.75 431 ALA A N 1
ATOM 3524 C CA . ALA A 1 431 ? -23.234 11.868 -22.494 1.00 88.75 431 ALA A CA 1
ATOM 3525 C C . ALA A 1 431 ? -24.312 12.616 -23.302 1.00 88.75 431 ALA A C 1
ATOM 3527 O O . ALA A 1 431 ? -24.514 12.308 -24.472 1.00 88.75 431 ALA A O 1
ATOM 3528 N N . GLN A 1 432 ? -24.961 13.628 -22.717 1.00 89.88 432 GLN A N 1
ATOM 3529 C CA . GLN A 1 432 ? -25.919 14.485 -23.428 1.00 89.88 432 GLN A CA 1
ATOM 3530 C C . GLN A 1 432 ? -25.244 15.408 -24.452 1.00 89.88 432 GLN A C 1
ATOM 3532 O O . GLN A 1 432 ? -25.781 15.596 -25.536 1.00 89.88 432 GLN A O 1
ATOM 3537 N N . VAL A 1 433 ? -24.038 15.915 -24.165 1.00 89.00 433 VAL A N 1
ATOM 3538 C CA . VAL A 1 433 ? -23.219 16.640 -25.158 1.00 89.00 433 VAL A CA 1
ATOM 3539 C C . VAL A 1 433 ? -22.928 15.755 -26.370 1.00 89.00 433 VAL A C 1
ATOM 3541 O O . VAL A 1 433 ? -23.056 16.204 -27.504 1.00 89.00 433 VAL A O 1
ATOM 3544 N N . GLN A 1 434 ? -22.582 14.486 -26.136 1.00 87.81 434 GLN A N 1
ATOM 3545 C CA . GLN A 1 434 ? -22.338 13.526 -27.216 1.00 87.81 434 GLN A CA 1
ATOM 3546 C C . GLN A 1 434 ? -23.616 13.215 -28.003 1.00 87.81 434 GLN A C 1
ATOM 3548 O O . GLN A 1 434 ? -23.565 13.114 -29.223 1.00 87.81 434 GLN A O 1
ATOM 3553 N N . ALA A 1 435 ? -24.766 13.095 -27.331 1.00 87.50 435 ALA A N 1
ATOM 3554 C CA . ALA A 1 435 ? -26.053 12.915 -28.002 1.00 87.50 435 ALA A CA 1
ATOM 3555 C C . ALA A 1 435 ? -26.396 14.118 -28.900 1.00 87.50 435 ALA A C 1
ATOM 3557 O O . ALA A 1 435 ? -26.723 13.935 -30.068 1.00 87.50 435 ALA A O 1
ATOM 3558 N N . TYR A 1 436 ? -26.216 15.342 -28.395 1.00 88.62 436 TYR A N 1
ATOM 3559 C CA . TYR A 1 436 ? -26.401 16.566 -29.176 1.00 88.62 436 TYR A CA 1
ATOM 3560 C C . TYR A 1 436 ? -25.479 16.613 -30.404 1.00 88.62 436 TYR A C 1
ATOM 3562 O O . TYR A 1 436 ? -25.917 17.001 -31.488 1.00 88.62 436 TYR A O 1
ATOM 3570 N N . GLU A 1 437 ? -24.209 16.223 -30.244 1.00 89.19 437 GLU A N 1
ATOM 3571 C CA . GLU A 1 437 ? -23.232 16.180 -31.338 1.00 89.19 437 GLU A CA 1
ATOM 3572 C C . GLU A 1 437 ? -23.646 15.185 -32.430 1.00 89.19 437 GLU A C 1
ATOM 3574 O O . GLU A 1 437 ? -23.505 15.485 -33.615 1.00 89.19 437 GLU A O 1
ATOM 3579 N N . ILE A 1 438 ? -24.208 14.035 -32.044 1.00 89.00 438 ILE A N 1
ATOM 3580 C CA . ILE A 1 438 ? -24.729 13.028 -32.978 1.00 89.00 438 ILE A CA 1
ATOM 3581 C C . ILE A 1 438 ? -25.943 13.567 -33.746 1.00 89.00 438 ILE A C 1
ATOM 3583 O O . ILE A 1 438 ? -26.007 13.405 -34.964 1.00 89.00 438 ILE A O 1
ATOM 3587 N N . ASP A 1 439 ? -26.872 14.233 -33.060 1.00 90.12 439 ASP A N 1
ATOM 3588 C CA . ASP A 1 439 ? -28.129 14.692 -33.659 1.00 90.12 439 ASP A CA 1
ATOM 3589 C C . ASP A 1 439 ? -27.950 15.943 -34.540 1.00 90.12 439 ASP A C 1
ATOM 3591 O O . ASP A 1 439 ? -28.640 16.100 -35.548 1.00 90.12 439 ASP A O 1
ATOM 3595 N N . ASN A 1 440 ? -27.002 16.824 -34.198 1.00 87.25 440 ASN A N 1
ATOM 3596 C CA . ASN A 1 440 ? -26.798 18.108 -34.882 1.00 87.25 440 ASN A CA 1
ATOM 3597 C C . ASN A 1 440 ? -25.509 18.186 -35.717 1.00 87.25 440 ASN A C 1
ATOM 3599 O O . ASN A 1 440 ? -25.267 19.209 -36.361 1.00 87.25 440 ASN A O 1
ATOM 3603 N N . ALA A 1 441 ? -24.671 17.143 -35.698 1.00 86.75 441 ALA A N 1
ATOM 3604 C CA . ALA A 1 441 ? -23.359 17.088 -36.356 1.00 86.75 441 ALA A CA 1
ATOM 3605 C C . ALA A 1 441 ? -22.404 18.246 -35.983 1.00 86.75 441 ALA A C 1
ATOM 3607 O O . ALA A 1 441 ? -21.480 18.572 -36.733 1.00 86.75 441 ALA A O 1
ATOM 3608 N N . LYS A 1 442 ? -22.632 18.889 -34.831 1.00 88.62 442 LYS A N 1
ATOM 3609 C CA . LYS A 1 442 ? -21.831 19.997 -34.295 1.00 88.62 442 LYS A CA 1
ATOM 3610 C C . LYS A 1 442 ? -21.804 19.935 -32.769 1.00 88.62 442 LYS A C 1
ATOM 3612 O O . LYS A 1 442 ? -22.776 19.509 -32.150 1.00 88.62 442 LYS A O 1
ATOM 3617 N N . LEU A 1 443 ? -20.717 20.411 -32.166 1.00 86.56 443 LEU A N 1
ATOM 3618 C CA . LEU A 1 443 ? -20.651 20.587 -30.716 1.00 86.56 443 LEU A CA 1
ATOM 3619 C C . LEU A 1 443 ? -21.578 21.736 -30.270 1.00 86.56 443 LEU A C 1
ATOM 3621 O O . LEU A 1 443 ? -21.704 22.726 -31.000 1.00 86.56 443 LEU A O 1
ATOM 3625 N N . PRO A 1 444 ? -22.212 21.627 -29.089 1.00 86.12 444 PRO A N 1
ATOM 3626 C CA . PRO A 1 444 ? -22.996 22.717 -28.518 1.00 86.12 444 PRO A CA 1
ATOM 3627 C C . PRO A 1 444 ? -22.086 23.910 -28.184 1.00 86.12 444 PRO A C 1
ATOM 3629 O O . PRO A 1 444 ? -20.951 23.732 -27.742 1.00 86.12 444 PRO A O 1
ATOM 3632 N N . GLY A 1 445 ? -22.571 25.131 -28.413 1.00 80.75 445 GLY A N 1
ATOM 3633 C CA . GLY A 1 445 ? -21.818 26.366 -28.179 1.00 80.75 445 GLY A CA 1
ATOM 3634 C C . GLY A 1 445 ? -21.782 26.800 -26.712 1.00 80.75 445 GLY A C 1
ATOM 3635 O O . GLY A 1 445 ? -20.845 27.478 -26.294 1.00 80.75 445 GLY A O 1
ATOM 3636 N N . SER A 1 446 ? -22.778 26.399 -25.921 1.00 84.06 446 SER A N 1
ATOM 3637 C CA . SER A 1 446 ? -22.830 26.614 -24.473 1.00 84.06 446 SER A CA 1
ATOM 3638 C C . SER A 1 446 ? -23.713 25.565 -23.794 1.00 84.06 446 SER A C 1
ATOM 3640 O O . SER A 1 446 ? -24.438 24.813 -24.447 1.00 84.06 446 SER A O 1
ATOM 3642 N N . ILE A 1 447 ? -23.670 25.519 -22.462 1.00 83.69 447 ILE A N 1
ATOM 3643 C CA . ILE A 1 447 ? -24.554 24.648 -21.673 1.00 83.69 447 ILE A CA 1
ATOM 3644 C C . ILE A 1 447 ? -26.014 25.106 -21.748 1.00 83.69 447 ILE A C 1
ATOM 3646 O O . ILE A 1 447 ? -26.908 24.263 -21.769 1.00 83.69 447 ILE A O 1
ATOM 3650 N N . ASP A 1 448 ? -26.261 26.405 -21.912 1.00 82.81 448 ASP A N 1
ATOM 3651 C CA . ASP A 1 448 ? -27.614 26.950 -22.093 1.00 82.81 448 ASP A CA 1
ATOM 3652 C C . ASP A 1 448 ? -28.259 26.472 -23.407 1.00 82.81 448 ASP A C 1
ATOM 3654 O O . ASP A 1 448 ? -29.479 26.318 -23.507 1.00 82.81 448 ASP A O 1
ATOM 3658 N N . GLU A 1 449 ? -27.448 26.176 -24.430 1.00 83.81 449 GLU A N 1
ATOM 3659 C CA . GLU A 1 449 ? -27.939 25.563 -25.669 1.00 83.81 449 GLU A CA 1
ATOM 3660 C C . GLU A 1 449 ? -28.471 24.140 -25.417 1.00 83.81 449 GLU A C 1
ATOM 3662 O O . GLU A 1 449 ? -29.481 23.742 -25.996 1.00 83.81 449 GLU A O 1
ATOM 3667 N N . LEU A 1 450 ? -27.852 23.390 -24.499 1.00 83.25 450 LEU A N 1
ATOM 3668 C CA . LEU A 1 450 ? -28.303 22.047 -24.116 1.00 83.25 450 LEU A CA 1
ATOM 3669 C C . LEU A 1 450 ? -29.564 22.075 -23.248 1.00 83.25 450 LEU A C 1
ATOM 3671 O O . LEU A 1 450 ? -30.388 21.166 -23.346 1.00 83.25 450 LEU A O 1
ATOM 3675 N N . GLU A 1 451 ? -29.735 23.102 -22.415 1.00 85.12 451 GLU A N 1
ATOM 3676 C CA . GLU A 1 451 ? -30.958 23.291 -21.629 1.00 85.12 451 GLU A CA 1
ATOM 3677 C C . GLU A 1 451 ? -32.133 23.722 -22.517 1.00 85.12 451 GLU A C 1
ATOM 3679 O O . GLU A 1 451 ? -33.198 23.104 -22.487 1.00 85.12 451 GLU A O 1
ATOM 3684 N N . SER A 1 452 ? -31.929 24.724 -23.376 1.00 83.62 452 SER A N 1
ATOM 3685 C CA . SER A 1 452 ? -32.977 25.234 -24.274 1.00 83.62 452 SER A CA 1
ATOM 3686 C C . SER A 1 452 ? -33.473 24.196 -25.285 1.00 83.62 452 SER A C 1
ATOM 3688 O O . SER A 1 452 ? -34.650 24.213 -25.649 1.00 83.62 452 SER A O 1
ATOM 3690 N N . GLN A 1 453 ? -32.613 23.262 -25.702 1.00 85.06 453 GLN A N 1
ATOM 3691 C CA . GLN A 1 453 ? -32.988 22.144 -26.573 1.00 85.06 453 GLN A CA 1
ATOM 3692 C C . GLN A 1 453 ? -33.443 20.884 -25.813 1.00 85.06 453 GLN A C 1
ATOM 3694 O O . GLN A 1 453 ? -33.760 19.873 -26.436 1.00 85.06 453 GLN A O 1
ATOM 3699 N N . GLY A 1 454 ? -33.518 20.934 -24.479 1.00 84.50 454 GLY A N 1
ATOM 3700 C CA . GLY A 1 454 ? -34.103 19.876 -23.651 1.00 84.50 454 GLY A CA 1
ATOM 3701 C C . GLY A 1 454 ? -33.210 18.658 -23.389 1.00 84.50 454 GLY A C 1
ATOM 3702 O O . GLY A 1 454 ? -33.696 17.664 -22.846 1.00 84.50 454 GLY A O 1
ATOM 3703 N N . TYR A 1 455 ? -31.919 18.722 -23.726 1.00 84.88 455 TYR A N 1
ATOM 3704 C CA . TYR A 1 455 ? -30.937 17.676 -23.408 1.00 84.88 455 TYR A CA 1
ATOM 3705 C C . TYR A 1 455 ? -30.561 17.682 -21.921 1.00 84.88 455 TYR A C 1
ATOM 3707 O O . TYR A 1 455 ? -30.269 16.636 -21.337 1.00 84.88 455 TYR A O 1
ATOM 3715 N N . LEU A 1 456 ? -30.612 18.853 -21.280 1.00 85.19 456 LEU A N 1
ATOM 3716 C CA . LEU A 1 456 ? -30.433 19.019 -19.840 1.00 85.19 456 LEU A CA 1
ATOM 3717 C C . LEU A 1 456 ? -31.671 19.661 -19.215 1.00 85.19 456 LEU A C 1
ATOM 3719 O O . LEU A 1 456 ? -32.291 20.545 -19.790 1.00 85.19 456 LEU A O 1
ATOM 3723 N N . LYS A 1 457 ? -32.031 19.201 -18.013 1.00 81.94 457 LYS A N 1
ATOM 3724 C CA . LYS A 1 457 ? -33.148 19.756 -17.223 1.00 81.94 457 LYS A CA 1
ATOM 3725 C C . LYS A 1 457 ? -32.708 20.778 -16.175 1.00 81.94 457 LYS A C 1
ATOM 3727 O O . LYS A 1 457 ? -33.554 21.383 -15.530 1.00 81.94 457 LYS A O 1
ATOM 3732 N N . GLN A 1 458 ? -31.407 20.856 -15.932 1.00 81.38 458 GLN A N 1
ATOM 3733 C CA . GLN A 1 458 ? -30.775 21.734 -14.958 1.00 81.38 458 GLN A CA 1
ATOM 3734 C C . GLN A 1 458 ? -29.315 21.927 -15.375 1.00 81.38 458 GLN A C 1
ATOM 3736 O O . GLN A 1 458 ? -28.726 21.023 -15.973 1.00 81.38 458 GLN A O 1
ATOM 3741 N N . THR A 1 459 ? -28.733 23.072 -15.042 1.00 80.56 459 THR A N 1
ATOM 3742 C CA . THR A 1 459 ? -27.358 23.463 -15.406 1.00 80.56 459 THR A CA 1
ATOM 3743 C C . THR A 1 459 ? -26.416 23.523 -14.202 1.00 80.56 459 THR A C 1
ATOM 3745 O O . THR A 1 459 ? -25.237 23.839 -14.341 1.00 80.56 459 THR A O 1
ATOM 3748 N N . SER A 1 460 ? -26.908 23.144 -13.021 1.00 84.12 460 SER A N 1
ATOM 3749 C CA . SER A 1 460 ? -26.146 23.093 -11.775 1.00 84.12 460 SER A CA 1
ATOM 3750 C C . SER A 1 460 ? -26.148 21.700 -11.149 1.00 84.12 460 SER A C 1
ATOM 3752 O O . SER A 1 460 ? -27.067 20.886 -11.314 1.00 84.12 460 SER A O 1
ATOM 3754 N N . CYS A 1 461 ? -25.071 21.410 -10.427 1.00 83.62 461 CYS A N 1
ATOM 3755 C CA . CYS A 1 461 ? -24.910 20.177 -9.684 1.00 83.62 461 CYS A CA 1
ATOM 3756 C C . CYS A 1 461 ? -25.744 20.173 -8.384 1.00 83.62 461 CYS A C 1
ATOM 3758 O O . CYS A 1 461 ? -26.067 21.223 -7.829 1.00 83.62 461 CYS A O 1
ATOM 3760 N N . PRO A 1 462 ? -26.023 18.989 -7.799 1.00 77.88 462 PRO A N 1
ATOM 3761 C CA . PRO A 1 462 ? -26.723 18.874 -6.511 1.00 77.88 462 PRO A CA 1
ATOM 3762 C C . PRO A 1 462 ? -26.018 19.528 -5.306 1.00 77.88 462 PRO A C 1
ATOM 3764 O O . PRO A 1 462 ? -26.617 19.628 -4.234 1.00 77.88 462 PRO A O 1
ATOM 3767 N N . ASN A 1 463 ? -24.742 19.902 -5.443 1.00 77.06 463 ASN A N 1
ATOM 3768 C CA . ASN A 1 463 ? -23.974 20.659 -4.449 1.00 77.06 463 ASN A CA 1
ATOM 3769 C C . ASN A 1 463 ? -24.075 22.186 -4.629 1.00 77.06 463 ASN A C 1
ATOM 3771 O O . ASN A 1 463 ? -23.651 22.900 -3.727 1.00 77.06 463 ASN A O 1
ATOM 3775 N N . GLY A 1 464 ? -24.665 22.669 -5.728 1.00 77.19 464 GLY A N 1
ATOM 3776 C CA . GLY A 1 464 ? -24.771 24.090 -6.061 1.00 77.19 464 GLY A CA 1
ATOM 3777 C C . GLY A 1 464 ? -23.720 24.595 -7.051 1.00 77.19 464 GLY A C 1
ATOM 3778 O O . GLY A 1 464 ? -23.857 25.725 -7.505 1.00 77.19 464 GLY A O 1
ATOM 3779 N N . ASP A 1 465 ? -22.728 23.778 -7.417 1.00 83.12 465 ASP A N 1
ATOM 3780 C CA . ASP A 1 465 ? -21.687 24.186 -8.363 1.00 83.12 465 ASP A CA 1
ATOM 3781 C C . ASP A 1 465 ? -22.250 24.229 -9.791 1.00 83.12 465 ASP A C 1
ATOM 3783 O O . ASP A 1 465 ? -23.021 23.349 -10.201 1.00 83.12 465 ASP A O 1
ATOM 3787 N N . GLU A 1 466 ? -21.850 25.230 -10.569 1.00 83.94 466 GLU A N 1
ATOM 3788 C CA . GLU A 1 466 ? -22.220 25.329 -11.979 1.00 83.94 466 GLU A CA 1
ATOM 3789 C C . GLU A 1 466 ? -21.285 24.475 -12.839 1.00 83.94 466 GLU A C 1
ATOM 3791 O O . GLU A 1 466 ? -20.097 24.304 -12.556 1.00 83.94 466 GLU A O 1
ATOM 3796 N N . ILE A 1 467 ? -21.824 23.917 -13.918 1.00 85.38 467 ILE A N 1
ATOM 3797 C CA . ILE A 1 467 ? -21.014 23.231 -14.923 1.00 85.38 467 ILE A CA 1
ATOM 3798 C C . ILE A 1 467 ? -20.735 24.177 -16.092 1.00 85.38 467 ILE A C 1
ATOM 3800 O O . ILE A 1 467 ? -21.591 24.960 -16.486 1.00 85.38 467 ILE A O 1
ATOM 3804 N N . SER A 1 468 ? -19.532 24.091 -16.659 1.00 83.69 468 SER A N 1
ATOM 3805 C CA . SER A 1 468 ? -19.099 24.787 -17.875 1.00 83.69 468 SER A CA 1
ATOM 3806 C C . SER A 1 468 ? -18.680 23.789 -18.951 1.00 83.69 468 SER A C 1
ATOM 3808 O O . SER A 1 468 ? -18.251 22.671 -18.653 1.00 83.69 468 SER A O 1
ATOM 3810 N N . LEU A 1 469 ? -18.821 24.191 -20.213 1.00 86.25 469 LEU A N 1
ATOM 3811 C CA . LEU A 1 469 ? -18.386 23.423 -21.376 1.00 86.25 469 LEU A CA 1
ATOM 3812 C C . LEU A 1 469 ? -17.118 24.059 -21.946 1.00 86.25 469 LEU A C 1
ATOM 3814 O O . LEU A 1 469 ? -17.105 25.255 -22.238 1.00 86.25 469 LEU A O 1
ATOM 3818 N N . ASP A 1 470 ? -16.056 23.270 -22.109 1.00 83.38 470 ASP A N 1
ATOM 3819 C CA . ASP A 1 470 ? -14.837 23.734 -22.772 1.00 83.38 470 ASP A CA 1
ATOM 3820 C C . ASP A 1 470 ? -14.975 23.733 -24.307 1.00 83.38 470 ASP A C 1
ATOM 3822 O O . ASP A 1 470 ? -15.872 23.122 -24.891 1.00 83.38 470 ASP A O 1
ATOM 3826 N N . SER A 1 471 ? -14.029 24.378 -24.993 1.00 76.25 471 SER A N 1
ATOM 3827 C CA . SER A 1 471 ? -13.987 24.432 -26.463 1.00 76.25 471 SER A CA 1
ATOM 3828 C C . SER A 1 471 ? -13.745 23.078 -27.150 1.00 76.25 471 SER A C 1
ATOM 3830 O O . SER A 1 471 ? -13.762 23.002 -28.377 1.00 76.25 471 SER A O 1
ATOM 3832 N N . LYS A 1 472 ? -13.509 22.010 -26.382 1.00 77.62 472 LYS A N 1
ATOM 3833 C CA . LYS A 1 472 ? -13.339 20.623 -26.834 1.00 77.62 472 LYS A CA 1
ATOM 3834 C C . LYS A 1 472 ? -14.559 19.753 -26.500 1.00 77.62 472 LYS A C 1
ATOM 3836 O O . LYS A 1 472 ? -14.480 18.536 -26.658 1.00 77.62 472 LYS A O 1
ATOM 3841 N N . GLY A 1 473 ? -15.666 20.345 -26.042 1.00 77.62 473 GLY A N 1
ATOM 3842 C CA . GLY A 1 473 ? -16.898 19.628 -25.717 1.00 77.62 473 GLY A CA 1
ATOM 3843 C C . GLY A 1 473 ? -16.851 18.867 -24.388 1.00 77.62 473 GLY A C 1
ATOM 3844 O O . GLY A 1 473 ? -17.664 17.968 -24.165 1.00 77.62 473 GLY A O 1
ATOM 3845 N N . LYS A 1 474 ? -15.898 19.175 -23.502 1.00 86.12 474 LYS A N 1
ATOM 3846 C CA . LYS A 1 474 ? -15.787 18.543 -22.186 1.00 86.12 474 LYS A CA 1
ATOM 3847 C C . LYS A 1 474 ? -16.480 19.380 -21.118 1.00 86.12 474 LYS A C 1
ATOM 3849 O O . LYS A 1 474 ? -16.240 20.579 -21.015 1.00 86.12 474 LYS A O 1
ATOM 3854 N N . ILE A 1 475 ? -17.278 18.725 -20.280 1.00 86.00 475 ILE A N 1
ATOM 3855 C CA . ILE A 1 475 ? -17.915 19.359 -19.127 1.00 86.00 475 ILE A CA 1
ATOM 3856 C C . ILE A 1 475 ? -16.957 19.380 -17.937 1.00 86.00 475 ILE A C 1
ATOM 3858 O O . ILE A 1 475 ? -16.393 18.354 -17.540 1.00 86.00 475 ILE A O 1
ATOM 3862 N N . THR A 1 476 ? -16.799 20.560 -17.349 1.00 84.19 476 THR A N 1
ATOM 3863 C CA . THR A 1 476 ? -16.034 20.807 -16.125 1.00 84.19 476 THR A CA 1
ATOM 3864 C C . THR A 1 476 ? -16.885 21.534 -15.097 1.00 84.19 476 THR A C 1
ATOM 3866 O O . THR A 1 476 ? -17.766 22.304 -15.455 1.00 84.19 476 THR A O 1
ATOM 3869 N N . VAL A 1 477 ? -16.624 21.294 -13.815 1.00 84.19 477 VAL A N 1
ATOM 3870 C CA . VAL A 1 477 ? -17.269 22.036 -12.724 1.00 84.19 477 VAL A CA 1
ATOM 3871 C C . VAL A 1 477 ? -16.528 23.359 -12.539 1.00 84.19 477 VAL A C 1
ATOM 3873 O O . VAL A 1 477 ? -15.295 23.366 -12.539 1.00 84.19 477 VAL A O 1
ATOM 3876 N N . VAL A 1 478 ? -17.270 24.457 -12.428 1.00 77.88 478 VAL A N 1
ATOM 3877 C CA . VAL A 1 478 ? -16.756 25.774 -12.047 1.00 77.88 478 VAL A CA 1
ATOM 3878 C C . VAL A 1 478 ? -17.041 25.935 -10.558 1.00 77.88 478 VAL A C 1
ATOM 3880 O O . VAL A 1 478 ? -18.204 25.952 -10.161 1.00 77.88 478 VAL A O 1
ATOM 3883 N N . GLU A 1 479 ? -15.979 25.952 -9.750 1.00 58.19 479 GLU A N 1
ATOM 3884 C CA . GLU A 1 479 ? -16.060 26.219 -8.302 1.00 58.19 479 GLU A CA 1
ATOM 3885 C C . GLU A 1 479 ? -16.374 27.688 -7.999 1.00 58.19 479 GLU A C 1
ATOM 3887 O O . GLU A 1 479 ? -15.830 28.571 -8.710 1.00 58.19 479 GLU A O 1
#

Radius of gyration: 35.25 Å; chains: 1; bounding box: 91×53×110 Å

Organism: NCBI:txid1478